Protein AF-A0A950WSW0-F1 (afdb_monomer_lite)

Foldseek 3Di:
DPPDPQLPPPPPDPPAFEAEQEADAQVSLVVLLVVLQVVVVVLCFFFPNHGQAYEYEHNRLLNVLLQLQAQLFDQDPVQWDDDPFTWGFDNDRARSHVPDQLVVLLVVQVVLQADDDVSVVVLVVLAVLLVVVVVLLLLLVLLLPLLVLLLVLLVVQVCLAAPRLDQDDDDQPPVLVVVLVVLLVQLVVLLVVLVVDDDPDVVSSVVSNVSSVVSNVVSVVSCVSRPVLSVVLSVVVNVVSVVVVVPDDDDDDPDPCLVVLVVVLVVVVLLLVQLVVCVVDPDRPDDPDPSSVVSCVVLVVDDPVVSVVVNVVCCVVVVVVSSVSSSSSSSSVSSHQHCVPVVRVVVSCCVNVVSVVVSVVCVVPPDSCSSDCNVSVVVSSQQNRQWTWTATPVRDIHIGRRDLVDANAQLRSGDPGGHWYKHKDKDAAPDPPLDPPPPSIFIWIDTSAWTGGSSGDIDGSVVVLVVCVVPNSVRGPPD

Radius of gyration: 30.92 Å; chains: 1; bounding box: 69×78×86 Å

Structure (mmCIF, N/CA/C/O backbone):
data_AF-A0A950WSW0-F1
#
_entry.id   AF-A0A950WSW0-F1
#
loop_
_atom_site.group_PDB
_atom_site.id
_atom_site.type_symbol
_atom_site.label_atom_id
_atom_site.label_alt_id
_atom_site.label_comp_id
_atom_site.label_asym_id
_atom_site.label_entity_id
_atom_site.label_seq_id
_atom_site.pdbx_PDB_ins_code
_atom_site.Cartn_x
_atom_site.Cartn_y
_atom_site.Cartn_z
_atom_site.occupancy
_atom_site.B_iso_or_equiv
_atom_site.auth_seq_id
_atom_site.auth_comp_id
_atom_site.auth_asym_id
_atom_site.auth_atom_id
_atom_site.pdbx_PDB_model_num
ATOM 1 N N . MET A 1 1 ? -2.405 -38.811 -8.053 1.00 38.69 1 MET A N 1
ATOM 2 C CA . MET A 1 1 ? -2.852 -37.577 -7.381 1.00 38.69 1 MET A CA 1
ATOM 3 C C . MET A 1 1 ? -3.812 -37.997 -6.298 1.00 38.69 1 MET A C 1
ATOM 5 O O . MET A 1 1 ? -4.912 -38.434 -6.604 1.00 38.69 1 MET A O 1
ATOM 9 N N . GLU A 1 2 ? -3.336 -37.985 -5.062 1.00 27.48 2 GLU A N 1
ATOM 10 C CA . GLU A 1 2 ? -4.181 -38.150 -3.885 1.00 27.48 2 GLU A CA 1
ATOM 11 C C . GLU A 1 2 ? -5.188 -36.984 -3.873 1.00 27.48 2 GLU A C 1
ATOM 13 O O . GLU A 1 2 ? -4.782 -35.848 -4.146 1.00 27.48 2 GLU A O 1
ATOM 18 N N . PRO A 1 3 ? -6.495 -37.231 -3.691 1.00 34.53 3 PRO A N 1
ATOM 19 C CA . PRO A 1 3 ? -7.471 -36.154 -3.650 1.00 34.53 3 PRO A CA 1
ATOM 20 C C . PRO A 1 3 ? -7.098 -35.218 -2.503 1.00 34.53 3 PRO A C 1
ATOM 22 O O . PRO A 1 3 ? -6.917 -35.664 -1.372 1.00 34.53 3 PRO A O 1
ATOM 25 N N . ALA A 1 4 ? -6.947 -33.928 -2.813 1.00 35.09 4 ALA A N 1
ATOM 26 C CA . ALA A 1 4 ? -6.707 -32.897 -1.816 1.00 35.09 4 ALA A CA 1
ATOM 27 C C . ALA A 1 4 ? -7.727 -33.067 -0.685 1.00 35.09 4 ALA A C 1
ATOM 29 O O . ALA A 1 4 ? -8.935 -33.040 -0.939 1.00 35.09 4 ALA A O 1
ATOM 30 N N . ALA A 1 5 ? -7.229 -33.298 0.532 1.00 35.22 5 ALA A N 1
ATOM 31 C CA . ALA A 1 5 ? -8.050 -33.401 1.724 1.00 35.22 5 ALA A CA 1
ATOM 32 C C . ALA A 1 5 ? -9.027 -32.220 1.738 1.00 35.22 5 ALA A C 1
ATOM 34 O O . ALA A 1 5 ? -8.614 -31.061 1.638 1.00 35.22 5 ALA A O 1
ATOM 35 N N . GLN A 1 6 ? -10.326 -32.525 1.779 1.00 36.66 6 GLN A N 1
ATOM 36 C CA . GLN A 1 6 ? -11.345 -31.504 1.975 1.00 36.66 6 GLN A CA 1
ATOM 37 C C . GLN A 1 6 ? -10.957 -30.722 3.236 1.00 36.66 6 GLN A C 1
ATOM 39 O O . GLN A 1 6 ? -10.664 -31.363 4.251 1.00 36.66 6 GLN A O 1
ATOM 44 N N . PRO A 1 7 ? -10.906 -29.376 3.191 1.00 41.72 7 PRO A N 1
ATOM 45 C CA . PRO A 1 7 ? -10.632 -28.596 4.388 1.00 41.72 7 PRO A CA 1
ATOM 46 C C . PRO A 1 7 ? -11.658 -29.030 5.426 1.00 41.72 7 PRO A C 1
ATOM 48 O O . PRO A 1 7 ? -12.845 -29.085 5.098 1.00 41.72 7 PRO A O 1
ATOM 51 N N . HIS A 1 8 ? -11.184 -29.429 6.612 1.00 41.44 8 HIS A N 1
ATOM 52 C CA . HIS A 1 8 ? -12.010 -29.900 7.718 1.00 41.44 8 HIS A CA 1
ATOM 53 C C . HIS A 1 8 ? -13.302 -29.087 7.765 1.00 41.44 8 HIS A C 1
ATOM 55 O O . HIS A 1 8 ? -13.280 -27.904 8.105 1.00 41.44 8 HIS A O 1
ATOM 61 N N . ALA A 1 9 ? -14.414 -29.704 7.354 1.00 43.72 9 ALA A N 1
ATOM 62 C CA . ALA A 1 9 ? -15.724 -29.106 7.497 1.00 43.72 9 ALA A CA 1
ATOM 63 C C . ALA A 1 9 ? -15.909 -28.921 9.000 1.00 43.72 9 ALA A C 1
ATOM 65 O O . ALA A 1 9 ? -16.120 -29.899 9.717 1.00 43.72 9 ALA A O 1
ATOM 66 N N . ALA A 1 10 ? -15.705 -27.691 9.476 1.00 50.88 10 ALA A N 1
ATOM 67 C CA . ALA A 1 10 ? -15.914 -27.344 10.866 1.00 50.88 10 ALA A CA 1
ATOM 68 C C . ALA A 1 10 ? -17.312 -27.839 11.224 1.00 50.88 10 ALA A C 1
ATOM 70 O O . ALA A 1 10 ? -18.295 -27.459 10.583 1.00 50.88 10 ALA A O 1
ATOM 71 N N . THR A 1 11 ? -17.381 -28.768 12.170 1.00 48.38 11 THR A N 1
ATOM 72 C CA . THR A 1 11 ? -18.628 -29.362 12.624 1.00 48.38 11 THR A CA 1
ATOM 73 C C . THR A 1 11 ? -19.497 -28.213 13.120 1.00 48.38 11 THR A C 1
ATOM 75 O O . THR A 1 11 ? -19.218 -27.634 14.167 1.00 48.38 11 THR A O 1
ATOM 78 N N . MET A 1 12 ? -20.494 -27.814 12.327 1.00 52.44 12 MET A N 1
ATOM 79 C CA . MET A 1 12 ? -21.439 -26.765 12.698 1.00 52.44 12 MET A CA 1
ATOM 80 C C . MET A 1 12 ? -22.154 -27.239 13.956 1.00 52.44 12 MET A C 1
ATOM 82 O O . MET A 1 12 ? -22.988 -28.138 13.876 1.00 52.44 12 MET A O 1
ATOM 86 N N . VAL A 1 13 ? -21.797 -26.682 15.114 1.00 59.91 13 VAL A N 1
ATOM 87 C CA . VAL A 1 13 ? -22.494 -26.969 16.367 1.00 59.91 13 VAL A CA 1
ATOM 88 C C . VAL A 1 13 ? -23.865 -26.292 16.268 1.00 59.91 13 VAL A C 1
ATOM 90 O O . VAL A 1 13 ? -23.927 -25.056 16.202 1.00 59.91 13 VAL A O 1
ATOM 93 N N . PRO A 1 14 ? -24.969 -27.060 16.190 1.00 60.53 14 PRO A N 1
ATOM 94 C CA . PRO A 1 14 ? -26.303 -26.482 16.115 1.00 60.53 14 PRO A CA 1
ATOM 95 C C . PRO A 1 14 ? -26.568 -25.631 17.361 1.00 60.53 14 PRO A C 1
ATOM 97 O O . PRO A 1 14 ? -26.236 -26.045 18.468 1.00 60.53 14 PRO A O 1
ATOM 100 N N . GLY A 1 15 ? -27.168 -24.454 17.181 1.00 74.88 15 GLY A N 1
ATOM 101 C CA . GLY A 1 15 ? -27.481 -23.536 18.284 1.00 74.88 15 GLY A CA 1
ATOM 102 C C . GLY A 1 15 ? -26.447 -22.435 18.537 1.00 74.88 15 GLY A C 1
ATOM 103 O O . GLY A 1 15 ? -26.665 -21.617 19.425 1.00 74.88 15 GLY A O 1
ATOM 104 N N . THR A 1 16 ? -25.377 -22.362 17.740 1.00 87.00 16 THR A N 1
ATOM 105 C CA . THR A 1 16 ? -24.438 -21.231 17.786 1.00 87.00 16 THR A CA 1
ATOM 106 C C . THR A 1 16 ? -25.063 -19.947 17.229 1.00 87.00 16 THR A C 1
ATOM 108 O O . THR A 1 16 ? -25.726 -19.946 16.188 1.00 87.00 16 THR A O 1
ATOM 111 N N . THR A 1 17 ? -24.851 -18.833 17.925 1.00 92.25 17 THR A N 1
ATOM 112 C CA . THR A 1 17 ? -25.362 -17.501 17.592 1.00 92.25 17 THR A CA 1
ATOM 113 C C . THR A 1 17 ? -24.209 -16.577 17.213 1.00 92.25 17 THR A C 1
ATOM 115 O O . THR A 1 17 ? -23.239 -16.429 17.950 1.00 92.25 17 THR A O 1
ATOM 118 N N . GLY A 1 18 ? -24.322 -15.909 16.065 1.00 93.88 18 GLY A N 1
ATOM 119 C CA . GLY A 1 18 ? -23.332 -14.943 15.591 1.00 93.88 18 GLY A CA 1
ATOM 120 C C . GLY A 1 18 ? -23.934 -13.559 15.362 1.00 93.88 18 GLY A C 1
ATOM 121 O O . GLY A 1 18 ? -25.007 -13.429 14.772 1.00 93.88 18 GLY A O 1
ATOM 122 N N . ILE A 1 19 ? -23.221 -12.517 15.784 1.00 96.88 19 ILE A N 1
ATOM 123 C CA . ILE A 1 19 ? -23.510 -11.117 15.459 1.00 96.88 19 ILE A CA 1
ATOM 124 C C . ILE A 1 19 ? -22.539 -10.679 14.362 1.00 96.88 19 ILE A C 1
ATOM 126 O O . ILE A 1 19 ? -21.326 -10.745 14.541 1.00 96.88 19 ILE A O 1
ATOM 130 N N . CYS A 1 20 ? -23.061 -10.196 13.234 1.00 96.88 20 CYS A N 1
ATOM 131 C CA . CYS A 1 20 ? -22.248 -9.808 12.079 1.00 96.88 20 CYS A CA 1
ATOM 132 C C . CYS A 1 20 ? -22.326 -8.298 11.815 1.00 96.88 20 CYS A C 1
ATOM 134 O O . CYS A 1 20 ? -23.390 -7.770 11.489 1.00 96.88 20 CYS A O 1
ATOM 136 N N . LEU A 1 21 ? -21.190 -7.600 11.896 1.00 97.00 21 LEU A N 1
ATOM 137 C CA . LEU A 1 21 ? -21.060 -6.170 11.616 1.00 97.00 21 LEU A CA 1
ATOM 138 C C . LEU A 1 21 ? -20.374 -5.926 10.268 1.00 97.00 21 LEU A C 1
ATOM 140 O O . LEU A 1 21 ? -19.171 -6.135 10.091 1.00 97.00 21 LEU A O 1
ATOM 144 N N . SER A 1 22 ? -21.152 -5.428 9.308 1.00 95.31 22 SER A N 1
ATOM 145 C CA . SER A 1 22 ? -20.675 -5.100 7.964 1.00 95.31 22 SER A CA 1
ATOM 146 C C . SER A 1 22 ? -19.710 -3.907 7.932 1.00 95.31 22 SER A C 1
ATOM 148 O O . SER A 1 22 ? -19.719 -3.038 8.805 1.00 95.31 22 SER A O 1
ATOM 150 N N . GLY A 1 23 ? -18.942 -3.805 6.846 1.00 92.19 23 GLY A N 1
ATOM 151 C CA . GLY A 1 23 ? -18.052 -2.678 6.576 1.00 92.19 23 GLY A CA 1
ATOM 152 C C . GLY A 1 23 ? -18.784 -1.401 6.153 1.00 92.19 23 GLY A C 1
ATOM 153 O O . GLY A 1 23 ? -19.978 -1.396 5.870 1.00 92.19 23 GLY A O 1
ATOM 154 N N . GLY A 1 24 ? -18.046 -0.289 6.093 1.00 88.38 24 GLY A N 1
ATOM 155 C CA . GLY A 1 24 ? -18.605 1.026 5.731 1.00 88.38 24 GLY A CA 1
ATOM 156 C C . GLY A 1 24 ? -18.003 2.218 6.481 1.00 88.38 24 GLY A C 1
ATOM 157 O O . GLY A 1 24 ? -18.623 3.285 6.555 1.00 88.38 24 GLY A O 1
ATOM 158 N N . GLY A 1 25 ? -16.805 2.050 7.051 1.00 87.56 25 GLY A N 1
ATOM 159 C CA . GLY A 1 25 ? -16.117 3.072 7.841 1.00 87.56 25 GLY A CA 1
ATOM 160 C C . GLY A 1 25 ? -16.915 3.507 9.073 1.00 87.56 25 GLY A C 1
ATOM 161 O O . GLY A 1 25 ? -17.680 2.733 9.643 1.00 87.56 25 GLY A O 1
ATOM 162 N N . ILE A 1 26 ? -16.772 4.776 9.464 1.00 86.12 26 ILE A N 1
ATOM 163 C CA . ILE A 1 26 ? -17.374 5.300 10.704 1.00 86.12 26 ILE A CA 1
ATOM 164 C C . ILE A 1 26 ? -18.911 5.245 10.730 1.00 86.12 26 ILE A C 1
ATOM 166 O O . ILE A 1 26 ? -19.499 5.178 11.803 1.00 86.12 26 ILE A O 1
ATOM 170 N N . ARG A 1 27 ? -19.579 5.239 9.566 1.00 89.50 27 ARG A N 1
ATOM 171 C CA . ARG A 1 27 ? -21.046 5.103 9.511 1.00 89.50 27 ARG A CA 1
ATOM 172 C C . ARG A 1 27 ? -21.491 3.711 9.946 1.00 89.50 27 ARG A C 1
ATOM 174 O O . ARG A 1 27 ? -22.425 3.597 10.730 1.00 89.50 27 ARG A O 1
ATOM 181 N N . ALA A 1 28 ? -20.799 2.680 9.458 1.00 92.44 28 ALA A N 1
ATOM 182 C CA . ALA A 1 28 ? -21.048 1.307 9.877 1.00 92.44 28 ALA A CA 1
ATOM 183 C C . ALA A 1 28 ? -20.710 1.114 11.361 1.00 92.44 28 ALA A C 1
ATOM 185 O O . ALA A 1 28 ? -21.484 0.484 12.068 1.00 92.44 28 ALA A O 1
ATOM 186 N N . ALA A 1 29 ? -19.632 1.738 11.854 1.00 92.75 29 ALA A N 1
ATOM 187 C CA . ALA A 1 29 ? -19.297 1.729 13.279 1.00 92.75 29 ALA A CA 1
ATOM 188 C C . ALA A 1 29 ? -20.411 2.344 14.149 1.00 92.75 29 ALA A C 1
ATOM 190 O O . ALA A 1 29 ? -20.789 1.764 15.159 1.00 92.75 29 ALA A O 1
ATOM 191 N N . ALA A 1 30 ? -20.975 3.490 13.746 1.00 93.06 30 ALA A N 1
ATOM 192 C CA . ALA A 1 30 ? -22.053 4.152 14.485 1.00 93.06 30 ALA A CA 1
ATOM 193 C C . ALA A 1 30 ? -23.362 3.343 14.479 1.00 93.06 30 ALA A C 1
ATOM 195 O O . ALA A 1 30 ? -24.018 3.225 15.511 1.00 93.06 30 ALA A O 1
ATOM 196 N N . PHE A 1 31 ? -23.728 2.760 13.333 1.00 95.00 31 PHE A N 1
ATOM 197 C CA . PHE A 1 31 ? -24.879 1.859 13.246 1.00 95.00 31 PHE A CA 1
ATOM 198 C C . PHE A 1 31 ? -24.663 0.596 14.092 1.00 95.00 31 PHE A C 1
ATOM 200 O O . PHE A 1 31 ? -25.536 0.210 14.865 1.00 95.00 31 PHE A O 1
ATOM 207 N N . GLY A 1 32 ? -23.473 -0.005 13.988 1.00 96.00 32 GLY A N 1
ATOM 208 C CA . GLY A 1 32 ? -23.065 -1.174 14.760 1.00 96.00 32 GLY A CA 1
ATOM 209 C C . GLY A 1 32 ? -23.093 -0.922 16.264 1.00 96.00 32 GLY A C 1
ATOM 210 O O . GLY A 1 32 ? -23.595 -1.765 16.990 1.00 96.00 32 GLY A O 1
ATOM 211 N N . LEU A 1 33 ? -22.658 0.255 16.729 1.00 96.00 33 LEU A N 1
ATOM 212 C CA . LEU A 1 33 ? -22.772 0.656 18.135 1.00 96.00 33 LEU A CA 1
ATOM 213 C C . LEU A 1 33 ? -24.228 0.627 18.617 1.00 96.00 33 LEU A C 1
ATOM 215 O O . LEU A 1 33 ? -24.524 -0.006 19.624 1.00 96.00 33 LEU A O 1
ATOM 219 N N . GLY A 1 34 ? -25.147 1.260 17.882 1.00 96.75 34 GLY A N 1
ATOM 220 C CA . GLY A 1 34 ? -26.564 1.268 18.258 1.00 96.75 34 GLY A CA 1
ATOM 221 C C . GLY A 1 34 ? -27.185 -0.133 18.276 1.00 96.75 34 GLY A C 1
ATOM 222 O O . GLY A 1 34 ? -27.977 -0.446 19.165 1.00 96.75 34 GLY A O 1
ATOM 223 N N . ALA A 1 35 ? -26.798 -0.990 17.326 1.00 96.88 35 ALA A N 1
ATOM 224 C CA . ALA A 1 35 ? -27.227 -2.386 17.287 1.00 96.88 35 ALA A CA 1
ATOM 225 C C . ALA A 1 35 ? -26.666 -3.193 18.469 1.00 96.88 35 ALA A C 1
ATOM 227 O O . ALA A 1 35 ? -27.423 -3.889 19.138 1.00 96.88 35 ALA A O 1
ATOM 228 N N . LEU A 1 36 ? -25.371 -3.058 18.770 1.00 97.00 36 LEU A N 1
ATOM 229 C CA . LEU A 1 36 ? -24.725 -3.711 19.911 1.00 97.00 36 LEU A CA 1
ATOM 230 C C . LEU A 1 36 ? -25.350 -3.270 21.238 1.00 97.00 36 LEU A C 1
ATOM 232 O O . LEU A 1 36 ? -25.641 -4.119 22.069 1.00 97.00 36 LEU A O 1
ATOM 236 N N . GLN A 1 37 ? -25.650 -1.981 21.413 1.00 96.69 37 GLN A N 1
ATOM 237 C CA . GLN A 1 37 ? -26.367 -1.485 22.593 1.00 96.69 37 GLN A CA 1
ATOM 238 C C . GLN A 1 37 ? -27.748 -2.143 22.737 1.00 96.69 37 GLN A C 1
ATOM 240 O O . GLN A 1 37 ? -28.110 -2.599 23.816 1.00 96.69 37 GLN A O 1
ATOM 245 N N . ALA A 1 38 ? -28.513 -2.253 21.646 1.00 96.50 38 ALA A N 1
ATOM 246 C CA . ALA A 1 38 ? -29.829 -2.896 21.666 1.00 96.50 38 ALA A CA 1
ATOM 247 C C . ALA A 1 38 ? -29.774 -4.420 21.892 1.00 96.50 38 ALA A C 1
ATOM 249 O O . ALA A 1 38 ? -30.735 -4.998 22.394 1.00 96.50 38 ALA A O 1
ATOM 250 N N . LEU A 1 39 ? -28.681 -5.078 21.502 1.00 96.00 39 LEU A N 1
ATOM 251 C CA . LEU A 1 39 ? -28.451 -6.502 21.759 1.00 96.00 39 LEU A CA 1
ATOM 252 C C . LEU A 1 39 ? -27.922 -6.743 23.179 1.00 96.00 39 LEU A C 1
ATOM 254 O O . LEU A 1 39 ? -28.276 -7.744 23.799 1.00 96.00 39 LEU A O 1
ATOM 258 N N . SER A 1 40 ? -27.136 -5.811 23.718 1.00 94.12 40 SER A N 1
ATOM 259 C CA . SER A 1 40 ? -26.624 -5.856 25.089 1.00 94.12 40 SER A CA 1
ATOM 260 C C . SER A 1 40 ? -27.759 -5.842 26.115 1.00 94.12 40 SER A C 1
ATOM 262 O O . SER A 1 40 ? -27.757 -6.651 27.036 1.00 94.12 40 SER A O 1
ATOM 264 N N . THR A 1 41 ? -28.818 -5.049 25.892 1.00 92.44 41 THR A N 1
ATOM 265 C CA . THR A 1 41 ? -30.016 -5.061 26.762 1.00 92.44 41 THR A CA 1
ATOM 266 C C . THR A 1 41 ? -30.771 -6.393 26.762 1.00 92.44 41 THR A C 1
ATOM 268 O O . THR A 1 41 ? -31.615 -6.619 27.626 1.00 92.44 41 THR A O 1
ATOM 271 N N . ARG A 1 42 ? -30.477 -7.285 25.808 1.00 93.06 42 ARG A N 1
ATOM 272 C CA . ARG A 1 42 ? -31.009 -8.653 25.736 1.00 93.06 42 ARG A CA 1
ATOM 273 C C . ARG A 1 42 ? -30.018 -9.708 26.240 1.00 93.06 42 ARG A C 1
ATOM 275 O O . ARG A 1 42 ? -30.288 -10.890 26.075 1.00 93.06 42 ARG A O 1
ATOM 282 N N . GLY A 1 43 ? -28.877 -9.298 26.797 1.00 92.00 43 GLY A N 1
ATOM 283 C CA . GLY A 1 43 ? -27.820 -10.198 27.268 1.00 92.00 43 GLY A CA 1
ATOM 284 C C . GLY A 1 43 ? -27.001 -10.858 26.156 1.00 92.00 43 GLY A C 1
ATOM 285 O O . GLY A 1 43 ? -26.231 -11.760 26.442 1.00 92.00 43 GLY A O 1
ATOM 286 N N . LEU A 1 44 ? -27.138 -10.423 24.894 1.00 94.25 44 LEU A N 1
ATOM 287 C CA . LEU A 1 44 ? -26.506 -11.085 23.740 1.00 94.25 44 LEU A CA 1
ATOM 288 C C . LEU A 1 44 ? -25.072 -10.613 23.452 1.00 94.25 44 LEU A C 1
ATOM 290 O O . LEU A 1 44 ? -24.406 -11.175 22.586 1.00 94.25 44 LEU A O 1
ATOM 294 N N . VAL A 1 45 ? -24.597 -9.566 24.130 1.00 94.56 45 VAL A N 1
ATOM 295 C CA . VAL A 1 45 ? -23.260 -8.980 23.901 1.00 94.56 45 VAL A CA 1
ATOM 296 C C . VAL A 1 45 ? -22.352 -9.126 25.119 1.00 94.56 45 VAL A C 1
ATOM 298 O O . VAL A 1 45 ? -21.144 -9.255 24.950 1.00 94.56 45 VAL A O 1
ATOM 301 N N . VAL A 1 46 ? -22.913 -9.104 26.329 1.00 92.50 46 VAL A N 1
ATOM 302 C CA . VAL A 1 46 ? -22.161 -9.229 27.581 1.00 92.50 46 VAL A CA 1
ATOM 303 C C . VAL A 1 46 ? -22.951 -10.086 28.568 1.00 92.50 46 VAL A C 1
ATOM 305 O O . VAL A 1 46 ? -24.163 -9.910 28.694 1.00 92.50 46 VAL A O 1
ATOM 308 N N . GLY A 1 47 ? -22.254 -10.971 29.281 1.00 89.00 47 GLY A N 1
ATOM 309 C CA . GLY A 1 47 ? -22.822 -11.877 30.288 1.00 89.00 47 GLY A CA 1
ATOM 310 C C . GLY A 1 47 ? -23.042 -13.297 29.766 1.00 89.00 47 GLY A C 1
ATOM 311 O O . GLY A 1 47 ? -22.802 -13.573 28.600 1.00 89.00 47 GLY A O 1
ATOM 312 N N . ASP A 1 48 ? -23.513 -14.204 30.621 1.00 88.06 48 ASP A N 1
ATOM 313 C CA . ASP A 1 48 ? -23.533 -15.656 30.348 1.00 88.06 48 ASP A CA 1
ATOM 314 C C . ASP A 1 48 ? -24.370 -16.077 29.122 1.00 88.06 48 ASP A C 1
ATOM 316 O O . ASP A 1 48 ? -24.178 -17.161 28.580 1.00 88.06 48 ASP A O 1
ATOM 320 N N . GLY A 1 49 ? -25.306 -15.228 28.686 1.00 89.19 49 GLY A N 1
ATOM 321 C CA . GLY A 1 49 ? -26.147 -15.441 27.502 1.00 89.19 49 GLY A CA 1
ATOM 322 C C . GLY A 1 49 ? -25.617 -14.797 26.218 1.00 89.19 49 GLY A C 1
ATOM 323 O O . GLY A 1 49 ? -26.386 -14.642 25.265 1.00 89.19 49 GLY A O 1
ATOM 324 N N . HIS A 1 50 ? -24.353 -14.359 26.196 1.00 93.94 50 HIS A N 1
ATOM 325 C CA . HIS A 1 50 ? -23.785 -13.681 25.037 1.00 93.94 50 HIS A CA 1
ATOM 326 C C . HIS A 1 50 ? -23.775 -14.586 23.794 1.00 93.94 50 HIS A C 1
ATOM 328 O O . HIS A 1 50 ? -23.685 -15.807 23.882 1.00 93.94 50 HIS A O 1
ATOM 334 N N . ALA A 1 51 ? -23.837 -13.982 22.607 1.00 95.19 51 ALA A N 1
ATOM 335 C CA . ALA A 1 51 ? -23.648 -14.705 21.353 1.00 95.19 51 ALA A CA 1
ATOM 336 C C . ALA A 1 51 ? -22.256 -15.359 21.303 1.00 95.19 51 ALA A C 1
ATOM 338 O O . ALA A 1 51 ? -21.310 -14.844 21.890 1.00 95.19 51 ALA A O 1
ATOM 339 N N . ASP A 1 52 ? -22.086 -16.449 20.564 1.00 94.19 52 ASP A N 1
ATOM 340 C CA . ASP A 1 52 ? -20.796 -17.139 20.469 1.00 94.19 52 ASP A CA 1
ATOM 341 C C . ASP A 1 52 ? -19.749 -16.304 19.722 1.00 94.19 52 ASP A C 1
ATOM 343 O O . ASP A 1 52 ? -18.584 -16.252 20.117 1.00 94.19 52 ASP A O 1
ATOM 347 N N . TYR A 1 53 ? -20.171 -15.605 18.662 1.00 95.50 53 TYR A N 1
ATOM 348 C CA . TYR A 1 53 ? -19.266 -14.888 17.763 1.00 95.50 53 TYR A CA 1
ATOM 349 C C . TYR A 1 53 ? -19.716 -13.457 17.468 1.00 95.50 53 TYR A C 1
ATOM 351 O O . TYR A 1 53 ? -20.894 -13.188 17.228 1.00 95.50 53 TYR A O 1
ATOM 359 N N . LEU A 1 54 ? -18.747 -12.545 17.392 1.00 96.75 54 LEU A N 1
ATOM 360 C CA . LEU A 1 54 ? -18.897 -11.196 16.851 1.00 96.75 54 LEU A CA 1
ATOM 361 C C . LEU A 1 54 ? -18.001 -11.058 15.617 1.00 96.75 54 LEU A C 1
ATOM 363 O O . LEU A 1 54 ? -16.823 -10.717 15.714 1.00 96.75 54 LEU A O 1
ATOM 367 N N . ALA A 1 55 ? -18.563 -11.327 14.441 1.00 96.25 55 ALA A N 1
ATOM 368 C CA . ALA A 1 55 ? -17.86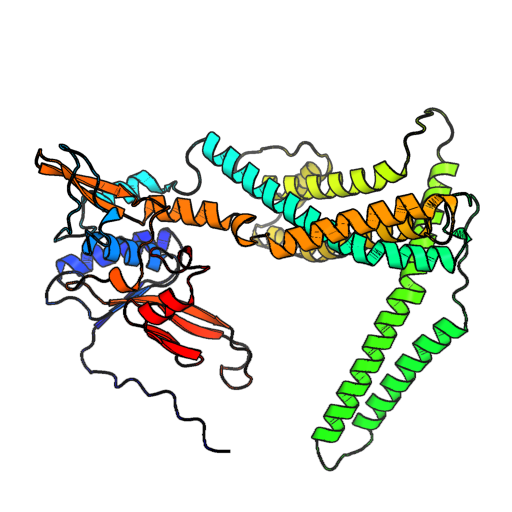4 -11.201 13.171 1.00 96.25 55 ALA A CA 1
ATOM 369 C C . ALA A 1 55 ? -17.940 -9.767 12.651 1.00 96.25 55 ALA A C 1
ATOM 371 O O . ALA A 1 55 ? -19.020 -9.187 12.548 1.00 96.25 55 ALA A O 1
ATOM 372 N N . ALA A 1 56 ? -16.804 -9.175 12.299 1.00 96.62 56 ALA A N 1
ATOM 373 C CA . ALA A 1 56 ? -16.750 -7.780 11.892 1.00 96.62 56 ALA A CA 1
ATOM 374 C C . ALA A 1 56 ? -15.734 -7.542 10.775 1.00 96.62 56 ALA A C 1
ATOM 376 O O . ALA A 1 56 ? -14.606 -8.031 10.829 1.00 96.62 56 ALA A O 1
ATOM 377 N N . VAL A 1 57 ? -16.109 -6.722 9.791 1.00 94.88 57 VAL A N 1
ATOM 378 C CA . VAL A 1 57 ? -15.233 -6.326 8.677 1.00 94.88 57 VAL A CA 1
ATOM 379 C C . VAL A 1 57 ? -15.089 -4.807 8.592 1.00 94.88 57 VAL A C 1
ATOM 381 O O . VAL A 1 57 ? -16.066 -4.059 8.697 1.00 94.88 57 VAL A O 1
ATOM 384 N N . SER A 1 58 ? -13.870 -4.330 8.322 1.00 90.69 58 SER A N 1
ATOM 385 C CA . SER A 1 58 ? -13.570 -2.916 8.057 1.00 90.69 58 SER A CA 1
ATOM 386 C C . SER A 1 58 ? -14.130 -1.987 9.155 1.00 90.69 58 SER A C 1
ATOM 388 O O . SER A 1 58 ? -13.761 -2.102 10.317 1.00 90.69 58 SER A O 1
ATOM 390 N N . GLY A 1 59 ? -15.035 -1.063 8.815 1.00 88.94 59 GLY A N 1
ATOM 391 C CA . GLY A 1 59 ? -15.644 -0.137 9.776 1.00 88.94 59 GLY A CA 1
ATOM 392 C C . GLY A 1 59 ? -16.409 -0.808 10.922 1.00 88.94 59 GLY A C 1
ATOM 393 O O . GLY A 1 59 ? -16.454 -0.242 12.011 1.00 88.94 59 GLY A O 1
ATOM 394 N N . GLY A 1 60 ? -16.972 -2.004 10.712 1.00 93.75 60 GLY A N 1
ATOM 395 C CA . GLY A 1 60 ? -17.593 -2.785 11.785 1.00 93.75 60 GLY A CA 1
ATOM 396 C C . GLY A 1 60 ? -16.569 -3.235 12.830 1.00 93.75 60 GLY A C 1
ATOM 397 O O . GLY A 1 60 ? -16.855 -3.220 14.026 1.00 93.75 60 GLY A O 1
ATOM 398 N N . SER A 1 61 ? -15.342 -3.541 12.396 1.00 93.44 61 SER A N 1
ATOM 399 C CA . SER A 1 61 ? -14.245 -3.972 13.271 1.00 93.44 61 SER A CA 1
ATOM 400 C C . SER A 1 61 ? -13.780 -2.859 14.211 1.00 93.44 61 SER A C 1
ATOM 402 O O . SER A 1 61 ? -13.255 -3.154 15.280 1.00 93.44 61 SER A O 1
ATOM 404 N N . TYR A 1 62 ? -14.019 -1.586 13.870 1.00 92.50 62 TYR A N 1
ATOM 405 C CA . TYR A 1 62 ? -13.673 -0.462 14.746 1.00 92.50 62 TYR A CA 1
ATOM 406 C C . TYR A 1 62 ? -14.459 -0.506 16.047 1.00 92.50 62 TYR A C 1
ATOM 408 O O . TYR A 1 62 ? -13.869 -0.376 17.114 1.00 92.50 62 TYR A O 1
ATOM 416 N N . ILE A 1 63 ? -15.780 -0.693 15.959 1.00 94.56 63 ILE A N 1
ATOM 417 C CA . ILE A 1 63 ? -16.619 -0.725 17.155 1.00 94.56 63 ILE A CA 1
ATOM 418 C C . ILE A 1 63 ? -16.569 -2.085 17.846 1.00 94.56 63 ILE A C 1
ATOM 420 O O . ILE A 1 63 ? -16.520 -2.124 19.070 1.00 94.56 63 ILE A O 1
ATOM 424 N N . ALA A 1 64 ? -16.497 -3.180 17.083 1.00 95.50 64 ALA A N 1
ATOM 425 C CA . ALA A 1 64 ? -16.342 -4.517 17.647 1.00 95.50 64 ALA A CA 1
ATOM 426 C C . ALA A 1 64 ? -15.045 -4.624 18.463 1.00 95.50 64 ALA A C 1
ATOM 428 O O . ALA A 1 64 ? -15.084 -4.955 19.641 1.00 95.50 64 ALA A O 1
ATOM 429 N N . GLY A 1 65 ? -13.910 -4.230 17.873 1.00 93.88 65 GLY A N 1
ATOM 430 C CA . GLY A 1 65 ? -12.618 -4.223 18.555 1.00 93.88 65 GLY A CA 1
ATOM 431 C C . GLY A 1 65 ? -12.577 -3.263 19.743 1.00 93.88 65 GLY A C 1
ATOM 432 O O . GLY A 1 65 ? -12.029 -3.610 20.784 1.00 93.88 65 GLY A O 1
ATOM 433 N N . ALA A 1 66 ? -13.187 -2.078 19.626 1.00 94.06 66 ALA A N 1
ATOM 434 C CA . ALA A 1 66 ? -13.296 -1.146 20.745 1.00 94.06 66 ALA A CA 1
ATOM 435 C C . ALA A 1 66 ? -14.077 -1.750 21.920 1.00 94.06 66 ALA A C 1
ATOM 437 O O . ALA A 1 66 ? -13.621 -1.659 23.060 1.00 94.06 66 ALA A O 1
ATOM 438 N N . LEU A 1 67 ? -15.221 -2.390 21.648 1.00 95.38 67 LEU A N 1
ATOM 439 C CA . LEU A 1 67 ? -16.028 -3.068 22.660 1.00 95.38 67 LEU A CA 1
ATOM 440 C C . LEU A 1 67 ? -15.229 -4.180 23.336 1.00 95.38 67 LEU A C 1
ATOM 442 O O . LEU A 1 67 ? -15.145 -4.185 24.559 1.00 95.38 67 LEU A O 1
ATOM 446 N N . THR A 1 68 ? -14.579 -5.048 22.559 1.00 94.56 68 THR A N 1
ATOM 447 C CA . THR A 1 68 ? -13.724 -6.133 23.065 1.00 94.56 68 THR A CA 1
ATOM 448 C C . THR A 1 68 ? -12.605 -5.598 23.967 1.00 94.56 68 THR A C 1
ATOM 450 O O . THR A 1 68 ? -12.415 -6.093 25.073 1.00 94.56 68 THR A O 1
ATOM 453 N N . LEU A 1 69 ? -11.905 -4.533 23.557 1.00 93.00 69 LEU A N 1
ATOM 454 C CA . LEU A 1 69 ? -10.814 -3.929 24.338 1.00 93.00 69 LEU A CA 1
ATOM 455 C C . LEU A 1 69 ? -11.277 -3.254 25.634 1.00 93.00 69 LEU A C 1
ATOM 457 O O . LEU A 1 69 ? -10.531 -3.231 26.617 1.00 93.00 69 LEU A O 1
ATOM 461 N N . VAL A 1 70 ? -12.466 -2.650 25.629 1.00 93.88 70 VAL A N 1
ATOM 462 C CA . VAL A 1 70 ? -13.048 -2.025 26.823 1.00 93.88 70 VAL A CA 1
ATOM 463 C C . VAL A 1 70 ? -13.550 -3.106 27.770 1.00 93.88 70 VAL A C 1
ATOM 465 O O . VAL A 1 70 ? -13.196 -3.069 28.943 1.00 93.88 70 VAL A O 1
ATOM 468 N N . ALA A 1 71 ? -14.289 -4.091 27.255 1.00 93.94 71 ALA A N 1
ATOM 469 C CA . ALA A 1 71 ? -14.785 -5.240 28.008 1.00 93.94 71 ALA A CA 1
ATOM 470 C C . ALA A 1 71 ? -13.649 -6.029 28.670 1.00 93.94 71 ALA A C 1
ATOM 472 O O . ALA A 1 71 ? -13.785 -6.468 29.808 1.00 93.94 71 ALA A O 1
ATOM 473 N N . LYS A 1 72 ? -12.496 -6.156 27.995 1.00 92.62 72 LYS A N 1
ATOM 474 C CA . LYS A 1 72 ? -11.327 -6.846 28.552 1.00 92.62 72 LYS A CA 1
ATOM 475 C C . LYS A 1 72 ? -10.744 -6.121 29.763 1.00 92.62 72 LYS A C 1
ATOM 477 O O . LYS A 1 72 ? -10.187 -6.764 30.647 1.00 92.62 72 LYS A O 1
ATOM 482 N N . GLY A 1 73 ? -10.843 -4.791 29.803 1.00 89.50 73 GLY A N 1
ATOM 483 C CA . GLY A 1 73 ? -10.176 -3.984 30.820 1.00 89.50 73 GLY A CA 1
ATOM 484 C C . GLY A 1 73 ? -8.648 -4.123 30.719 1.00 89.50 73 GLY A C 1
ATOM 485 O O . GLY A 1 73 ? -8.099 -3.885 29.644 1.00 89.50 73 GLY A O 1
ATOM 486 N N . PRO A 1 74 ? -7.920 -4.464 31.794 1.00 86.62 74 PRO A N 1
ATOM 487 C CA . PRO A 1 74 ? -6.463 -4.605 31.737 1.00 86.62 74 PRO A CA 1
ATOM 488 C C . PRO A 1 74 ? -5.998 -5.722 30.785 1.00 86.62 74 PRO A C 1
ATOM 490 O O . PRO A 1 74 ? -6.432 -6.864 30.909 1.00 86.62 74 PRO A O 1
ATOM 493 N N . ILE A 1 75 ? -5.080 -5.408 29.861 1.00 81.50 75 ILE A N 1
ATOM 494 C CA . ILE A 1 75 ? -4.542 -6.387 28.884 1.00 81.50 75 ILE A CA 1
ATOM 495 C C . ILE A 1 75 ? -3.095 -6.774 29.208 1.00 81.50 75 ILE A C 1
ATOM 497 O O . ILE A 1 75 ? -2.742 -7.949 29.207 1.00 81.50 75 ILE A O 1
ATOM 501 N N . THR A 1 76 ? -2.241 -5.790 29.490 1.00 72.88 76 THR A N 1
ATOM 502 C CA . THR A 1 76 ? -0.825 -5.996 29.829 1.00 72.88 76 THR A CA 1
ATOM 503 C C . THR A 1 76 ? -0.468 -5.229 31.102 1.00 72.88 76 THR A C 1
ATOM 505 O O . THR A 1 76 ? -1.133 -4.255 31.450 1.00 72.88 76 THR A O 1
ATOM 508 N N . GLN A 1 77 ? 0.598 -5.635 31.804 1.00 62.00 77 GLN A N 1
ATOM 509 C CA . GLN A 1 77 ? 1.078 -4.922 33.004 1.00 62.00 77 GLN A CA 1
ATOM 510 C C . GLN A 1 77 ? 1.472 -3.457 32.722 1.00 62.00 77 GLN A C 1
ATOM 512 O O . GLN A 1 77 ? 1.442 -2.621 33.617 1.00 62.00 77 GLN A O 1
ATOM 517 N N . ASP A 1 78 ? 1.774 -3.119 31.469 1.00 60.88 78 ASP A N 1
ATOM 518 C CA . ASP A 1 78 ? 2.098 -1.752 31.037 1.00 60.88 78 ASP A CA 1
ATOM 519 C C . ASP A 1 78 ? 0.864 -0.860 30.814 1.00 60.88 78 ASP A C 1
ATOM 521 O O . ASP A 1 78 ? 0.987 0.328 30.499 1.00 60.88 78 ASP A O 1
ATOM 525 N N . ASP A 1 79 ? -0.334 -1.429 30.919 1.00 62.28 79 ASP A N 1
ATOM 526 C CA . ASP A 1 79 ? -1.591 -0.714 30.746 1.00 62.28 79 ASP A CA 1
ATOM 527 C C . ASP A 1 79 ? -1.981 0.069 32.010 1.00 62.28 79 ASP A C 1
ATOM 529 O O . ASP A 1 79 ? -2.807 0.981 31.957 1.00 62.28 79 ASP A O 1
ATOM 533 N N . PHE A 1 80 ? -1.347 -0.216 33.147 1.00 65.81 80 PHE A N 1
ATOM 534 C CA . PHE A 1 80 ? -1.609 0.475 34.401 1.00 65.81 80 PHE A CA 1
ATOM 535 C C . PHE A 1 80 ? -0.890 1.832 34.441 1.00 65.81 80 PHE A C 1
ATOM 537 O O . PHE A 1 80 ? 0.335 1.894 34.303 1.00 65.81 80 PHE A O 1
ATOM 544 N N . PRO A 1 81 ? -1.615 2.948 34.636 1.00 67.62 81 PRO A N 1
ATOM 545 C CA . PRO A 1 81 ? -0.979 4.216 34.961 1.00 67.62 81 PRO A CA 1
ATOM 546 C C . PRO A 1 81 ? -0.162 4.056 36.254 1.00 67.62 81 PRO A C 1
ATOM 548 O O . PRO A 1 81 ? -0.616 3.426 37.206 1.00 67.62 81 PRO A O 1
ATOM 551 N N . THR A 1 82 ? 1.049 4.606 36.292 1.00 68.88 82 THR A N 1
ATOM 552 C CA . THR A 1 82 ? 1.949 4.499 37.447 1.00 68.88 82 THR A CA 1
ATOM 553 C C . THR A 1 82 ? 1.922 5.775 38.282 1.00 68.88 82 THR A C 1
ATOM 555 O O . THR A 1 82 ? 2.014 6.880 37.750 1.00 68.88 82 THR A O 1
ATOM 558 N N . GLY A 1 83 ? 1.811 5.631 39.604 1.00 74.81 83 GLY A N 1
ATOM 559 C CA . GLY A 1 83 ? 1.856 6.741 40.557 1.00 74.81 83 GLY A CA 1
ATOM 560 C C . GLY A 1 83 ? 0.900 6.551 41.738 1.00 74.81 83 GLY A C 1
ATOM 561 O O . GLY A 1 83 ? -0.036 5.760 41.644 1.00 74.81 83 GLY A O 1
ATOM 562 N N . PRO A 1 84 ? 1.107 7.277 42.851 1.00 68.88 84 PRO A N 1
ATOM 563 C CA . PRO A 1 84 ? 0.280 7.140 44.049 1.00 68.88 84 PRO A CA 1
ATOM 564 C C . PRO A 1 84 ? -1.192 7.493 43.800 1.00 68.88 84 PRO A C 1
ATOM 566 O O . PRO A 1 84 ? -2.050 6.892 44.436 1.00 68.88 84 PRO A O 1
ATOM 569 N N . ASP A 1 85 ? -1.492 8.393 42.855 1.00 78.56 85 ASP A N 1
ATOM 570 C CA . ASP A 1 85 ? -2.851 8.817 42.462 1.00 78.56 85 ASP A CA 1
ATOM 571 C C . ASP A 1 85 ? -3.266 8.330 41.066 1.00 78.56 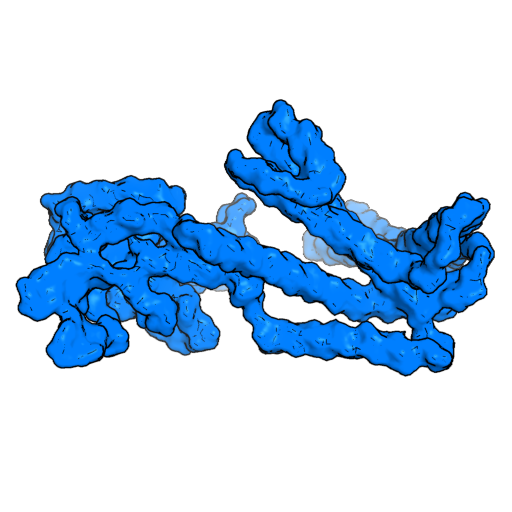85 ASP A C 1
ATOM 573 O O . ASP A 1 85 ? -4.170 8.882 40.435 1.00 78.56 85 ASP A O 1
ATOM 577 N N . ALA A 1 86 ? -2.595 7.293 40.564 1.00 81.62 86 ALA A N 1
ATOM 578 C CA . ALA A 1 86 ? -2.911 6.709 39.274 1.00 81.62 86 ALA A CA 1
ATOM 579 C C . ALA A 1 86 ? -4.344 6.136 39.251 1.00 81.62 86 ALA A C 1
ATOM 581 O O . ALA A 1 86 ? -4.720 5.379 40.150 1.00 81.62 86 ALA A O 1
ATOM 582 N N . PRO A 1 87 ? -5.152 6.460 38.229 1.00 84.19 87 PRO A N 1
ATOM 583 C CA . PRO A 1 87 ? -6.464 5.855 38.059 1.00 84.19 87 PRO A CA 1
ATOM 584 C C . PRO A 1 87 ? -6.327 4.374 37.683 1.00 84.19 87 PRO A C 1
ATOM 586 O O . PRO A 1 87 ? -5.396 3.981 36.979 1.00 84.19 87 PRO A O 1
ATOM 589 N N . GLN A 1 88 ? -7.276 3.556 38.126 1.00 86.88 88 GLN A N 1
ATOM 590 C CA . GLN A 1 88 ? -7.295 2.119 37.863 1.00 86.88 88 GLN A CA 1
ATOM 591 C C . GLN A 1 88 ? -7.971 1.824 36.525 1.00 86.88 88 GLN A C 1
ATOM 593 O O . GLN A 1 88 ? -9.020 2.391 36.225 1.00 86.88 88 GLN A O 1
ATOM 598 N N . VAL A 1 89 ? -7.388 0.924 35.730 1.00 86.81 89 VAL A N 1
ATOM 599 C CA . VAL A 1 89 ? -8.048 0.376 34.535 1.00 86.81 89 VAL A CA 1
ATOM 600 C C . VAL A 1 89 ? -9.096 -0.631 34.986 1.00 86.81 89 VAL A C 1
ATOM 602 O O . VAL A 1 89 ? -8.777 -1.547 35.741 1.00 86.81 89 VAL A O 1
ATOM 605 N N . VAL A 1 90 ? -10.333 -0.465 34.524 1.00 88.69 90 VAL A N 1
ATOM 606 C CA . VAL A 1 90 ? -11.467 -1.304 34.928 1.00 88.69 90 VAL A CA 1
ATOM 607 C C . VAL A 1 90 ? -12.045 -2.018 33.714 1.00 88.69 90 VAL A C 1
ATOM 609 O O . VAL A 1 90 ? -12.132 -1.428 32.638 1.00 88.69 90 VAL A O 1
ATOM 612 N N . ALA A 1 91 ? -12.456 -3.271 33.904 1.00 89.69 91 ALA A N 1
ATOM 613 C CA . ALA A 1 91 ? -13.343 -3.979 32.988 1.00 89.69 91 ALA A CA 1
ATOM 614 C C . ALA A 1 91 ? -14.791 -3.645 33.393 1.00 89.69 91 ALA A C 1
ATOM 616 O O . ALA A 1 91 ? -15.230 -4.087 34.459 1.00 89.69 91 ALA A O 1
ATOM 617 N N . PRO A 1 92 ? -15.512 -2.801 32.636 1.00 89.69 92 PRO A N 1
ATOM 618 C CA . PRO A 1 92 ? -16.875 -2.456 32.989 1.00 89.69 92 PRO A CA 1
ATOM 619 C C . PRO A 1 92 ? -17.830 -3.622 32.702 1.00 89.69 92 PRO A C 1
ATOM 621 O O . PRO A 1 92 ? -17.621 -4.347 31.727 1.00 89.69 92 PRO A O 1
ATOM 624 N N . PRO A 1 93 ? -18.903 -3.783 33.495 1.00 86.06 93 PRO A N 1
ATOM 625 C CA . PRO A 1 93 ? -19.949 -4.765 33.208 1.00 86.06 93 PRO A CA 1
ATOM 626 C C . PRO A 1 93 ? -20.758 -4.403 31.950 1.00 86.06 93 PRO A C 1
ATOM 628 O O . PRO A 1 93 ? -21.393 -5.265 31.354 1.00 86.06 93 PRO A O 1
ATOM 631 N N . ASP A 1 94 ? -20.724 -3.134 31.542 1.00 89.75 94 ASP A N 1
ATOM 632 C CA . ASP A 1 94 ? -21.538 -2.514 30.497 1.00 89.75 94 ASP A CA 1
ATOM 633 C C . ASP A 1 94 ? -20.676 -1.680 29.508 1.00 89.75 94 ASP A C 1
ATOM 635 O O . ASP A 1 94 ? -20.802 -0.453 29.390 1.00 89.75 94 ASP A O 1
ATOM 639 N N . PRO A 1 95 ? -19.733 -2.314 28.787 1.00 92.94 95 PRO A N 1
ATOM 640 C CA . PRO A 1 95 ? -18.911 -1.640 27.788 1.00 92.94 95 PRO A CA 1
ATOM 641 C C . PRO A 1 95 ? -19.786 -1.022 26.685 1.00 92.94 95 PRO A C 1
ATOM 643 O O . PRO A 1 95 ? -20.611 -1.704 26.081 1.00 92.94 95 PRO A O 1
ATOM 646 N N . PHE A 1 96 ? -19.558 0.261 26.376 1.00 94.56 96 PHE A N 1
ATOM 647 C CA . PHE A 1 96 ? -20.286 0.999 25.330 1.00 94.56 96 PHE A CA 1
ATOM 648 C C . PHE A 1 96 ? -21.813 1.101 25.518 1.00 94.56 96 PHE A C 1
ATOM 650 O O . PHE A 1 96 ? -22.528 1.353 24.542 1.00 94.56 96 PHE A O 1
ATOM 657 N N . ASP A 1 97 ? -22.330 0.959 26.741 1.00 94.31 97 ASP A N 1
ATOM 658 C CA . ASP A 1 97 ? -23.748 1.220 27.003 1.00 94.31 97 ASP A CA 1
ATOM 659 C C . ASP A 1 97 ? -24.122 2.704 26.802 1.00 94.31 97 ASP A C 1
ATOM 661 O O . ASP A 1 97 ? -23.267 3.583 26.639 1.00 94.31 97 ASP A O 1
ATOM 665 N N . ARG A 1 98 ? -25.422 2.998 26.758 1.00 93.38 98 ARG A N 1
ATOM 666 C CA . ARG A 1 98 ? -25.935 4.347 26.524 1.00 93.38 98 ARG A CA 1
ATOM 667 C C . ARG A 1 98 ? -25.499 5.308 27.626 1.00 93.38 98 ARG A C 1
ATOM 669 O O . ARG A 1 98 ? -25.839 5.140 28.790 1.00 93.38 98 ARG A O 1
ATOM 676 N N . GLY A 1 99 ? -24.803 6.370 27.235 1.00 92.19 99 GLY A N 1
ATOM 677 C CA . GLY A 1 99 ? -24.258 7.365 28.156 1.00 92.19 99 GLY A CA 1
ATOM 678 C C . GLY A 1 99 ? -22.953 6.940 28.829 1.00 92.19 99 GLY A C 1
ATOM 679 O O . GLY A 1 99 ? -22.458 7.682 29.679 1.00 92.19 99 GLY A O 1
ATOM 680 N N . SER A 1 100 ? -22.367 5.801 28.444 1.00 94.94 100 SER A N 1
ATOM 681 C CA . SER A 1 100 ? -21.083 5.372 28.990 1.00 94.94 100 SER A CA 1
ATOM 682 C C . SER A 1 100 ? -19.956 6.351 28.618 1.00 94.94 100 SER A C 1
ATOM 684 O O . SER A 1 100 ? -20.034 7.054 27.596 1.00 94.94 100 SER A O 1
ATOM 686 N N . PRO A 1 101 ? -18.856 6.386 29.395 1.00 95.31 101 PRO A N 1
ATOM 687 C CA . PRO A 1 101 ? -17.711 7.228 29.069 1.00 95.31 101 PRO A CA 1
ATOM 688 C C . PRO A 1 101 ? -17.133 6.968 27.670 1.00 95.31 101 PRO A C 1
ATOM 690 O O . PRO A 1 101 ? -16.648 7.893 27.017 1.00 95.31 101 PRO A O 1
ATOM 693 N N . GLU A 1 102 ? -17.193 5.727 27.185 1.00 94.81 102 GLU A N 1
ATOM 694 C CA . GLU A 1 102 ? -16.682 5.329 25.870 1.00 94.81 102 GLU A CA 1
ATOM 695 C C . GLU A 1 102 ? -17.590 5.797 24.735 1.00 94.81 102 GLU A C 1
ATOM 697 O O . GLU A 1 102 ? -17.085 6.276 23.715 1.00 94.81 102 GLU A O 1
ATOM 702 N N . GLU A 1 103 ? -18.917 5.728 24.909 1.00 95.12 103 GLU A N 1
ATOM 703 C CA . GLU A 1 103 ? -19.853 6.314 23.944 1.00 95.12 103 GLU A CA 1
ATOM 704 C C . GLU A 1 103 ? -19.601 7.823 23.837 1.00 95.12 103 GLU A C 1
ATOM 706 O O . GLU A 1 103 ? -19.419 8.357 22.736 1.00 95.12 103 GLU A O 1
ATOM 711 N N . ALA A 1 104 ? -19.530 8.509 24.982 1.00 94.06 104 ALA A N 1
ATOM 712 C CA . ALA A 1 104 ? -19.249 9.938 25.035 1.00 94.06 104 ALA A CA 1
ATOM 713 C C . ALA A 1 104 ? -17.908 10.270 24.360 1.00 94.06 104 ALA A C 1
ATOM 715 O O . ALA A 1 104 ? -17.827 11.225 23.583 1.00 94.06 104 ALA A O 1
ATOM 716 N N . TRP A 1 105 ? -16.869 9.459 24.583 1.00 93.62 105 TRP A N 1
ATOM 717 C CA . TRP A 1 105 ? -15.570 9.624 23.932 1.00 93.62 105 TRP A CA 1
ATOM 718 C C . TRP A 1 105 ? -15.679 9.562 22.411 1.00 93.62 105 TRP A C 1
ATOM 720 O O . TRP A 1 105 ? -15.255 10.504 21.737 1.00 93.62 105 TRP A O 1
ATOM 730 N N . VAL A 1 106 ? -16.256 8.492 21.857 1.00 90.69 106 VAL A N 1
ATOM 731 C CA . VAL A 1 106 ? -16.357 8.311 20.399 1.00 90.69 106 VAL A CA 1
ATOM 732 C C . VAL A 1 106 ? -17.186 9.431 19.772 1.00 90.69 106 VAL A C 1
ATOM 734 O O . VAL A 1 106 ? -16.785 9.987 18.747 1.00 90.69 106 VAL A O 1
ATOM 737 N N . ARG A 1 107 ? -18.293 9.833 20.411 1.00 89.62 107 ARG A N 1
ATOM 738 C CA . ARG A 1 107 ? -19.144 10.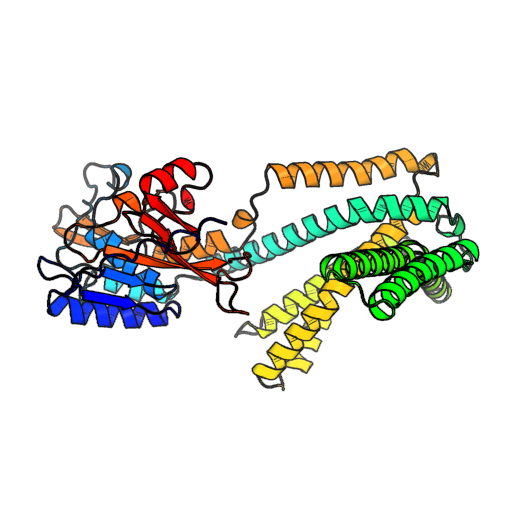948 19.957 1.00 89.62 107 ARG A CA 1
ATOM 739 C C . ARG A 1 107 ? -18.410 12.287 19.955 1.00 89.62 107 ARG A C 1
ATOM 741 O O . ARG A 1 107 ? -18.585 13.075 19.026 1.00 89.62 107 ARG A O 1
ATOM 748 N N . ASN A 1 108 ? -17.551 12.525 20.942 1.00 88.62 108 ASN A N 1
ATOM 749 C CA . ASN A 1 108 ? -16.761 13.753 21.040 1.00 88.62 108 ASN A CA 1
ATOM 750 C C . ASN A 1 108 ? -15.516 13.748 20.130 1.00 88.62 108 ASN A C 1
ATOM 752 O O . ASN A 1 108 ? -14.971 14.809 19.835 1.00 88.62 108 ASN A O 1
ATOM 756 N N . HIS A 1 109 ? -15.102 12.584 19.617 1.00 85.69 109 HIS A N 1
ATOM 757 C CA . HIS A 1 109 ? -13.914 12.415 18.768 1.00 85.69 109 HIS A CA 1
ATOM 758 C C . HIS A 1 109 ? -14.235 12.005 17.317 1.00 85.69 109 HIS A C 1
ATOM 760 O O . HIS A 1 109 ? -13.381 11.479 16.602 1.00 85.69 109 HIS A O 1
ATOM 766 N N . LEU A 1 110 ? -15.437 12.314 16.813 1.00 75.25 110 LEU A N 1
ATOM 767 C CA . LEU A 1 110 ? -15.862 11.982 15.439 1.00 75.25 110 LEU A CA 1
ATOM 768 C C . LEU A 1 110 ? -14.993 12.621 14.333 1.00 75.25 110 LEU A C 1
ATOM 770 O O . LEU A 1 110 ? -14.983 12.138 13.200 1.00 75.25 110 LEU A O 1
ATOM 774 N N . ARG A 1 111 ? -14.227 13.679 14.641 1.00 74.75 111 ARG A N 1
ATOM 775 C CA . ARG A 1 111 ? -13.249 14.309 13.728 1.00 74.75 111 ARG A CA 1
ATOM 776 C C . ARG A 1 111 ? -11.832 13.725 13.852 1.00 74.75 111 ARG A C 1
ATOM 778 O O . ARG A 1 111 ? -10.861 14.400 13.521 1.00 74.75 111 ARG A O 1
ATOM 785 N N . TYR A 1 112 ? -11.711 12.456 14.248 1.00 69.00 112 TYR A N 1
ATOM 786 C CA . TYR A 1 112 ? -10.443 11.763 14.521 1.00 69.00 112 TYR A CA 1
ATOM 787 C C . TYR A 1 112 ? -9.336 11.939 13.470 1.00 69.00 112 TYR A C 1
ATOM 789 O O . TYR A 1 112 ? -8.168 12.018 13.840 1.00 69.00 112 TYR A O 1
ATOM 797 N N . LEU A 1 113 ? -9.666 12.057 12.179 1.00 71.69 113 LEU A N 1
ATOM 798 C CA . LEU A 1 113 ? -8.668 12.191 11.110 1.00 71.69 113 LEU A CA 1
ATOM 799 C C . LEU A 1 113 ? -7.889 13.518 11.145 1.00 71.69 113 LEU A C 1
ATOM 801 O O . LEU A 1 113 ? -6.665 13.509 10.992 1.00 71.69 113 LEU A O 1
ATOM 805 N N . VAL A 1 114 ? -8.573 14.650 11.339 1.00 68.94 114 VAL A N 1
ATOM 806 C CA . VAL A 1 114 ? -7.976 15.996 11.300 1.00 68.94 114 VAL A CA 1
ATOM 807 C C . VAL A 1 114 ? -8.674 16.878 12.337 1.00 68.94 114 VAL A C 1
ATOM 809 O O . VAL A 1 114 ? -9.819 17.291 12.162 1.00 68.94 114 VAL A O 1
ATOM 812 N N . HIS A 1 115 ? -7.949 17.198 13.407 1.00 68.25 115 HIS A N 1
ATOM 813 C CA . HIS A 1 115 ? -8.370 18.104 14.471 1.00 68.25 115 HIS A CA 1
ATOM 814 C C . HIS A 1 115 ? -7.535 19.390 14.440 1.00 68.25 115 HIS A C 1
ATOM 816 O O . HIS A 1 115 ? -6.376 19.413 14.860 1.00 68.25 115 HIS A O 1
ATOM 822 N N . GLY A 1 116 ? -8.118 20.468 13.919 1.00 70.31 116 GLY A N 1
ATOM 823 C CA . GLY A 1 116 ? -7.483 21.786 13.890 1.00 70.31 116 GLY A CA 1
ATOM 824 C C . GLY A 1 116 ? -6.336 21.935 12.873 1.00 70.31 116 GLY A C 1
ATOM 825 O O . GLY A 1 116 ? -5.886 20.956 12.265 1.00 70.31 116 GLY A O 1
ATOM 826 N N . PRO A 1 117 ? -5.850 23.173 12.677 1.00 71.19 117 PRO A N 1
ATOM 827 C CA . PRO A 1 117 ? -4.935 23.533 11.591 1.00 71.19 117 PRO A CA 1
ATOM 828 C C . PRO A 1 117 ? -3.567 22.846 11.692 1.00 71.19 117 PRO A C 1
ATOM 830 O O . PRO A 1 117 ? -3.035 22.398 10.680 1.00 71.19 117 PRO A O 1
ATOM 833 N N . ALA A 1 118 ? -3.028 22.665 12.902 1.00 75.06 118 ALA A N 1
ATOM 834 C CA . ALA A 1 118 ? -1.746 21.984 13.098 1.00 75.06 118 ALA A CA 1
ATOM 835 C C . ALA A 1 118 ? -1.790 20.514 12.640 1.00 75.06 118 ALA A C 1
ATOM 837 O O . ALA A 1 118 ? -0.863 20.020 11.994 1.00 75.06 118 ALA A O 1
ATOM 838 N N . SER A 1 119 ? -2.896 19.811 12.914 1.00 71.25 119 SER A N 1
ATOM 839 C CA . SER A 1 119 ? -3.057 18.429 12.455 1.00 71.25 119 SER A CA 1
ATOM 840 C C . SER A 1 119 ? -3.192 18.345 10.933 1.00 71.25 119 SER A C 1
ATOM 842 O O . SER A 1 119 ? -2.605 17.449 10.327 1.00 71.25 119 SER A O 1
ATOM 844 N N . LEU A 1 120 ? -3.883 19.307 10.313 1.00 74.25 120 LEU A N 1
ATOM 845 C CA . LEU A 1 120 ? -4.009 19.404 8.863 1.00 74.25 120 LEU A CA 1
ATOM 846 C C . LEU A 1 120 ? -2.641 19.633 8.216 1.00 74.25 120 LEU A C 1
ATOM 848 O O . LEU A 1 120 ? -2.289 18.922 7.280 1.00 74.25 120 LEU A O 1
ATOM 852 N N . MET A 1 121 ? -1.837 20.552 8.757 1.00 74.50 121 MET A N 1
ATOM 853 C CA . MET A 1 121 ? -0.475 20.795 8.276 1.00 74.50 121 MET A CA 1
ATOM 854 C C . MET A 1 121 ? 0.397 19.544 8.383 1.00 74.50 121 MET A C 1
ATOM 856 O O . MET A 1 121 ? 1.109 19.219 7.439 1.00 74.50 121 MET A O 1
ATOM 860 N N . SER A 1 122 ? 0.305 18.793 9.485 1.00 76.19 122 SER A N 1
ATOM 861 C CA . SER A 1 122 ? 1.049 17.535 9.622 1.00 76.19 122 SER A CA 1
ATOM 862 C C . SER A 1 122 ? 0.589 16.453 8.637 1.00 76.19 122 SER A C 1
ATOM 864 O O . SER A 1 122 ? 1.417 15.711 8.114 1.00 76.19 122 SER A O 1
ATOM 866 N N . ALA A 1 123 ? -0.712 16.384 8.340 1.00 76.06 123 ALA A N 1
ATOM 867 C CA . ALA A 1 123 ? -1.269 15.457 7.360 1.00 76.06 123 ALA A CA 1
ATOM 868 C C . ALA A 1 123 ? -0.804 15.797 5.939 1.00 76.06 123 ALA A C 1
ATOM 870 O O . ALA A 1 123 ? -0.327 14.925 5.214 1.00 76.06 123 ALA A O 1
ATOM 871 N N . VAL A 1 124 ? -0.878 17.078 5.571 1.00 76.75 124 VAL A N 1
ATOM 872 C CA . VAL A 1 124 ? -0.394 17.592 4.284 1.00 76.75 124 VAL A CA 1
ATOM 873 C C . VAL A 1 124 ? 1.116 17.397 4.165 1.00 76.75 124 VAL A C 1
ATOM 875 O O . VAL A 1 124 ? 1.580 16.898 3.147 1.00 76.75 124 VAL A O 1
ATOM 878 N N . GLY A 1 125 ? 1.881 17.708 5.213 1.00 79.25 125 GLY A N 1
ATOM 879 C CA . GLY A 1 125 ? 3.328 17.506 5.244 1.00 79.25 125 GLY A CA 1
ATOM 880 C C . GLY A 1 125 ? 3.721 16.041 5.052 1.00 79.25 125 GLY A C 1
ATOM 881 O O . GLY A 1 125 ? 4.620 15.752 4.270 1.00 79.25 125 GLY A O 1
ATOM 882 N N . ARG A 1 126 ? 3.009 15.100 5.689 1.00 81.81 126 ARG A N 1
ATOM 883 C CA . ARG A 1 126 ? 3.223 13.656 5.488 1.00 81.81 126 ARG A CA 1
ATOM 884 C C . ARG A 1 126 ? 2.848 13.195 4.085 1.00 81.81 126 ARG A C 1
ATOM 886 O O . ARG A 1 126 ? 3.589 12.415 3.501 1.00 81.81 126 ARG A O 1
ATOM 893 N N . LEU A 1 127 ? 1.736 13.684 3.536 1.00 78.62 127 LEU A N 1
ATOM 894 C CA . LEU A 1 127 ? 1.337 13.380 2.161 1.00 78.62 127 LEU A CA 1
ATOM 895 C C . LEU A 1 127 ? 2.392 13.871 1.161 1.00 78.62 127 LEU A C 1
ATOM 897 O O . LEU A 1 127 ? 2.840 13.100 0.317 1.00 78.62 127 LEU A O 1
ATOM 901 N N . LEU A 1 128 ? 2.809 15.135 1.273 1.00 77.38 128 LEU A N 1
ATOM 902 C CA . LEU A 1 128 ? 3.835 15.721 0.413 1.00 77.38 128 LEU A CA 1
ATOM 903 C C . LEU A 1 128 ? 5.176 15.006 0.587 1.00 77.38 128 LEU A C 1
ATOM 905 O O . LEU A 1 128 ? 5.808 14.674 -0.408 1.00 77.38 128 LEU A O 1
ATOM 909 N N . GLY A 1 129 ? 5.574 14.704 1.824 1.00 82.75 129 GLY A N 1
ATOM 910 C CA . GLY A 1 129 ? 6.773 13.922 2.119 1.00 82.75 129 GLY A CA 1
ATOM 911 C C . GLY A 1 129 ? 6.742 12.539 1.467 1.00 82.75 129 GLY A C 1
ATOM 912 O O . GLY A 1 129 ? 7.700 12.166 0.799 1.00 82.75 129 GLY A O 1
ATOM 913 N N . GLY A 1 130 ? 5.626 11.812 1.574 1.00 82.44 130 GLY A N 1
ATOM 914 C CA . GLY A 1 130 ? 5.453 10.510 0.926 1.00 82.44 130 GLY A CA 1
ATOM 915 C C . GLY A 1 130 ? 5.506 10.592 -0.601 1.00 82.44 130 GLY A C 1
ATOM 916 O O . GLY A 1 130 ? 6.166 9.778 -1.242 1.00 82.44 130 GLY A O 1
ATOM 917 N N . ILE A 1 131 ? 4.880 11.612 -1.203 1.00 79.56 131 ILE A N 1
ATOM 918 C CA . ILE A 1 131 ? 4.981 11.872 -2.649 1.00 79.56 131 ILE A CA 1
ATOM 919 C C . ILE A 1 131 ? 6.436 12.144 -3.044 1.00 79.56 131 ILE A C 1
ATOM 921 O O . ILE A 1 131 ? 6.919 11.557 -4.008 1.00 79.56 131 ILE A O 1
ATOM 925 N N . LEU A 1 132 ? 7.146 12.998 -2.304 1.00 81.12 132 LEU A N 1
ATOM 926 C CA . LEU A 1 132 ? 8.541 13.338 -2.584 1.00 81.12 132 LEU A CA 1
ATOM 927 C C . LEU A 1 132 ? 9.462 12.121 -2.469 1.00 81.12 132 LEU A C 1
ATOM 929 O O . LEU A 1 132 ? 10.296 11.923 -3.346 1.00 81.12 132 LEU A O 1
ATOM 933 N N . ILE A 1 133 ? 9.288 11.287 -1.441 1.00 85.56 133 ILE A N 1
ATOM 934 C CA . ILE A 1 133 ? 10.067 10.053 -1.264 1.00 85.56 133 ILE A CA 1
ATOM 935 C C . ILE A 1 133 ? 9.786 9.071 -2.404 1.00 85.56 133 ILE A C 1
ATOM 937 O O . ILE A 1 133 ? 10.725 8.531 -2.981 1.00 85.56 133 ILE A O 1
ATOM 941 N N . ASN A 1 134 ? 8.524 8.879 -2.793 1.00 84.19 134 ASN A N 1
ATOM 942 C CA . ASN A 1 134 ? 8.185 8.004 -3.916 1.00 84.19 134 ASN A CA 1
ATOM 943 C C . ASN A 1 134 ? 8.760 8.523 -5.238 1.00 84.19 134 ASN A C 1
ATOM 945 O O . ASN A 1 134 ? 9.356 7.758 -5.991 1.00 84.19 134 ASN A O 1
ATOM 949 N N . LEU A 1 135 ? 8.638 9.826 -5.512 1.00 82.88 135 LEU A N 1
ATOM 950 C CA . LEU A 1 135 ? 9.247 10.446 -6.690 1.00 82.88 135 LEU A CA 1
ATOM 951 C C . LEU A 1 135 ? 10.771 10.321 -6.669 1.00 82.88 135 LEU A C 1
ATOM 953 O O . LEU A 1 135 ? 11.362 10.083 -7.721 1.00 82.88 135 LEU A O 1
ATOM 957 N N . LEU A 1 136 ? 11.404 10.445 -5.499 1.00 85.25 136 LEU A N 1
ATOM 958 C CA . LEU A 1 136 ? 12.835 10.225 -5.326 1.00 85.25 136 LEU A CA 1
ATOM 959 C C . LEU A 1 136 ? 13.201 8.779 -5.671 1.00 85.25 136 LEU A C 1
ATOM 961 O O . LEU A 1 136 ? 14.037 8.582 -6.542 1.00 85.25 136 LEU A O 1
ATOM 965 N N . VAL A 1 137 ? 12.551 7.783 -5.066 1.00 88.69 137 VAL A N 1
ATOM 966 C CA . VAL A 1 137 ? 12.817 6.353 -5.315 1.00 88.69 137 VAL A CA 1
ATOM 967 C C . VAL A 1 137 ? 12.646 6.016 -6.795 1.00 88.69 137 VAL A C 1
ATOM 969 O O . VAL A 1 137 ? 13.547 5.444 -7.403 1.00 88.69 137 VAL A O 1
ATOM 972 N N . ILE A 1 138 ? 11.533 6.436 -7.402 1.00 86.75 138 ILE A N 1
ATOM 973 C CA . ILE A 1 138 ? 11.274 6.253 -8.836 1.00 86.75 138 ILE A CA 1
ATOM 974 C C . ILE A 1 138 ? 12.384 6.907 -9.666 1.00 86.75 138 ILE A C 1
ATOM 976 O O . ILE A 1 138 ? 12.915 6.291 -10.588 1.00 86.75 138 ILE A O 1
ATOM 980 N N . SER A 1 139 ? 12.768 8.140 -9.330 1.00 83.94 139 SER A N 1
ATOM 981 C CA . SER A 1 139 ? 13.826 8.857 -10.044 1.00 83.94 139 SER A CA 1
ATOM 982 C C . SER A 1 139 ? 15.184 8.174 -9.896 1.00 83.94 139 SER A C 1
ATOM 984 O O . SER A 1 139 ? 15.929 8.129 -10.872 1.00 83.94 139 SER A O 1
ATOM 986 N N . LEU A 1 140 ? 15.514 7.633 -8.718 1.00 90.38 140 LEU A N 1
ATOM 987 C CA . LEU A 1 140 ? 16.748 6.882 -8.479 1.00 90.38 140 LEU A CA 1
ATOM 988 C C . LEU A 1 140 ? 16.776 5.623 -9.348 1.00 90.38 140 LEU A C 1
ATOM 990 O O . LEU A 1 140 ? 17.716 5.458 -10.118 1.00 90.38 140 LEU A O 1
ATOM 994 N N . VAL A 1 141 ? 15.715 4.810 -9.317 1.00 93.12 141 VAL A N 1
ATOM 995 C CA . VAL A 1 141 ? 15.590 3.595 -10.142 1.00 93.12 141 VAL A CA 1
ATOM 996 C C . VAL A 1 141 ? 15.727 3.924 -11.627 1.00 93.12 141 VAL A C 1
ATOM 998 O O . VAL A 1 141 ? 16.531 3.306 -12.328 1.00 93.12 141 VAL A O 1
ATOM 1001 N N . ILE A 1 142 ? 14.993 4.935 -12.108 1.00 90.25 142 ILE A N 1
ATOM 1002 C CA . ILE A 1 142 ? 15.082 5.361 -13.506 1.00 90.25 142 ILE A CA 1
ATOM 1003 C C . ILE A 1 142 ? 16.505 5.810 -13.832 1.00 90.25 142 ILE A C 1
ATOM 1005 O O . ILE A 1 142 ? 17.040 5.361 -14.834 1.00 90.25 142 ILE A O 1
ATOM 1009 N N . ASN A 1 143 ? 17.152 6.642 -13.011 1.00 87.88 143 ASN A N 1
ATOM 1010 C CA . ASN A 1 143 ? 18.514 7.112 -13.293 1.00 87.88 143 ASN A CA 1
ATOM 1011 C C . ASN A 1 143 ? 19.548 5.980 -13.275 1.00 87.88 143 ASN A C 1
ATOM 1013 O O . ASN A 1 143 ? 20.469 5.995 -14.093 1.00 87.88 143 ASN A O 1
ATOM 1017 N N . THR A 1 144 ? 19.395 4.992 -12.393 1.00 91.94 144 THR A N 1
ATOM 1018 C CA . THR A 1 144 ? 20.279 3.825 -12.328 1.00 91.94 144 THR A CA 1
ATOM 1019 C C . THR A 1 144 ? 20.239 3.015 -13.624 1.00 91.94 144 THR A C 1
ATOM 1021 O O . THR A 1 144 ? 21.283 2.532 -14.054 1.00 91.94 144 THR A O 1
ATOM 1024 N N . VAL A 1 145 ? 19.081 2.914 -14.286 1.00 92.25 145 VAL A N 1
ATOM 1025 C CA . VAL A 1 145 ? 18.922 2.166 -15.549 1.00 92.25 145 VAL A CA 1
ATOM 1026 C C . VAL A 1 145 ? 19.156 3.045 -16.784 1.00 92.25 145 VAL A C 1
ATOM 1028 O O . VAL A 1 145 ? 19.881 2.672 -17.707 1.00 92.25 145 VAL A O 1
ATOM 1031 N N . ALA A 1 146 ? 18.561 4.234 -16.810 1.00 91.50 146 ALA A N 1
ATOM 1032 C CA . ALA A 1 146 ? 18.533 5.123 -17.963 1.00 91.50 146 ALA A CA 1
ATOM 1033 C C . ALA A 1 146 ? 19.903 5.736 -18.278 1.00 91.50 146 ALA A C 1
ATOM 1035 O O . ALA A 1 146 ? 20.205 5.921 -19.458 1.00 91.50 146 ALA A O 1
ATOM 1036 N N . ARG A 1 147 ? 20.743 6.029 -17.270 1.00 91.38 147 ARG A N 1
ATOM 1037 C CA . ARG A 1 147 ? 22.074 6.627 -17.490 1.00 91.38 147 ARG A CA 1
ATOM 1038 C C . ARG A 1 147 ? 23.055 5.669 -18.173 1.00 91.38 147 ARG A C 1
ATOM 1040 O O . ARG A 1 147 ? 23.615 6.091 -19.182 1.00 91.38 147 ARG A O 1
ATOM 1047 N N . PRO A 1 148 ? 23.238 4.405 -17.733 1.00 93.69 148 PRO A N 1
ATOM 1048 C CA . PRO A 1 148 ? 24.068 3.445 -18.463 1.00 93.69 148 PRO A CA 1
ATOM 1049 C C . PRO A 1 148 ? 23.582 3.185 -19.888 1.00 93.69 148 PRO A C 1
ATOM 1051 O O . PRO A 1 148 ? 24.394 3.131 -20.811 1.00 93.69 148 PRO A O 1
ATOM 1054 N N . LEU A 1 149 ? 22.261 3.101 -20.091 1.00 91.62 149 LEU A N 1
ATOM 1055 C CA . LEU A 1 149 ? 21.679 3.028 -21.435 1.00 91.62 149 LEU A CA 1
ATOM 1056 C C . LEU A 1 149 ? 22.023 4.278 -22.256 1.00 91.62 149 LEU A C 1
ATOM 1058 O O . LEU A 1 149 ? 22.452 4.172 -23.401 1.00 91.62 149 LEU A O 1
ATOM 1062 N N . GLY A 1 150 ? 21.926 5.461 -21.651 1.00 90.12 150 GLY A N 1
ATOM 1063 C CA . GLY A 1 150 ? 22.398 6.714 -22.230 1.00 90.12 150 GLY A CA 1
ATOM 1064 C C . GLY A 1 150 ? 23.871 6.654 -22.632 1.00 90.12 150 GLY A C 1
ATOM 1065 O O . GLY A 1 150 ? 24.205 6.974 -23.768 1.00 90.12 150 GLY A O 1
ATOM 1066 N N . TRP A 1 151 ? 24.759 6.189 -21.749 1.00 92.38 151 TRP A N 1
ATOM 1067 C CA . TRP A 1 151 ? 26.186 6.043 -22.046 1.00 92.38 151 TRP A CA 1
ATOM 1068 C C . TRP A 1 151 ? 26.436 5.128 -23.243 1.00 92.38 151 TRP A C 1
ATOM 1070 O O . TRP A 1 151 ? 27.282 5.464 -24.077 1.00 92.38 151 TRP A O 1
ATOM 1080 N N . LEU A 1 152 ? 25.686 4.024 -23.350 1.00 90.50 152 LEU A N 1
ATOM 1081 C CA . LEU A 1 152 ? 25.712 3.116 -24.495 1.00 90.50 152 LEU A CA 1
ATOM 1082 C C . LEU A 1 152 ? 25.292 3.842 -25.779 1.00 90.50 152 LEU A C 1
ATOM 1084 O O . LEU A 1 152 ? 26.001 3.755 -26.782 1.00 90.50 152 LEU A O 1
ATOM 1088 N N . TYR A 1 153 ? 24.205 4.619 -25.749 1.00 88.56 153 TYR A N 1
ATOM 1089 C CA . TYR A 1 153 ? 23.780 5.413 -26.905 1.00 88.56 153 TYR A CA 1
ATOM 1090 C C . TYR A 1 153 ? 24.798 6.493 -27.275 1.00 88.56 153 TYR A C 1
ATOM 1092 O O . TYR A 1 153 ? 25.097 6.649 -28.451 1.00 88.56 153 TYR A O 1
ATOM 1100 N N . GLY A 1 154 ? 25.397 7.196 -26.310 1.00 85.25 154 GLY A N 1
ATOM 1101 C CA . GLY A 1 154 ? 26.468 8.166 -26.568 1.00 85.25 154 GLY A CA 1
ATOM 1102 C C . GLY A 1 154 ? 27.755 7.509 -27.082 1.00 85.25 154 GLY A C 1
ATOM 1103 O O . GLY A 1 154 ? 28.524 8.114 -27.836 1.00 85.25 154 GLY A O 1
ATOM 1104 N N . TRP A 1 155 ? 28.011 6.252 -26.713 1.00 86.38 155 TRP A N 1
ATOM 1105 C CA . TRP A 1 155 ? 29.107 5.463 -27.268 1.00 86.38 155 TRP A CA 1
ATOM 1106 C C . TRP A 1 155 ? 28.847 5.101 -28.737 1.00 86.38 155 TRP A C 1
ATOM 1108 O O . TRP A 1 155 ? 29.717 5.362 -29.571 1.00 86.38 155 TRP A O 1
ATOM 1118 N N . GLN A 1 156 ? 27.652 4.591 -29.056 1.00 85.12 156 GLN A N 1
ATOM 1119 C CA . GLN A 1 156 ? 27.253 4.185 -30.412 1.00 85.12 156 GLN A CA 1
ATOM 1120 C C . GLN A 1 156 ? 27.032 5.377 -31.358 1.00 85.12 156 GLN A C 1
ATOM 1122 O O . GLN A 1 156 ? 27.473 5.349 -32.506 1.00 85.12 156 GLN A O 1
ATOM 1127 N N . ILE A 1 157 ? 26.371 6.430 -30.877 1.00 84.69 157 ILE A N 1
ATOM 1128 C CA . ILE A 1 157 ? 25.958 7.616 -31.633 1.00 84.69 157 ILE A CA 1
ATOM 1129 C C . ILE A 1 157 ? 26.719 8.816 -31.067 1.00 84.69 157 ILE A C 1
ATOM 1131 O O . ILE A 1 157 ? 26.259 9.524 -30.169 1.00 84.69 157 ILE A O 1
ATOM 1135 N N . LYS A 1 158 ? 27.922 9.054 -31.599 1.00 84.44 158 LYS A N 1
ATOM 1136 C CA . LYS A 1 158 ? 28.812 10.128 -31.122 1.00 84.44 158 LYS A CA 1
ATOM 1137 C C . LYS A 1 158 ? 28.158 11.511 -31.199 1.00 84.44 158 LYS A C 1
ATOM 1139 O O . LYS A 1 158 ? 28.462 12.359 -30.369 1.00 84.44 158 LYS A O 1
ATOM 1144 N N . GLN A 1 159 ? 27.229 11.713 -32.133 1.00 82.75 159 GLN A N 1
ATOM 1145 C CA . GLN A 1 159 ? 26.498 12.966 -32.324 1.00 82.75 159 GLN A CA 1
ATOM 1146 C C . GLN A 1 159 ? 25.566 13.327 -31.153 1.00 82.75 159 GLN A C 1
ATOM 1148 O O . GLN A 1 159 ? 25.181 14.486 -31.027 1.00 82.75 159 GLN A O 1
ATOM 1153 N N . LEU A 1 160 ? 25.208 12.371 -30.284 1.00 81.19 160 LEU A N 1
ATOM 1154 C CA . LEU A 1 160 ? 24.411 12.647 -29.081 1.00 81.19 160 LEU A CA 1
ATOM 1155 C C . LEU A 1 160 ? 25.239 13.276 -27.947 1.00 81.19 160 LEU A C 1
ATOM 1157 O O . LEU A 1 160 ? 24.661 13.819 -27.005 1.00 81.19 160 LEU A O 1
ATOM 1161 N N . ARG A 1 161 ? 26.577 13.241 -28.034 1.00 84.81 161 ARG A N 1
ATOM 1162 C CA . ARG A 1 161 ? 27.482 13.778 -27.005 1.00 84.81 161 ARG A CA 1
ATOM 1163 C C . ARG A 1 161 ? 27.366 15.303 -26.883 1.00 84.81 161 ARG A C 1
ATOM 1165 O O . ARG A 1 161 ? 26.966 16.008 -27.818 1.00 84.81 161 ARG A O 1
ATOM 1172 N N . SER A 1 162 ? 27.716 15.846 -25.720 1.00 76.69 162 SER A N 1
ATOM 1173 C CA . SER A 1 162 ? 27.877 17.294 -25.552 1.00 76.69 162 SER A CA 1
ATOM 1174 C C . SER A 1 162 ? 29.004 17.809 -26.465 1.00 76.69 162 SER A C 1
ATOM 1176 O O . SER A 1 162 ? 30.030 17.152 -26.625 1.00 76.69 162 SER A O 1
ATOM 1178 N N . GLY A 1 163 ? 28.779 18.946 -27.138 1.00 68.75 163 GLY A N 1
ATOM 1179 C CA . GLY A 1 163 ? 29.732 19.550 -28.089 1.00 68.75 163 GLY A CA 1
ATOM 1180 C C . GLY A 1 163 ? 29.356 19.454 -29.575 1.00 68.75 163 GLY A C 1
ATOM 1181 O O . GLY A 1 163 ? 29.933 20.172 -30.384 1.00 68.75 163 GLY A O 1
ATOM 1182 N N . TYR A 1 164 ? 28.363 18.636 -29.944 1.00 68.25 164 TYR A N 1
ATOM 1183 C CA . TYR A 1 164 ? 27.807 18.618 -31.304 1.00 68.25 164 TYR A CA 1
ATOM 1184 C C . TYR A 1 164 ? 26.581 19.539 -31.413 1.00 68.25 164 TYR A C 1
ATOM 1186 O O . TYR A 1 164 ? 25.605 19.362 -30.673 1.00 68.25 164 TYR A O 1
ATOM 1194 N N . SER A 1 165 ? 26.639 20.495 -32.348 1.00 60.75 165 SER A N 1
ATOM 1195 C CA . SER A 1 165 ? 25.648 21.578 -32.525 1.00 60.75 165 SER A CA 1
ATOM 1196 C C . SER A 1 165 ? 24.819 21.474 -33.812 1.00 60.75 165 SER A C 1
ATOM 1198 O O . SER A 1 165 ? 24.008 22.352 -34.090 1.00 60.75 165 SER A O 1
ATOM 1200 N N . HIS A 1 166 ? 25.026 20.432 -34.618 1.00 66.12 166 HIS A N 1
ATOM 1201 C CA . HIS A 1 166 ? 24.338 20.248 -35.898 1.00 66.12 166 HIS A CA 1
ATOM 1202 C C . HIS A 1 166 ? 23.147 19.294 -35.768 1.00 66.12 166 HIS A C 1
ATOM 1204 O O . HIS A 1 166 ? 23.119 18.458 -34.862 1.00 66.12 166 HIS A O 1
ATOM 1210 N N . HIS A 1 167 ? 22.184 19.404 -36.691 1.00 65.88 167 HIS A N 1
ATOM 1211 C CA . HIS A 1 167 ? 21.078 18.452 -36.798 1.00 65.88 167 HIS A CA 1
ATOM 1212 C C . HIS A 1 167 ? 21.609 17.024 -36.892 1.00 65.88 167 HIS A C 1
ATOM 1214 O O . HIS A 1 167 ? 22.474 16.712 -37.712 1.00 65.88 167 HIS A O 1
ATOM 1220 N N . VAL A 1 168 ? 21.087 16.160 -36.027 1.00 68.75 168 VAL A N 1
ATOM 1221 C CA . VAL A 1 168 ? 21.497 14.764 -35.959 1.00 68.75 168 VAL A CA 1
ATOM 1222 C C . VAL A 1 168 ? 20.478 13.929 -36.716 1.00 68.75 168 VAL A C 1
ATOM 1224 O O . VAL A 1 168 ? 19.287 13.960 -36.407 1.00 68.75 168 VAL A O 1
ATOM 1227 N N . HIS A 1 169 ? 20.953 13.151 -37.682 1.00 66.88 169 HIS A N 1
ATOM 1228 C CA . HIS A 1 169 ? 20.183 12.078 -38.295 1.00 66.88 169 HIS A CA 1
ATOM 1229 C C . HIS A 1 169 ? 20.746 10.751 -37.799 1.00 66.88 169 HIS A C 1
ATOM 1231 O O . HIS A 1 169 ? 21.923 10.454 -38.000 1.00 66.88 169 HIS A O 1
ATOM 1237 N N . VAL A 1 170 ? 19.913 9.950 -37.137 1.00 66.94 170 VAL A N 1
ATOM 1238 C CA . VAL A 1 170 ? 20.260 8.557 -36.852 1.00 66.94 170 VAL A CA 1
ATOM 1239 C C . VAL A 1 170 ? 19.800 7.716 -38.025 1.00 66.94 170 VAL A C 1
ATOM 1241 O O . VAL A 1 170 ? 18.606 7.587 -38.282 1.00 66.94 170 VAL A O 1
ATOM 1244 N N . GLN A 1 171 ? 20.761 7.130 -38.733 1.00 65.75 171 GLN A N 1
ATOM 1245 C CA . GLN A 1 171 ? 20.478 5.995 -39.596 1.00 65.75 171 GLN A CA 1
ATOM 1246 C C . GLN A 1 171 ? 20.342 4.764 -38.706 1.00 65.75 171 GLN A C 1
ATOM 1248 O O . GLN A 1 171 ? 21.326 4.267 -38.153 1.00 65.75 171 GLN A O 1
ATOM 1253 N N . VAL A 1 172 ? 19.110 4.279 -38.553 1.00 67.12 172 VAL A N 1
ATOM 1254 C CA . VAL A 1 172 ? 18.870 2.952 -37.983 1.00 67.12 172 VAL A CA 1
ATOM 1255 C C . VAL A 1 172 ? 19.579 1.957 -38.896 1.00 67.12 172 VAL A C 1
ATOM 1257 O O . VAL A 1 172 ? 19.279 1.882 -40.088 1.00 67.12 172 VAL A O 1
ATOM 1260 N N . ARG A 1 173 ? 20.568 1.231 -38.364 1.00 74.00 173 ARG A N 1
ATOM 1261 C CA . ARG A 1 173 ? 21.312 0.242 -39.153 1.00 74.00 173 ARG A CA 1
ATOM 1262 C C . ARG A 1 173 ? 20.326 -0.784 -39.710 1.00 74.00 173 ARG A C 1
ATOM 1264 O O . ARG A 1 173 ? 19.534 -1.344 -38.952 1.00 74.00 173 ARG A O 1
ATOM 1271 N N . SER A 1 174 ? 20.414 -1.072 -41.008 1.00 71.69 174 SER A N 1
ATOM 1272 C CA . SER A 1 174 ? 19.577 -2.080 -41.678 1.00 71.69 174 SER A CA 1
ATOM 1273 C C . SER A 1 174 ? 19.643 -3.443 -40.982 1.00 71.69 174 SER A C 1
ATOM 1275 O O . SER A 1 174 ? 18.632 -4.124 -40.872 1.00 71.69 174 SER A O 1
ATOM 1277 N N . LEU A 1 175 ? 20.803 -3.789 -40.415 1.00 74.88 175 LEU A N 1
ATOM 1278 C CA . LEU A 1 175 ? 21.006 -4.991 -39.600 1.00 74.88 175 LEU A CA 1
ATOM 1279 C C . LEU A 1 175 ? 20.164 -5.013 -38.315 1.00 74.88 175 LEU A C 1
ATOM 1281 O O . LEU A 1 175 ? 19.657 -6.063 -37.941 1.00 74.88 175 LEU A O 1
ATOM 1285 N N . THR A 1 176 ? 19.986 -3.876 -37.640 1.00 79.69 176 THR A N 1
ATOM 1286 C CA . THR A 1 176 ? 19.187 -3.789 -36.407 1.00 79.69 176 THR A CA 1
ATOM 1287 C C . THR A 1 176 ? 17.705 -3.959 -36.710 1.00 79.69 176 THR A C 1
ATOM 1289 O O . THR A 1 176 ? 17.020 -4.718 -36.029 1.00 79.69 176 THR A O 1
ATOM 1292 N N . LEU A 1 177 ? 17.219 -3.303 -37.768 1.00 81.44 177 LEU A N 1
ATOM 1293 C CA . LEU A 1 177 ? 15.845 -3.483 -38.232 1.00 81.44 177 LEU A CA 1
ATOM 1294 C C . LEU A 1 177 ? 15.620 -4.920 -38.726 1.00 81.44 177 LEU A C 1
ATOM 1296 O O . LEU A 1 177 ? 14.616 -5.534 -38.379 1.00 81.44 177 LEU A O 1
ATOM 1300 N N . GLY A 1 178 ? 16.588 -5.480 -39.458 1.00 83.25 178 GLY A N 1
ATOM 1301 C CA . GLY A 1 178 ? 16.576 -6.871 -39.904 1.00 83.25 178 GLY A CA 1
ATOM 1302 C C . GLY A 1 178 ? 16.521 -7.865 -38.744 1.00 83.25 178 GLY A C 1
ATOM 1303 O O . GLY A 1 178 ? 15.759 -8.820 -38.810 1.00 83.25 178 GLY A O 1
ATOM 1304 N N . PHE A 1 179 ? 17.249 -7.617 -37.653 1.00 86.69 179 PHE A N 1
ATOM 1305 C CA . PHE A 1 179 ? 17.213 -8.459 -36.454 1.00 86.69 179 PHE A CA 1
ATOM 1306 C C . PHE A 1 179 ? 15.862 -8.393 -35.723 1.00 86.69 179 PHE A C 1
ATOM 1308 O O . PHE A 1 179 ? 15.331 -9.429 -35.330 1.00 86.69 179 PHE A O 1
ATOM 1315 N N . VAL A 1 180 ? 15.263 -7.203 -35.595 1.00 88.12 180 VAL A N 1
ATOM 1316 C CA . VAL A 1 180 ? 13.904 -7.039 -35.039 1.00 88.12 180 VAL A CA 1
ATOM 1317 C C . VAL A 1 180 ? 12.883 -7.806 -35.882 1.00 88.12 180 VAL A C 1
ATOM 1319 O O . VAL A 1 180 ? 12.100 -8.592 -35.351 1.00 88.12 180 VAL A O 1
ATOM 1322 N N . VAL A 1 181 ? 12.923 -7.630 -37.205 1.00 90.00 181 VAL A N 1
ATOM 1323 C CA . VAL A 1 181 ? 12.030 -8.338 -38.132 1.00 90.00 181 VAL A CA 1
ATOM 1324 C C . VAL A 1 181 ? 12.271 -9.848 -38.084 1.00 90.00 181 VAL A C 1
ATOM 1326 O O . VAL A 1 181 ? 11.308 -10.606 -38.107 1.00 90.00 181 VAL A O 1
ATOM 1329 N N . ALA A 1 182 ? 13.521 -10.300 -37.956 1.00 90.25 182 ALA A N 1
ATOM 1330 C CA . ALA A 1 182 ? 13.850 -11.717 -37.832 1.00 90.25 182 ALA A CA 1
ATOM 1331 C C . ALA A 1 182 ? 13.284 -12.331 -36.544 1.00 90.25 182 ALA A C 1
ATOM 1333 O O . ALA A 1 182 ? 12.675 -13.394 -36.612 1.00 90.25 182 ALA A O 1
ATOM 1334 N N . LEU A 1 183 ? 13.407 -11.663 -35.390 1.00 91.00 183 LEU A N 1
ATOM 1335 C CA . LEU A 1 183 ? 12.812 -12.132 -34.130 1.00 91.00 183 LEU A CA 1
ATOM 1336 C C . LEU A 1 183 ? 11.285 -12.226 -34.224 1.00 91.00 183 LEU A C 1
ATOM 1338 O O . LEU A 1 183 ? 10.709 -13.248 -33.850 1.00 91.00 183 LEU A O 1
ATOM 1342 N N . ALA A 1 184 ? 10.631 -11.196 -34.769 1.00 90.38 184 ALA A N 1
ATOM 1343 C CA . ALA A 1 184 ? 9.192 -11.226 -35.019 1.00 90.38 184 ALA A CA 1
ATOM 1344 C C . ALA A 1 184 ? 8.806 -12.338 -36.008 1.00 90.38 184 ALA A C 1
ATOM 1346 O O . ALA A 1 184 ? 7.794 -13.007 -35.816 1.00 90.38 184 ALA A O 1
ATOM 1347 N N . GLY A 1 185 ? 9.625 -12.564 -37.038 1.00 91.88 185 GLY A N 1
ATOM 1348 C CA . GLY A 1 185 ? 9.447 -13.621 -38.029 1.00 91.88 185 GLY A CA 1
ATOM 1349 C C . GLY A 1 185 ? 9.553 -15.017 -37.422 1.00 91.88 185 GLY A C 1
ATOM 1350 O O . GLY A 1 185 ? 8.700 -15.854 -37.692 1.00 91.88 185 GLY A O 1
ATOM 1351 N N . VAL A 1 186 ? 10.532 -15.266 -36.547 1.00 91.19 186 VAL A N 1
ATOM 1352 C CA . VAL A 1 186 ? 10.651 -16.537 -35.812 1.00 91.19 186 VAL A CA 1
ATOM 1353 C C . VAL A 1 186 ? 9.448 -16.739 -34.891 1.00 91.19 186 VAL A C 1
ATOM 1355 O O . VAL A 1 186 ? 8.856 -17.814 -34.905 1.00 91.19 186 VAL A O 1
ATOM 1358 N N . GLY A 1 187 ? 9.021 -15.702 -34.162 1.00 90.12 187 GLY A N 1
ATOM 1359 C CA . GLY A 1 187 ? 7.804 -15.759 -33.346 1.00 90.12 187 GLY A CA 1
ATOM 1360 C C . GLY A 1 187 ? 6.558 -16.085 -34.172 1.00 90.12 187 GLY A C 1
ATOM 1361 O O . GLY A 1 187 ? 5.775 -16.958 -33.797 1.00 90.12 187 GLY A O 1
ATOM 1362 N N . LEU A 1 188 ? 6.415 -15.456 -35.342 1.00 91.38 188 LEU A N 1
ATOM 1363 C CA . LEU A 1 188 ? 5.337 -15.733 -36.288 1.00 91.38 188 LEU A CA 1
ATOM 1364 C C . LEU A 1 188 ? 5.398 -17.171 -36.811 1.00 91.38 188 LEU A C 1
ATOM 1366 O O . LEU A 1 188 ? 4.369 -17.834 -36.847 1.00 91.38 188 LEU A O 1
ATOM 1370 N N . LEU A 1 189 ? 6.579 -17.673 -37.178 1.00 91.06 189 LEU A N 1
ATOM 1371 C CA . LEU A 1 189 ? 6.761 -19.048 -37.649 1.00 91.06 189 LEU A CA 1
ATOM 1372 C C . LEU A 1 189 ? 6.431 -20.068 -36.553 1.00 91.06 189 LEU A C 1
ATOM 1374 O O . LEU A 1 189 ? 5.717 -21.026 -36.831 1.00 91.06 189 LEU A O 1
ATOM 1378 N N . CYS A 1 190 ? 6.873 -19.850 -35.312 1.00 87.12 190 CYS A N 1
ATOM 1379 C CA . CYS A 1 190 ? 6.519 -20.697 -34.169 1.00 87.12 190 CYS A CA 1
ATOM 1380 C C . CYS A 1 190 ? 5.011 -20.665 -33.877 1.00 87.12 190 CYS A C 1
ATOM 1382 O O . CYS A 1 190 ? 4.410 -21.712 -33.643 1.00 87.12 190 CYS A O 1
ATOM 1384 N N . GLY A 1 191 ? 4.383 -19.487 -33.941 1.00 86.88 191 GLY A N 1
ATOM 1385 C CA . GLY A 1 191 ? 2.939 -19.332 -33.748 1.00 86.88 191 GLY A CA 1
ATOM 1386 C C . GLY A 1 191 ? 2.123 -19.991 -34.862 1.00 86.88 191 GLY A C 1
ATOM 1387 O O . GLY A 1 191 ? 1.176 -20.724 -34.589 1.00 86.88 191 GLY A O 1
ATOM 1388 N N . LEU A 1 192 ? 2.525 -19.802 -36.121 1.00 87.19 192 LEU A N 1
ATOM 1389 C CA . LEU A 1 192 ? 1.925 -20.476 -37.273 1.00 87.19 192 LEU A CA 1
ATOM 1390 C C . LEU A 1 192 ? 2.111 -21.990 -37.181 1.00 87.19 192 LEU A C 1
ATOM 1392 O O . LEU A 1 192 ? 1.167 -22.726 -37.441 1.00 87.19 192 LEU A O 1
ATOM 1396 N N . TRP A 1 193 ? 3.281 -22.468 -36.756 1.00 86.12 193 TRP A N 1
ATOM 1397 C CA . TRP A 1 193 ? 3.534 -23.890 -36.526 1.00 86.12 193 TRP A CA 1
ATOM 1398 C C . TRP A 1 193 ? 2.619 -24.469 -35.438 1.00 86.12 193 TRP A C 1
ATOM 1400 O O . TRP A 1 193 ? 2.067 -25.552 -35.625 1.00 86.12 193 TRP A O 1
ATOM 1410 N N . ALA A 1 194 ? 2.377 -23.722 -34.354 1.00 83.69 194 ALA A N 1
ATOM 1411 C CA . ALA A 1 194 ? 1.439 -24.090 -33.289 1.00 83.69 194 ALA A CA 1
ATOM 1412 C C . ALA A 1 194 ? -0.033 -24.148 -33.750 1.00 83.69 194 ALA A C 1
ATOM 1414 O O . ALA A 1 194 ? -0.840 -24.855 -33.147 1.00 83.69 194 ALA A O 1
ATOM 1415 N N . ILE A 1 195 ? -0.400 -23.392 -34.792 1.00 83.19 195 ILE A N 1
ATOM 1416 C CA . ILE A 1 195 ? -1.766 -23.346 -35.344 1.00 83.19 195 ILE A CA 1
ATOM 1417 C C . ILE A 1 195 ? -1.960 -24.389 -36.451 1.00 83.19 195 ILE A C 1
ATOM 1419 O O . ILE A 1 195 ? -2.991 -25.057 -36.494 1.00 83.19 195 ILE A O 1
ATOM 1423 N N . LEU A 1 196 ? -0.989 -24.519 -37.357 1.00 83.25 196 LEU A N 1
ATOM 1424 C CA . LEU A 1 196 ? -1.096 -25.342 -38.564 1.00 83.25 196 LEU A CA 1
ATOM 1425 C C . LEU A 1 196 ? -0.882 -26.832 -38.288 1.00 83.25 196 LEU A C 1
ATOM 1427 O O . LEU A 1 196 ? -1.424 -27.665 -39.015 1.00 83.25 196 LEU A O 1
ATOM 1431 N N . ARG A 1 197 ? -0.110 -27.198 -37.255 1.00 79.94 197 ARG A N 1
ATOM 1432 C CA . ARG A 1 197 ? 0.023 -28.599 -36.846 1.00 79.94 197 ARG A CA 1
ATOM 1433 C C . ARG A 1 197 ? -1.002 -28.967 -35.787 1.00 79.94 197 ARG A C 1
ATOM 1435 O O . ARG A 1 197 ? -1.056 -28.390 -34.705 1.00 79.94 197 ARG A O 1
ATOM 1442 N N . ARG A 1 198 ? -1.747 -30.033 -36.071 1.00 69.06 198 ARG A N 1
ATOM 1443 C CA . ARG A 1 198 ? -2.539 -30.743 -35.072 1.00 69.06 198 ARG A CA 1
ATOM 1444 C C . ARG A 1 198 ? -1.598 -31.632 -34.260 1.00 69.06 198 ARG A C 1
ATOM 1446 O O . ARG A 1 198 ? -1.245 -32.725 -34.694 1.00 69.06 198 ARG A O 1
ATOM 1453 N N . PHE A 1 199 ? -1.128 -31.125 -33.126 1.00 73.25 199 PHE A N 1
ATOM 1454 C CA . PHE A 1 199 ? -0.342 -31.918 -32.184 1.00 73.25 199 PHE A CA 1
ATOM 1455 C C . PHE A 1 199 ? -1.246 -32.939 -31.485 1.00 73.25 199 PHE A C 1
ATOM 1457 O O . PHE A 1 199 ? -2.402 -32.648 -31.192 1.00 73.25 199 PHE A O 1
ATOM 1464 N N . GLY A 1 200 ? -0.725 -34.146 -31.252 1.00 63.50 200 GLY A N 1
ATOM 1465 C CA . GLY A 1 200 ? -1.446 -35.192 -30.518 1.00 63.50 200 GLY A CA 1
ATOM 1466 C C . GLY A 1 200 ? -1.559 -34.913 -29.014 1.00 63.50 200 GLY A C 1
ATOM 1467 O O . GLY A 1 200 ? -2.450 -35.454 -28.370 1.00 63.50 200 GLY A O 1
ATOM 1468 N N . ALA A 1 201 ? -0.690 -34.052 -28.476 1.00 68.38 201 ALA A N 1
ATOM 1469 C CA . ALA A 1 201 ? -0.709 -33.577 -27.097 1.00 68.38 201 ALA A CA 1
ATOM 1470 C C . ALA A 1 201 ? -0.844 -32.045 -27.078 1.00 68.38 201 ALA A C 1
ATOM 1472 O O . ALA A 1 201 ? -0.098 -31.350 -27.773 1.00 68.38 201 ALA A O 1
ATOM 1473 N N . ASP A 1 202 ? -1.783 -31.525 -26.284 1.00 72.31 202 ASP A N 1
ATOM 1474 C CA . ASP A 1 202 ? -2.041 -30.080 -26.165 1.00 72.31 202 ASP A CA 1
ATOM 1475 C C . ASP A 1 202 ? -0.867 -29.318 -25.515 1.00 72.31 202 ASP A C 1
ATOM 1477 O O . ASP A 1 202 ? -0.653 -28.144 -25.821 1.00 72.31 202 ASP A O 1
ATOM 1481 N N . GLU A 1 203 ? -0.051 -29.990 -24.692 1.00 73.88 203 GLU A N 1
ATOM 1482 C CA . GLU A 1 203 ? 1.131 -29.395 -24.043 1.00 73.88 203 GLU A CA 1
ATOM 1483 C C . GLU A 1 203 ? 2.137 -28.847 -25.064 1.00 73.88 203 GLU A C 1
ATOM 1485 O O . GLU A 1 203 ? 2.565 -27.700 -24.964 1.00 73.88 203 GLU A O 1
ATOM 1490 N N . SER A 1 204 ? 2.424 -29.594 -26.136 1.00 78.25 204 SER A N 1
ATOM 1491 C CA . SER A 1 204 ? 3.374 -29.141 -27.161 1.00 78.25 204 SER A CA 1
ATOM 1492 C C . SER A 1 204 ? 2.890 -27.885 -27.889 1.00 78.25 204 SER A C 1
ATOM 1494 O O . SER A 1 204 ? 3.689 -27.022 -28.249 1.00 78.25 204 SER A O 1
ATOM 1496 N N . ARG A 1 205 ? 1.576 -27.748 -28.101 1.00 80.00 205 ARG A N 1
ATOM 1497 C CA . ARG A 1 205 ? 0.988 -26.548 -28.709 1.00 80.00 205 ARG A CA 1
ATOM 1498 C C . ARG A 1 205 ? 1.129 -25.336 -27.787 1.00 80.00 205 ARG A C 1
ATOM 1500 O O . ARG A 1 205 ? 1.436 -24.246 -28.273 1.00 80.00 205 ARG A O 1
ATOM 1507 N N . HIS A 1 206 ? 0.912 -25.528 -26.486 1.00 82.94 206 HIS A N 1
ATOM 1508 C CA . HIS A 1 206 ? 1.102 -24.489 -25.477 1.00 82.94 206 HIS A CA 1
ATOM 1509 C C . HIS A 1 206 ? 2.560 -24.018 -25.427 1.00 82.94 206 HIS A C 1
ATOM 1511 O O . HIS A 1 206 ? 2.808 -22.814 -25.490 1.00 82.94 206 HIS A O 1
ATOM 1517 N N . ASP A 1 207 ? 3.519 -24.944 -25.440 1.00 84.69 207 ASP A N 1
ATOM 1518 C CA . ASP A 1 207 ? 4.949 -24.626 -25.434 1.00 84.69 207 ASP A CA 1
ATOM 1519 C C . ASP A 1 207 ? 5.359 -23.791 -26.653 1.00 84.69 207 ASP A C 1
ATOM 1521 O O . ASP A 1 207 ? 6.019 -22.760 -26.513 1.00 84.69 207 ASP A O 1
ATOM 1525 N N . PHE A 1 208 ? 4.916 -24.162 -27.862 1.00 84.38 208 PHE A N 1
ATOM 1526 C CA . PHE A 1 208 ? 5.197 -23.363 -29.061 1.00 84.38 208 PHE A CA 1
ATOM 1527 C C . PHE A 1 208 ? 4.551 -21.971 -29.007 1.00 84.38 208 PHE A C 1
ATOM 1529 O O . PHE A 1 208 ? 5.155 -21.005 -29.479 1.00 84.38 208 PHE A O 1
ATOM 1536 N N . ALA A 1 209 ? 3.359 -21.837 -28.418 1.00 84.75 209 ALA A N 1
ATOM 1537 C CA . ALA A 1 209 ? 2.708 -20.543 -28.227 1.00 84.75 209 ALA A CA 1
ATOM 1538 C C . ALA A 1 209 ? 3.446 -19.667 -27.197 1.00 84.75 209 ALA A C 1
ATOM 1540 O O . ALA A 1 209 ? 3.605 -18.462 -27.418 1.00 84.75 209 ALA A O 1
ATOM 1541 N N . LEU A 1 210 ? 3.951 -20.259 -26.110 1.00 87.38 210 LEU A N 1
ATOM 1542 C CA . LEU A 1 210 ? 4.802 -19.576 -25.133 1.00 87.38 210 LEU A CA 1
ATOM 1543 C C . LEU A 1 210 ? 6.108 -19.101 -25.773 1.00 87.38 210 LEU A C 1
ATOM 1545 O O . LEU A 1 210 ? 6.473 -17.934 -25.626 1.00 87.38 210 LEU A O 1
ATOM 1549 N N . VAL A 1 211 ? 6.775 -19.962 -26.546 1.00 89.56 211 VAL A N 1
ATOM 1550 C CA . VAL A 1 211 ? 8.003 -19.619 -27.280 1.00 89.56 211 VAL A CA 1
ATOM 1551 C C . VAL A 1 211 ? 7.743 -18.495 -28.286 1.00 89.56 211 VAL A C 1
ATOM 1553 O O . VAL A 1 211 ? 8.488 -17.514 -28.316 1.00 89.56 211 VAL A O 1
ATOM 1556 N N . ALA A 1 212 ? 6.660 -18.580 -29.066 1.00 90.12 212 ALA A N 1
ATOM 1557 C CA . ALA A 1 212 ? 6.258 -17.532 -30.003 1.00 90.12 212 ALA A CA 1
ATOM 1558 C C . ALA A 1 212 ? 6.022 -16.191 -29.293 1.00 90.12 212 ALA A C 1
ATOM 1560 O O . ALA A 1 212 ? 6.545 -15.158 -29.716 1.00 90.12 212 ALA A O 1
ATOM 1561 N N . THR A 1 213 ? 5.290 -16.213 -28.176 1.00 89.31 213 THR A N 1
ATOM 1562 C CA . THR A 1 213 ? 5.049 -15.032 -27.334 1.00 89.31 213 THR A CA 1
ATOM 1563 C C . THR A 1 213 ? 6.365 -14.449 -26.822 1.00 89.31 213 THR A C 1
ATOM 1565 O O . THR A 1 213 ? 6.575 -13.239 -26.908 1.00 89.31 213 THR A O 1
ATOM 1568 N N . GLY A 1 214 ? 7.292 -15.299 -26.371 1.00 89.44 214 GLY A N 1
ATOM 1569 C CA . GLY A 1 214 ? 8.637 -14.900 -25.959 1.00 89.44 214 GLY A CA 1
ATOM 1570 C C . GLY A 1 214 ? 9.401 -14.162 -27.062 1.00 89.44 214 GLY A C 1
ATOM 1571 O O . GLY A 1 214 ? 9.952 -13.089 -26.810 1.00 89.44 214 GLY A O 1
ATOM 1572 N N . PHE A 1 215 ? 9.375 -14.666 -28.300 1.00 92.38 215 PHE A N 1
ATOM 1573 C CA . PHE A 1 215 ? 10.002 -14.002 -29.449 1.00 92.38 215 PHE A CA 1
ATOM 1574 C C . PHE A 1 215 ? 9.350 -12.659 -29.799 1.00 92.38 215 PHE A C 1
ATOM 1576 O O . PHE A 1 215 ? 10.064 -11.699 -30.098 1.00 92.38 215 PHE A O 1
ATOM 1583 N N . PHE A 1 216 ? 8.020 -12.541 -29.717 1.00 90.31 216 PHE A N 1
ATOM 1584 C CA . PHE A 1 216 ? 7.337 -11.261 -29.930 1.00 90.31 216 PHE A CA 1
ATOM 1585 C C . PHE A 1 216 ? 7.695 -10.229 -28.861 1.00 90.31 216 PHE A C 1
ATOM 1587 O O . PHE A 1 216 ? 7.994 -9.081 -29.197 1.00 90.31 216 PHE A O 1
ATOM 1594 N N . VAL A 1 217 ? 7.727 -10.633 -27.588 1.00 90.31 217 VAL A N 1
ATOM 1595 C CA . VAL A 1 217 ? 8.157 -9.764 -26.485 1.00 90.31 217 VAL A CA 1
ATOM 1596 C C . VAL A 1 217 ? 9.614 -9.341 -26.680 1.00 90.31 217 VAL A C 1
ATOM 1598 O O . VAL A 1 217 ? 9.916 -8.151 -26.605 1.00 90.31 217 VAL A O 1
ATOM 1601 N N . ALA A 1 218 ? 10.510 -10.272 -27.015 1.00 89.44 218 ALA A N 1
ATOM 1602 C CA . ALA A 1 218 ? 11.915 -9.972 -27.291 1.00 89.44 218 ALA A CA 1
ATOM 1603 C C . ALA A 1 218 ? 12.081 -9.003 -28.474 1.00 89.44 218 ALA A C 1
ATOM 1605 O O . ALA A 1 218 ? 12.856 -8.048 -28.387 1.00 89.44 218 ALA A O 1
ATOM 1606 N N . SER A 1 219 ? 11.320 -9.195 -29.555 1.00 91.00 219 SER A N 1
ATOM 1607 C CA . SER A 1 219 ? 11.283 -8.280 -30.698 1.00 91.00 219 SER A CA 1
ATOM 1608 C C . SER A 1 219 ? 10.811 -6.883 -30.287 1.00 91.00 219 SER A C 1
ATOM 1610 O O . SER A 1 219 ? 11.466 -5.894 -30.615 1.00 91.00 219 SER A O 1
ATOM 1612 N N . ALA A 1 220 ? 9.717 -6.783 -29.527 1.00 88.75 220 ALA A N 1
ATOM 1613 C CA . ALA A 1 220 ? 9.175 -5.507 -29.063 1.00 88.75 220 ALA A CA 1
ATOM 1614 C C . ALA A 1 220 ? 10.158 -4.758 -28.150 1.00 88.75 220 ALA A C 1
ATOM 1616 O O . ALA A 1 220 ? 10.385 -3.563 -28.340 1.00 88.75 220 ALA A O 1
ATOM 1617 N N . VAL A 1 221 ? 10.800 -5.457 -27.208 1.00 88.25 221 VAL A N 1
ATOM 1618 C CA . VAL A 1 221 ? 11.833 -4.886 -26.327 1.00 88.25 221 VAL A CA 1
ATOM 1619 C C . VAL A 1 221 ? 13.047 -4.428 -27.138 1.00 88.25 221 VAL A C 1
ATOM 1621 O O . VAL A 1 221 ? 13.558 -3.330 -26.918 1.00 88.25 221 VAL A O 1
ATOM 1624 N N . THR A 1 222 ? 13.479 -5.219 -28.122 1.00 87.62 222 THR A N 1
ATOM 1625 C CA . THR A 1 222 ? 14.606 -4.869 -29.000 1.00 87.62 222 THR A CA 1
ATOM 1626 C C . THR A 1 222 ? 14.280 -3.644 -29.858 1.00 87.62 222 THR A C 1
ATOM 1628 O O . THR A 1 222 ? 15.091 -2.723 -29.947 1.00 87.62 222 THR A O 1
ATOM 1631 N N . ALA A 1 223 ? 13.081 -3.575 -30.441 1.00 87.56 223 ALA A N 1
ATOM 1632 C CA . ALA A 1 223 ? 12.616 -2.413 -31.195 1.00 87.56 223 ALA A CA 1
ATOM 1633 C C . ALA A 1 223 ? 12.534 -1.163 -30.308 1.00 87.56 223 ALA A C 1
ATOM 1635 O O . ALA A 1 223 ? 12.972 -0.083 -30.705 1.00 87.56 223 ALA A O 1
ATOM 1636 N N . LEU A 1 224 ? 12.026 -1.306 -29.082 1.00 88.38 224 LEU A N 1
ATOM 1637 C CA . LEU A 1 224 ? 11.952 -0.212 -28.122 1.00 88.38 224 LEU A CA 1
ATOM 1638 C C . LEU A 1 224 ? 13.347 0.341 -27.802 1.00 88.38 224 LEU A C 1
ATOM 1640 O O . LEU A 1 224 ? 13.572 1.541 -27.945 1.00 88.38 224 LEU A O 1
ATOM 1644 N N . LEU A 1 225 ? 14.288 -0.523 -27.416 1.00 87.19 225 LEU A N 1
ATOM 1645 C CA . LEU A 1 225 ? 15.624 -0.116 -26.976 1.00 87.19 225 LEU A CA 1
ATOM 1646 C C . LEU A 1 225 ? 16.517 0.365 -28.124 1.00 87.19 225 LEU A C 1
ATOM 1648 O O . LEU A 1 225 ? 17.214 1.360 -27.976 1.00 87.19 225 LEU A O 1
ATOM 1652 N N . PHE A 1 226 ? 16.511 -0.301 -29.277 1.00 85.75 226 PHE A N 1
ATOM 1653 C CA . PHE A 1 226 ? 17.476 -0.011 -30.346 1.00 85.75 226 PHE A CA 1
ATOM 1654 C C . PHE A 1 226 ? 16.921 0.840 -31.489 1.00 85.75 226 PHE A C 1
ATOM 1656 O O . PHE A 1 226 ? 17.699 1.313 -32.317 1.00 85.75 226 PHE A O 1
ATOM 1663 N N . VAL A 1 227 ? 15.604 1.060 -31.544 1.00 85.06 227 VAL A N 1
ATOM 1664 C CA . VAL A 1 227 ? 14.969 1.884 -32.583 1.00 85.06 227 VAL A CA 1
ATOM 1665 C C . VAL A 1 227 ? 14.231 3.062 -31.956 1.00 85.06 227 VAL A C 1
ATOM 1667 O O . VAL A 1 227 ? 14.624 4.208 -32.171 1.00 85.06 227 VAL A O 1
ATOM 1670 N N . LEU A 1 228 ? 13.201 2.811 -31.143 1.00 86.75 228 LEU A N 1
ATOM 1671 C CA . LEU A 1 228 ? 12.318 3.872 -30.644 1.00 86.75 228 LEU A CA 1
ATOM 1672 C C . LEU A 1 228 ? 13.029 4.839 -29.691 1.00 86.75 228 LEU A C 1
ATOM 1674 O O . LEU A 1 228 ? 12.907 6.051 -29.859 1.00 86.75 228 LEU A O 1
ATOM 1678 N N . VAL A 1 229 ? 13.791 4.332 -28.717 1.00 87.19 229 VAL A N 1
ATOM 1679 C CA . VAL A 1 229 ? 14.511 5.180 -27.755 1.00 87.19 229 VAL A CA 1
ATOM 1680 C C . VAL A 1 229 ? 15.560 6.059 -28.458 1.00 87.19 229 VAL A C 1
ATOM 1682 O O . VAL A 1 229 ? 15.490 7.274 -28.282 1.00 87.19 229 VAL A O 1
ATOM 1685 N N . PRO A 1 230 ? 16.472 5.539 -29.306 1.00 85.50 230 PRO A N 1
ATOM 1686 C CA . PRO A 1 230 ? 17.411 6.375 -30.057 1.00 85.50 230 PRO A CA 1
ATOM 1687 C C . PRO A 1 230 ? 16.732 7.436 -30.928 1.00 85.50 230 PRO A C 1
ATOM 1689 O O . PRO A 1 230 ? 17.170 8.586 -30.933 1.00 85.50 230 PRO A O 1
ATOM 1692 N N . LEU A 1 231 ? 15.643 7.085 -31.625 1.00 85.69 231 LEU A N 1
ATOM 1693 C CA . LEU A 1 231 ? 14.869 8.044 -32.420 1.00 85.69 231 LEU A CA 1
ATOM 1694 C C . LEU A 1 231 ? 14.275 9.153 -31.544 1.00 85.69 231 LEU A C 1
ATOM 1696 O O . LEU A 1 231 ? 14.369 10.329 -31.897 1.00 85.69 231 LEU A O 1
ATOM 1700 N N . ALA A 1 232 ? 13.723 8.801 -30.381 1.00 85.19 232 ALA A N 1
ATOM 1701 C CA . ALA A 1 232 ? 13.195 9.769 -29.428 1.00 85.19 232 ALA A CA 1
ATOM 1702 C C . ALA A 1 232 ? 14.293 10.696 -28.876 1.00 85.19 232 ALA A C 1
ATOM 1704 O O . ALA A 1 232 ? 14.090 11.906 -28.806 1.00 85.19 232 ALA A O 1
ATOM 1705 N N . LEU A 1 233 ? 15.476 10.165 -28.547 1.00 83.81 233 LEU A N 1
ATOM 1706 C CA . LEU A 1 233 ? 16.616 10.964 -28.077 1.00 83.81 233 LEU A CA 1
ATOM 1707 C C . LEU A 1 233 ? 17.078 11.981 -29.130 1.00 83.81 233 LEU A C 1
ATOM 1709 O O . LEU A 1 233 ? 17.316 13.146 -28.812 1.00 83.81 233 LEU A O 1
ATOM 1713 N N . VAL A 1 234 ? 17.147 11.569 -30.396 1.00 81.94 234 VAL A N 1
ATOM 1714 C CA . VAL A 1 234 ? 17.478 12.463 -31.517 1.00 81.94 234 VAL A CA 1
ATOM 1715 C C . VAL A 1 234 ? 16.409 13.526 -31.715 1.00 81.94 234 VAL A C 1
ATOM 1717 O O . VAL A 1 234 ? 16.747 14.693 -31.900 1.00 81.94 234 VAL A O 1
ATOM 1720 N N . ALA A 1 235 ? 15.130 13.151 -31.653 1.00 80.19 235 ALA A N 1
ATOM 1721 C CA . ALA A 1 235 ? 14.026 14.097 -31.762 1.00 80.19 235 ALA A CA 1
ATOM 1722 C C . ALA A 1 235 ? 14.099 15.162 -30.656 1.00 80.19 235 ALA A C 1
ATOM 1724 O O . ALA A 1 235 ? 14.006 16.352 -30.952 1.00 80.19 235 ALA A O 1
ATOM 1725 N N . ILE A 1 236 ? 14.367 14.752 -29.410 1.00 78.38 236 ILE A N 1
ATOM 1726 C CA . ILE A 1 236 ? 14.572 15.659 -28.271 1.00 78.38 236 ILE A CA 1
ATOM 1727 C C . ILE A 1 236 ? 15.770 16.587 -28.522 1.00 78.38 236 ILE A C 1
ATOM 1729 O O . ILE A 1 236 ? 15.669 17.799 -28.316 1.00 78.38 236 ILE A O 1
ATOM 1733 N N . ARG A 1 237 ? 16.900 16.052 -29.001 1.00 75.38 237 ARG A N 1
ATOM 1734 C CA . ARG A 1 237 ? 18.102 16.849 -29.290 1.00 75.38 237 ARG A CA 1
ATOM 1735 C C . ARG A 1 237 ? 17.858 17.866 -30.404 1.00 75.38 237 ARG A C 1
ATOM 1737 O O . ARG A 1 237 ? 18.207 19.032 -30.243 1.00 75.38 237 ARG A O 1
ATOM 1744 N N . ASN A 1 238 ? 17.237 17.445 -31.503 1.00 77.56 238 ASN A N 1
ATOM 1745 C CA . ASN A 1 238 ? 16.925 18.310 -32.638 1.00 77.56 238 ASN A CA 1
ATOM 1746 C C . ASN A 1 238 ? 15.917 19.396 -32.245 1.00 77.56 238 ASN A C 1
ATOM 1748 O O . ASN A 1 238 ? 16.126 20.556 -32.590 1.00 77.56 238 ASN A O 1
ATOM 1752 N N . TRP A 1 239 ? 14.891 19.058 -31.459 1.00 75.25 239 TRP A N 1
ATOM 1753 C CA . TRP A 1 239 ? 13.949 20.033 -30.904 1.00 75.25 239 TRP A CA 1
ATOM 1754 C C . TRP A 1 239 ? 14.663 21.131 -30.106 1.00 75.25 239 TRP A C 1
ATOM 1756 O O . TRP A 1 239 ? 14.392 22.317 -30.287 1.00 75.25 239 TRP A O 1
ATOM 1766 N N . HIS A 1 240 ? 15.626 20.750 -29.264 1.00 68.69 240 HIS A N 1
ATOM 1767 C CA . HIS A 1 240 ? 16.403 21.700 -28.470 1.00 68.69 240 HIS A CA 1
ATOM 1768 C C . HIS A 1 240 ? 17.305 22.603 -29.334 1.00 68.69 240 HIS A C 1
ATOM 1770 O O . HIS A 1 240 ? 17.455 23.789 -29.045 1.00 68.69 240 HIS A O 1
ATOM 1776 N N . ILE A 1 241 ? 17.884 22.068 -30.416 1.00 67.69 241 ILE A N 1
ATOM 1777 C CA . ILE A 1 241 ? 18.687 22.847 -31.374 1.00 67.69 241 ILE A CA 1
ATOM 1778 C C . ILE A 1 241 ? 17.811 23.874 -32.110 1.00 67.69 241 ILE A C 1
ATOM 1780 O O . ILE A 1 241 ? 18.192 25.042 -32.181 1.00 67.69 241 ILE A O 1
ATOM 1784 N N . LEU A 1 242 ? 16.626 23.474 -32.594 1.00 63.31 242 LEU A N 1
ATOM 1785 C CA . LEU A 1 242 ? 15.674 24.388 -33.240 1.00 63.31 242 LEU A CA 1
ATOM 1786 C C . LEU A 1 242 ? 15.214 25.503 -32.288 1.00 63.31 242 LEU A C 1
ATOM 1788 O O . LEU A 1 242 ? 15.232 26.671 -32.671 1.00 63.31 242 LEU A O 1
ATOM 1792 N N . GLY A 1 243 ? 14.858 25.161 -31.045 1.00 62.88 243 GLY A N 1
ATOM 1793 C CA . GLY A 1 243 ? 14.424 26.142 -30.045 1.00 62.88 243 GLY A CA 1
ATOM 1794 C C . GLY A 1 243 ? 15.496 27.191 -29.731 1.00 62.88 243 GLY A C 1
ATOM 1795 O O . GLY A 1 243 ? 15.200 28.387 -29.670 1.00 62.88 243 GLY A O 1
ATOM 1796 N N . ASN A 1 244 ? 16.759 26.768 -29.620 1.00 61.47 244 ASN A N 1
ATOM 1797 C CA . ASN A 1 244 ? 17.885 27.679 -29.407 1.00 61.47 244 ASN A CA 1
ATOM 1798 C C . ASN A 1 244 ? 18.182 28.553 -30.636 1.00 61.47 244 ASN A C 1
ATOM 1800 O O . ASN A 1 244 ? 18.516 29.723 -30.470 1.00 61.47 244 ASN A O 1
ATOM 1804 N N . ALA A 1 245 ? 18.028 28.027 -31.856 1.00 56.84 245 ALA A N 1
ATOM 1805 C CA . ALA A 1 245 ? 18.226 28.788 -33.092 1.00 56.84 245 ALA A CA 1
ATOM 1806 C C . ALA A 1 245 ? 17.173 29.897 -33.282 1.00 56.84 245 ALA A C 1
ATOM 1808 O O . ALA A 1 245 ? 17.484 30.962 -33.808 1.00 56.84 245 ALA A O 1
ATOM 1809 N N . THR A 1 246 ? 15.942 29.682 -32.807 1.00 56.62 246 THR A N 1
ATOM 1810 C CA . THR A 1 246 ? 14.873 30.698 -32.828 1.00 56.62 246 THR A CA 1
ATOM 1811 C C . THR A 1 246 ? 14.977 31.735 -31.706 1.00 56.62 246 THR A C 1
ATOM 1813 O O . THR A 1 246 ? 14.382 32.807 -31.797 1.00 56.62 246 THR A O 1
ATOM 1816 N N . SER A 1 247 ? 15.744 31.450 -30.650 1.00 47.88 247 SER A N 1
ATOM 1817 C CA . SER A 1 247 ? 15.869 32.301 -29.464 1.00 47.88 247 SER A CA 1
ATOM 1818 C C . SER A 1 247 ? 17.104 33.207 -29.535 1.00 47.88 247 SER A C 1
ATOM 1820 O O . SER A 1 247 ? 17.988 33.138 -28.682 1.00 47.88 247 SER A O 1
ATOM 1822 N N . VAL A 1 248 ? 17.167 34.099 -30.528 1.00 40.50 248 VAL A N 1
ATOM 1823 C CA . VAL A 1 248 ? 18.127 35.218 -30.529 1.00 40.50 248 VAL A CA 1
ATOM 1824 C C . VAL A 1 248 ? 17.412 36.538 -30.817 1.00 40.50 248 VAL A C 1
ATOM 1826 O O . VAL A 1 248 ? 17.295 36.967 -31.960 1.00 40.50 248 VAL A O 1
ATOM 1829 N N . LYS A 1 249 ? 16.971 37.200 -29.738 1.00 39.03 249 LYS A N 1
ATOM 1830 C CA . LYS A 1 249 ? 17.216 38.628 -29.451 1.00 39.03 249 LYS A CA 1
ATOM 1831 C C . LYS A 1 249 ? 16.790 38.936 -28.008 1.00 39.03 249 LYS A C 1
ATOM 1833 O O . LYS A 1 249 ? 15.621 39.159 -27.729 1.00 39.03 249 LYS A O 1
ATOM 1838 N N . GLY A 1 250 ? 17.777 38.962 -27.110 1.00 34.59 250 GLY A N 1
ATOM 1839 C CA . GLY A 1 250 ? 17.673 39.634 -25.811 1.00 34.59 250 GLY A CA 1
ATOM 1840 C C . GLY A 1 250 ? 17.254 38.764 -24.626 1.00 34.59 250 GLY A C 1
ATOM 1841 O O . GLY A 1 250 ? 16.139 38.897 -24.151 1.00 34.59 250 GLY A O 1
ATOM 1842 N N . LEU A 1 251 ? 18.162 37.921 -24.125 1.00 36.00 251 LEU A N 1
ATOM 1843 C CA . LEU A 1 251 ? 18.419 37.700 -22.689 1.00 36.00 251 LEU A CA 1
ATOM 1844 C C . LEU A 1 251 ? 19.477 36.601 -22.555 1.00 36.00 251 LEU A C 1
ATOM 1846 O O . LEU A 1 251 ? 19.194 35.405 -22.541 1.00 36.00 251 LEU A O 1
ATOM 1850 N N . SER A 1 252 ? 20.731 37.036 -22.474 1.00 38.50 252 SER A N 1
ATOM 1851 C CA . SER A 1 252 ? 21.860 36.216 -22.061 1.00 38.50 252 SER A CA 1
ATOM 1852 C C . SER A 1 252 ? 21.670 35.780 -20.607 1.00 38.50 252 SER A C 1
ATOM 1854 O O . SER A 1 252 ? 22.064 36.479 -19.675 1.00 38.50 252 SER A O 1
ATOM 1856 N N . ALA A 1 253 ? 21.081 34.607 -20.407 1.00 35.19 253 ALA A N 1
ATOM 1857 C CA . ALA A 1 253 ? 21.258 33.836 -19.190 1.00 35.19 253 ALA A CA 1
ATOM 1858 C C . ALA A 1 253 ? 21.835 32.480 -19.586 1.00 35.19 253 ALA A C 1
ATOM 1860 O O . ALA A 1 253 ? 21.120 31.538 -19.913 1.00 35.19 253 ALA A O 1
ATOM 1861 N N . GLN A 1 254 ? 23.161 32.399 -19.521 1.00 37.28 254 GLN A N 1
ATOM 1862 C CA . GLN A 1 254 ? 23.959 31.177 -19.516 1.00 37.28 254 GLN A CA 1
ATOM 1863 C C . GLN A 1 254 ? 23.675 30.381 -18.223 1.00 37.28 254 GLN A C 1
ATOM 1865 O O . GLN A 1 254 ? 24.555 30.118 -17.412 1.00 37.28 254 GLN A O 1
ATOM 1870 N N . ARG A 1 255 ? 22.406 30.047 -17.969 1.00 36.06 255 ARG A N 1
ATOM 1871 C CA . ARG A 1 255 ? 21.991 29.027 -17.008 1.00 36.06 255 ARG A CA 1
ATOM 1872 C C . ARG A 1 255 ? 21.746 27.778 -17.827 1.00 36.06 255 ARG A C 1
ATOM 1874 O O . ARG A 1 255 ? 20.879 27.788 -18.690 1.00 36.06 255 ARG A O 1
ATOM 1881 N N . SER A 1 256 ? 22.529 26.738 -17.558 1.00 41.22 256 SER A N 1
ATOM 1882 C CA . SER A 1 256 ? 22.403 25.413 -18.161 1.00 41.22 256 SER A CA 1
ATOM 1883 C C . SER A 1 256 ? 20.932 25.013 -18.328 1.00 41.22 256 SER A C 1
ATOM 1885 O O . SER A 1 256 ? 20.237 24.694 -17.362 1.00 41.22 256 SER A O 1
ATOM 1887 N N . THR A 1 257 ? 20.461 25.063 -19.574 1.00 44.62 257 THR A N 1
ATOM 1888 C CA . THR A 1 257 ? 19.099 24.745 -20.045 1.00 44.62 257 THR A CA 1
ATOM 1889 C C . THR A 1 257 ? 18.659 23.336 -19.626 1.00 44.62 257 THR A C 1
ATOM 1891 O O . THR A 1 257 ? 17.487 23.052 -19.408 1.00 44.62 257 THR A O 1
ATOM 1894 N N . ASP A 1 258 ? 19.639 22.492 -19.350 1.00 45.66 258 ASP A N 1
ATOM 1895 C CA . ASP A 1 258 ? 19.556 21.166 -18.757 1.00 45.66 258 ASP A CA 1
ATOM 1896 C C . ASP A 1 258 ? 18.911 21.118 -17.352 1.00 45.66 258 ASP A C 1
ATOM 1898 O O . ASP A 1 258 ? 18.164 20.189 -17.035 1.00 45.66 258 ASP A O 1
ATOM 1902 N N . ARG A 1 259 ? 19.113 22.142 -16.505 1.00 43.03 259 ARG A N 1
ATOM 1903 C CA . ARG A 1 259 ? 18.413 22.268 -15.207 1.00 43.03 259 ARG A CA 1
ATOM 1904 C C . ARG A 1 259 ? 16.945 22.670 -15.376 1.00 43.03 259 ARG A C 1
ATOM 1906 O O . ARG A 1 259 ? 16.131 22.377 -14.501 1.00 43.03 259 ARG A O 1
ATOM 1913 N N . VAL A 1 260 ? 16.601 23.306 -16.498 1.00 45.91 260 VAL A N 1
ATOM 1914 C CA . VAL A 1 260 ? 15.239 23.767 -16.807 1.00 45.91 260 VAL A CA 1
ATOM 1915 C C . VAL A 1 260 ? 14.338 22.584 -17.164 1.00 45.91 260 VAL A C 1
ATOM 1917 O O . VAL A 1 260 ? 13.192 22.565 -16.730 1.00 45.91 260 VAL A O 1
ATOM 1920 N N . GLY A 1 261 ? 14.843 21.553 -17.851 1.00 53.06 261 GLY A N 1
ATOM 1921 C CA . GLY A 1 261 ? 14.064 20.353 -18.199 1.00 53.06 261 GLY A CA 1
ATOM 1922 C C . GLY A 1 261 ? 13.522 19.600 -16.976 1.00 53.06 261 GLY A C 1
ATOM 1923 O O . GLY A 1 261 ? 12.314 19.392 -16.855 1.00 53.06 261 GLY A O 1
ATOM 1924 N N . TYR A 1 262 ? 14.396 19.273 -16.017 1.00 50.69 262 TYR A N 1
ATOM 1925 C CA . TYR A 1 262 ? 13.985 18.624 -14.767 1.00 50.69 262 TYR A CA 1
ATOM 1926 C C . TYR A 1 262 ? 13.106 19.543 -13.909 1.00 50.69 262 TYR A C 1
ATOM 1928 O O . TYR A 1 262 ? 12.069 19.105 -13.413 1.00 50.69 262 TYR A O 1
ATOM 1936 N N . ALA A 1 263 ? 13.456 20.828 -13.784 1.00 49.38 263 ALA A N 1
ATOM 1937 C CA . ALA A 1 263 ? 12.660 21.789 -13.019 1.00 49.38 263 ALA A CA 1
ATOM 1938 C C . ALA A 1 263 ? 11.244 21.975 -13.593 1.00 49.38 263 ALA A C 1
ATOM 1940 O O . ALA A 1 263 ? 10.285 22.065 -12.831 1.00 49.38 263 ALA A O 1
ATOM 1941 N N . THR A 1 264 ? 11.092 21.969 -14.920 1.00 55.53 264 THR A N 1
ATOM 1942 C CA . THR A 1 264 ? 9.791 22.095 -15.602 1.00 55.53 264 THR A CA 1
ATOM 1943 C C . THR A 1 264 ? 8.946 20.839 -15.414 1.00 55.53 264 THR A C 1
ATOM 1945 O O . THR A 1 264 ? 7.741 20.932 -15.176 1.00 55.53 264 THR A O 1
ATOM 1948 N N . LEU A 1 265 ? 9.570 19.659 -15.441 1.00 53.25 265 LEU A N 1
ATOM 1949 C CA . LEU A 1 265 ? 8.892 18.393 -15.184 1.00 53.25 265 LEU A CA 1
ATOM 1950 C C . LEU A 1 265 ? 8.375 18.317 -13.736 1.00 53.25 265 LEU A C 1
ATOM 1952 O O . LEU A 1 265 ? 7.189 18.074 -13.520 1.00 53.25 265 LEU A O 1
ATOM 1956 N N . PHE A 1 266 ? 9.224 18.617 -12.747 1.00 52.50 266 PHE A N 1
ATOM 1957 C CA . PHE A 1 266 ? 8.824 18.662 -11.335 1.00 52.50 266 PHE A CA 1
ATOM 1958 C C . PHE A 1 266 ? 7.782 19.754 -11.054 1.00 52.50 266 PHE A C 1
ATOM 1960 O O . PHE A 1 266 ? 6.831 19.511 -10.308 1.00 52.50 266 PHE A O 1
ATOM 1967 N N . ALA A 1 267 ? 7.889 20.920 -11.699 1.00 56.22 267 ALA A N 1
ATOM 1968 C CA . ALA A 1 267 ? 6.876 21.972 -11.619 1.00 56.22 267 ALA A CA 1
ATOM 1969 C C . ALA A 1 267 ? 5.530 21.526 -12.216 1.00 56.22 267 ALA A C 1
ATOM 1971 O O . ALA A 1 267 ? 4.474 21.827 -11.656 1.00 56.22 267 ALA A O 1
ATOM 1972 N N . THR A 1 268 ? 5.550 20.755 -13.307 1.00 56.69 268 THR A N 1
ATOM 1973 C CA . THR A 1 268 ? 4.341 20.210 -13.941 1.00 56.69 268 THR A CA 1
ATOM 1974 C C . THR A 1 268 ? 3.675 19.165 -13.045 1.00 56.69 268 THR A C 1
ATOM 1976 O O . THR A 1 268 ? 2.475 19.268 -12.790 1.00 56.69 268 THR A O 1
ATOM 1979 N N . ILE A 1 269 ? 4.438 18.231 -12.466 1.00 55.66 269 ILE A N 1
ATOM 1980 C CA . ILE A 1 269 ? 3.924 17.254 -11.488 1.00 55.66 269 ILE A CA 1
ATOM 1981 C C . ILE A 1 269 ? 3.311 17.977 -10.282 1.00 55.66 269 ILE A C 1
ATOM 1983 O O . ILE A 1 269 ? 2.168 17.704 -9.912 1.00 55.66 269 ILE A O 1
ATOM 1987 N N . GLY A 1 270 ? 4.033 18.945 -9.708 1.00 56.31 270 GLY A N 1
ATOM 1988 C CA . GLY A 1 270 ? 3.542 19.755 -8.593 1.00 56.31 270 GLY A CA 1
ATOM 1989 C C . GLY A 1 270 ? 2.246 20.490 -8.939 1.00 56.31 270 GLY A C 1
ATOM 1990 O O . GLY A 1 270 ? 1.322 20.537 -8.126 1.00 56.31 270 GLY A O 1
ATOM 1991 N N . SER A 1 271 ? 2.123 20.998 -10.169 1.00 58.22 271 SER A N 1
ATOM 1992 C CA . SER A 1 271 ? 0.915 21.679 -10.647 1.00 58.22 271 SER A CA 1
ATOM 1993 C C . SER A 1 271 ? -0.298 20.750 -10.779 1.00 58.22 271 SER A C 1
ATOM 1995 O O . SER A 1 271 ? -1.406 21.147 -10.410 1.00 58.22 271 SER A O 1
ATOM 1997 N N . ILE A 1 272 ? -0.093 19.505 -11.225 1.00 56.59 272 ILE A N 1
ATOM 1998 C CA . ILE A 1 272 ? -1.153 18.498 -11.374 1.00 56.59 272 ILE A CA 1
ATOM 1999 C C . ILE A 1 272 ? -1.617 18.017 -10.000 1.00 56.59 272 ILE A C 1
ATOM 2001 O O . ILE A 1 272 ? -2.814 18.035 -9.725 1.00 56.59 272 ILE A O 1
ATOM 2005 N N . VAL A 1 273 ? -0.687 17.665 -9.106 1.00 54.62 273 VAL A N 1
ATOM 2006 C CA . VAL A 1 273 ? -1.006 17.241 -7.731 1.00 54.62 273 VAL A CA 1
ATOM 2007 C C . VAL A 1 273 ? -1.787 18.333 -7.001 1.00 54.62 273 VAL A C 1
ATOM 2009 O O . VAL A 1 273 ? -2.827 18.060 -6.404 1.00 54.62 273 VAL A O 1
ATOM 2012 N N . THR A 1 274 ? -1.352 19.590 -7.117 1.00 55.94 274 THR A N 1
ATOM 2013 C CA . THR A 1 274 ? -2.053 20.725 -6.499 1.00 55.94 274 THR A CA 1
ATOM 2014 C C . THR A 1 274 ? -3.442 20.940 -7.113 1.00 55.94 274 THR A C 1
ATOM 2016 O O . THR A 1 274 ? -4.398 21.211 -6.389 1.00 55.94 274 THR A O 1
ATOM 2019 N N . GLY A 1 275 ? -3.589 20.775 -8.432 1.00 56.47 275 GLY A N 1
ATOM 2020 C CA . GLY A 1 275 ? -4.885 20.849 -9.116 1.00 56.47 275 GLY A CA 1
ATOM 2021 C C . GLY A 1 275 ? -5.862 19.748 -8.686 1.00 56.47 275 GLY A C 1
ATOM 2022 O O . GLY A 1 275 ? -7.040 20.023 -8.467 1.00 56.47 275 GLY A O 1
ATOM 2023 N N . VAL A 1 276 ? -5.377 18.517 -8.500 1.00 55.56 276 VAL A N 1
ATOM 2024 C CA . VAL A 1 276 ? -6.181 17.383 -8.011 1.00 55.56 276 VAL A CA 1
ATOM 2025 C C . VAL A 1 276 ? -6.615 17.603 -6.561 1.00 55.56 276 VAL A C 1
ATOM 2027 O O . VAL A 1 276 ? -7.789 17.422 -6.242 1.00 55.56 276 VAL A O 1
ATOM 2030 N N . LEU A 1 277 ? -5.714 18.070 -5.691 1.00 53.72 277 LEU A N 1
ATOM 2031 C CA . LEU A 1 277 ? -6.046 18.402 -4.300 1.00 53.72 277 LEU A CA 1
ATOM 2032 C C . LEU A 1 277 ? -7.086 19.533 -4.211 1.00 53.72 277 LEU A C 1
ATOM 2034 O O . LEU A 1 277 ? -8.022 19.439 -3.417 1.00 53.72 277 LEU A O 1
ATOM 2038 N N . ALA A 1 278 ? -6.991 20.547 -5.078 1.00 58.28 278 ALA A N 1
ATOM 2039 C CA . ALA A 1 278 ? -7.967 21.637 -5.161 1.00 58.28 278 ALA A CA 1
ATOM 2040 C C . ALA A 1 278 ? -9.361 21.181 -5.642 1.00 58.28 278 ALA A C 1
ATOM 2042 O O . ALA A 1 278 ? -10.361 21.801 -5.294 1.00 58.28 278 ALA A O 1
ATOM 2043 N N . LEU A 1 279 ? -9.457 20.090 -6.414 1.00 56.06 279 LEU A N 1
ATOM 2044 C CA . LEU A 1 279 ? -10.733 19.497 -6.851 1.00 56.06 279 LEU A CA 1
ATOM 2045 C C . LEU A 1 279 ? -11.405 18.618 -5.779 1.00 56.06 279 LEU A C 1
ATOM 2047 O O . LEU A 1 279 ? -12.609 18.342 -5.882 1.00 56.06 279 LEU A O 1
ATOM 2051 N N . ILE A 1 280 ? -10.628 18.158 -4.793 1.00 52.53 280 ILE A N 1
ATOM 2052 C CA . ILE A 1 280 ? -11.067 17.302 -3.679 1.00 52.53 280 ILE A CA 1
ATOM 2053 C C . ILE A 1 280 ? -11.418 18.144 -2.437 1.00 52.53 280 ILE A C 1
ATOM 2055 O O . ILE A 1 280 ? -12.336 17.783 -1.699 1.00 52.53 280 ILE A O 1
ATOM 2059 N N . GLY A 1 281 ? -10.735 19.272 -2.214 1.00 52.09 281 GLY A N 1
ATOM 2060 C CA . GLY A 1 281 ? -11.023 20.214 -1.127 1.00 52.09 281 GLY A CA 1
ATOM 2061 C C . GLY A 1 281 ? -12.369 20.934 -1.283 1.00 52.09 281 GLY A C 1
ATOM 2062 O O . GLY A 1 281 ? -12.801 21.240 -2.393 1.00 52.09 281 GLY A O 1
ATOM 2063 N N . ARG A 1 282 ? -13.049 21.200 -0.158 1.00 44.84 282 ARG A N 1
ATOM 2064 C CA . ARG A 1 282 ? -14.328 21.936 -0.126 1.00 44.84 282 ARG A CA 1
ATOM 2065 C C . ARG A 1 282 ? -14.156 23.458 -0.098 1.00 44.84 282 ARG A C 1
ATOM 2067 O O . ARG A 1 282 ? -15.074 24.149 -0.517 1.00 44.84 282 ARG A O 1
ATOM 2074 N N . ASP A 1 283 ? -12.972 23.939 0.277 1.00 42.47 283 ASP A N 1
ATOM 2075 C CA . ASP A 1 283 ? -12.629 25.359 0.297 1.00 42.47 283 ASP A CA 1
ATOM 2076 C C . ASP A 1 283 ? -11.431 25.621 -0.613 1.00 42.47 283 ASP A C 1
ATOM 2078 O O . ASP A 1 283 ? -10.438 24.889 -0.591 1.00 42.47 283 ASP A O 1
ATOM 2082 N N . GLY A 1 284 ? -11.572 26.644 -1.456 1.00 46.16 284 GLY A N 1
ATOM 2083 C CA . GLY A 1 284 ? -10.666 27.003 -2.541 1.00 46.16 284 GLY A CA 1
ATOM 2084 C C . GLY A 1 284 ? -9.269 27.420 -2.089 1.00 46.16 284 GLY A C 1
ATOM 2085 O O . GLY A 1 284 ? -8.894 28.581 -2.226 1.00 46.16 284 GLY A O 1
ATOM 2086 N N . ALA A 1 285 ? -8.456 26.460 -1.653 1.00 42.72 285 ALA A N 1
ATOM 2087 C CA . ALA A 1 285 ? -7.009 26.593 -1.661 1.00 42.72 285 ALA A CA 1
ATOM 2088 C C . ALA A 1 285 ? -6.550 26.564 -3.126 1.00 42.72 285 ALA A C 1
ATOM 2090 O O . ALA A 1 285 ? -6.253 25.518 -3.706 1.00 42.72 285 ALA A O 1
ATOM 2091 N N . ALA A 1 286 ? -6.590 27.737 -3.754 1.00 41.59 286 ALA A N 1
ATOM 2092 C CA . ALA A 1 286 ? -6.095 27.966 -5.094 1.00 41.59 286 ALA A CA 1
ATOM 2093 C C . ALA A 1 286 ? -4.629 27.526 -5.178 1.00 41.59 286 ALA A C 1
ATOM 2095 O O . ALA A 1 286 ? -3.736 28.157 -4.616 1.00 41.59 286 ALA A O 1
ATOM 2096 N N . GLY A 1 287 ? -4.377 26.445 -5.914 1.00 41.97 287 GLY A N 1
ATOM 2097 C CA . GLY A 1 287 ? -3.032 26.107 -6.348 1.00 41.97 287 GLY A CA 1
ATOM 2098 C C . GLY A 1 287 ? -2.423 27.264 -7.138 1.00 41.97 287 GLY A C 1
ATOM 2099 O O . GLY A 1 287 ? -3.019 27.770 -8.094 1.00 41.97 287 GLY A O 1
ATOM 2100 N N . SER A 1 288 ? -1.222 27.683 -6.745 1.00 49.84 288 SER A N 1
ATOM 2101 C CA . SER A 1 288 ? -0.493 28.832 -7.295 1.00 49.84 288 SER A CA 1
ATOM 2102 C C . SER A 1 288 ? -0.057 28.673 -8.761 1.00 49.84 288 SER A C 1
ATOM 2104 O O . SER A 1 288 ? 0.358 29.651 -9.381 1.00 49.84 288 SER A O 1
ATOM 2106 N N . SER A 1 289 ? -0.244 27.512 -9.394 1.00 55.91 289 SER A N 1
ATOM 2107 C CA . SER A 1 289 ? 0.152 27.262 -10.789 1.00 55.91 289 SER A CA 1
ATOM 2108 C C . SER A 1 289 ? -0.988 27.460 -11.803 1.00 55.91 289 SER A C 1
ATOM 2110 O O . SER A 1 289 ? -2.149 27.125 -11.557 1.00 55.91 289 SER A O 1
ATOM 2112 N N . ALA A 1 290 ? -0.656 28.007 -12.980 1.00 59.12 290 ALA A N 1
ATOM 2113 C CA . ALA A 1 290 ? -1.607 28.263 -14.069 1.00 59.12 290 ALA A CA 1
ATOM 2114 C C . ALA A 1 290 ? -2.329 26.984 -14.543 1.00 59.12 290 ALA A C 1
ATOM 2116 O O . ALA A 1 290 ? -3.538 27.005 -14.780 1.00 59.12 290 ALA A O 1
ATOM 2117 N N . THR A 1 291 ? -1.609 25.861 -14.583 1.00 55.66 291 THR A N 1
ATOM 2118 C CA . THR A 1 291 ? -2.115 24.540 -14.982 1.00 55.66 291 THR A CA 1
ATOM 2119 C C . THR A 1 291 ? -3.184 24.007 -14.026 1.00 55.66 291 THR A C 1
ATOM 2121 O O . THR A 1 291 ? -4.220 23.518 -14.473 1.00 55.66 291 THR A O 1
ATOM 2124 N N . GLY A 1 292 ? -2.993 24.163 -12.708 1.00 57.88 292 GLY A N 1
ATOM 2125 C CA . GLY A 1 292 ? -3.976 23.732 -11.708 1.00 57.88 292 GLY A CA 1
ATOM 2126 C C . GLY A 1 292 ? -5.293 24.510 -11.808 1.00 57.88 292 GLY A C 1
ATOM 2127 O O . GLY A 1 292 ? -6.372 23.923 -11.739 1.00 57.88 292 GLY A O 1
ATOM 2128 N N . ARG A 1 293 ? -5.222 25.825 -12.063 1.00 64.75 293 ARG A N 1
ATOM 2129 C CA . ARG A 1 293 ? -6.410 26.674 -12.273 1.00 64.75 293 ARG A CA 1
ATOM 2130 C C . ARG A 1 293 ? -7.166 26.320 -13.554 1.00 64.75 293 ARG A C 1
ATOM 2132 O O . ARG A 1 293 ? -8.397 26.330 -13.553 1.00 64.75 293 ARG A O 1
ATOM 2139 N N . TRP A 1 294 ? -6.449 25.992 -14.629 1.00 67.00 294 TRP A N 1
ATOM 2140 C CA . TRP A 1 294 ? -7.050 25.535 -15.883 1.00 67.00 294 TRP A CA 1
ATOM 2141 C C . TRP A 1 294 ? -7.795 24.205 -15.703 1.00 67.00 294 TRP A C 1
ATOM 2143 O O . TRP A 1 294 ? -8.969 24.121 -16.055 1.00 67.00 294 TRP A O 1
ATOM 2153 N N . LEU A 1 295 ? -7.167 23.217 -15.054 1.00 62.56 295 LEU A N 1
ATOM 2154 C CA . LEU A 1 295 ? -7.777 21.915 -14.745 1.00 62.56 295 LEU A CA 1
ATOM 2155 C C . LEU A 1 295 ? -9.084 22.063 -13.959 1.00 62.56 295 LEU A C 1
ATOM 2157 O O . LEU A 1 295 ? -10.095 21.460 -14.317 1.00 62.56 295 LEU A O 1
ATOM 2161 N N . VAL A 1 296 ? -9.091 22.910 -12.924 1.00 66.56 296 VAL A N 1
ATOM 2162 C CA . VAL A 1 296 ? -10.302 23.194 -12.141 1.00 66.56 296 VAL A CA 1
ATOM 2163 C C . VAL A 1 296 ? -11.383 2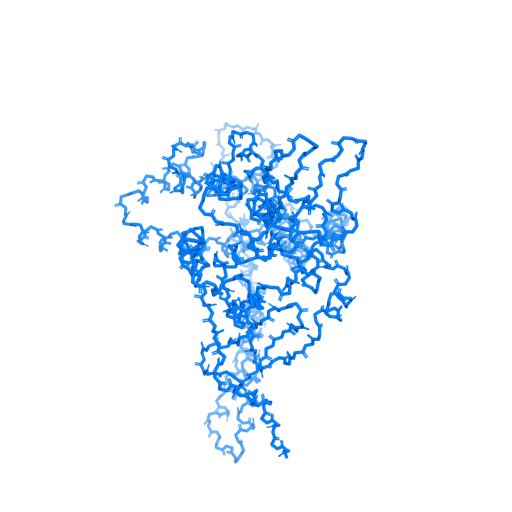3.826 -13.015 1.00 66.56 296 VAL A C 1
ATOM 2165 O O . VAL A 1 296 ? -12.526 23.381 -12.974 1.00 66.56 296 VAL A O 1
ATOM 2168 N N . ARG A 1 297 ? -11.044 24.832 -13.830 1.00 75.12 297 ARG A N 1
ATOM 2169 C CA . ARG A 1 297 ? -12.010 25.509 -14.711 1.00 75.12 297 ARG A CA 1
ATOM 2170 C C . ARG A 1 297 ? -12.643 24.546 -15.721 1.00 75.12 297 ARG A C 1
ATOM 2172 O O . ARG A 1 297 ? -13.849 24.616 -15.928 1.00 75.12 297 ARG A O 1
ATOM 2179 N N . VAL A 1 298 ? -11.852 23.648 -16.305 1.00 74.06 298 VAL A N 1
ATOM 2180 C CA . VAL A 1 298 ? -12.311 22.687 -17.321 1.00 74.06 298 VAL A CA 1
ATOM 2181 C C . VAL A 1 298 ? -13.127 21.549 -16.712 1.00 74.06 298 VAL A C 1
ATOM 2183 O O . VAL A 1 298 ? -14.115 21.135 -17.305 1.00 74.06 298 VAL A O 1
ATOM 2186 N N . LEU A 1 299 ? -12.749 21.041 -15.533 1.00 69.25 299 LEU A N 1
ATOM 2187 C CA . LEU A 1 299 ? -13.374 19.848 -14.948 1.00 69.25 299 LEU A CA 1
ATOM 2188 C C . LEU A 1 299 ? -14.561 20.136 -14.015 1.00 69.25 299 LEU A C 1
ATOM 2190 O O . LEU A 1 299 ? -15.365 19.240 -13.755 1.00 69.25 299 LEU A O 1
ATOM 2194 N N . ARG A 1 300 ? -14.694 21.367 -13.504 1.00 72.88 300 ARG A N 1
ATOM 2195 C CA . ARG A 1 300 ? -15.796 21.791 -12.621 1.00 72.88 300 ARG A CA 1
ATOM 2196 C C . ARG A 1 300 ? -17.218 21.661 -13.207 1.00 72.88 300 ARG A C 1
ATOM 2198 O O . ARG A 1 300 ? -18.094 21.342 -12.406 1.00 72.88 300 ARG A O 1
ATOM 2205 N N . PRO A 1 301 ? -17.489 21.882 -14.511 1.00 78.88 301 PRO A N 1
ATOM 2206 C CA . PRO A 1 301 ? -18.848 21.769 -15.054 1.00 78.88 301 PRO A CA 1
ATOM 2207 C C . PRO A 1 301 ? -19.350 20.322 -15.220 1.00 78.88 301 PRO A C 1
ATOM 2209 O O . PRO A 1 301 ? -20.539 20.119 -15.446 1.00 78.88 301 PRO A O 1
ATOM 2212 N N . TYR A 1 302 ? -18.488 19.308 -15.098 1.00 78.88 302 TYR A N 1
ATOM 2213 C CA . TYR A 1 302 ? -18.878 17.912 -15.311 1.00 78.88 302 TYR A CA 1
ATOM 2214 C C . TYR A 1 302 ? -19.424 17.231 -14.048 1.00 78.88 302 TYR A C 1
ATOM 2216 O O . TYR A 1 302 ? -19.069 17.567 -12.915 1.00 78.88 302 TYR A O 1
ATOM 2224 N N . SER A 1 303 ? -20.264 16.207 -14.246 1.00 81.56 303 SER A N 1
ATOM 2225 C CA . SER A 1 303 ? -20.794 15.385 -13.153 1.00 81.56 303 SER A CA 1
ATOM 2226 C C . SER A 1 303 ? -19.667 14.711 -12.359 1.00 81.56 303 SER A C 1
ATOM 2228 O O . SER A 1 303 ? -18.600 14.411 -12.899 1.00 81.56 303 SER A O 1
ATOM 2230 N N . ARG A 1 304 ? -19.897 14.415 -11.069 1.00 74.12 304 ARG A N 1
ATOM 2231 C CA . ARG A 1 304 ? -18.879 13.769 -10.212 1.00 74.12 304 ARG A CA 1
ATOM 2232 C C . ARG A 1 304 ? -18.333 12.475 -10.824 1.00 74.12 304 ARG A C 1
ATOM 2234 O O . ARG A 1 304 ? -17.132 12.253 -10.747 1.00 74.12 304 ARG A O 1
ATOM 2241 N N . ARG A 1 305 ? -19.193 11.664 -11.455 1.00 73.25 305 ARG A N 1
ATOM 2242 C CA . ARG A 1 305 ? -18.799 10.407 -12.115 1.00 73.25 305 ARG A CA 1
ATOM 2243 C C . ARG A 1 305 ? -17.881 10.657 -13.313 1.00 73.25 305 ARG A C 1
ATOM 2245 O O . ARG A 1 305 ? -16.819 10.049 -13.390 1.00 73.25 305 ARG A O 1
ATOM 2252 N N . LEU A 1 306 ? -18.249 11.587 -14.197 1.00 77.50 306 LEU A N 1
ATOM 2253 C CA . LEU A 1 306 ? -17.447 11.924 -15.375 1.00 77.50 306 LEU A CA 1
ATOM 2254 C C . LEU A 1 306 ? -16.119 12.588 -14.989 1.00 77.50 306 LEU A C 1
ATOM 2256 O O . LEU A 1 306 ? -15.082 12.278 -15.563 1.00 77.50 306 LEU A O 1
ATOM 2260 N N . ARG A 1 307 ? -16.119 13.436 -13.957 1.00 75.31 307 ARG A N 1
ATOM 2261 C CA . ARG A 1 307 ? -14.899 14.037 -13.411 1.00 75.31 307 ARG A CA 1
ATOM 2262 C C . ARG A 1 307 ? -13.932 12.980 -12.878 1.00 75.31 307 ARG A C 1
ATOM 2264 O O . ARG A 1 307 ? -12.748 13.050 -13.179 1.00 75.31 307 ARG A O 1
ATOM 2271 N N . THR A 1 308 ? -14.420 12.004 -12.112 1.00 73.75 308 THR A N 1
ATOM 2272 C CA . THR A 1 308 ? -13.584 10.896 -11.621 1.00 73.75 308 THR A CA 1
ATOM 2273 C C . THR A 1 308 ? -13.062 10.038 -12.772 1.00 73.75 308 THR A C 1
ATOM 2275 O O . THR A 1 308 ? -11.886 9.694 -12.772 1.00 73.75 308 THR A O 1
ATOM 2278 N N . PHE A 1 309 ? -13.889 9.753 -13.782 1.00 77.06 309 PHE A N 1
ATOM 2279 C CA . PHE A 1 309 ? -13.454 9.036 -14.982 1.00 77.06 309 PHE A CA 1
ATOM 2280 C C . PHE A 1 309 ? -12.337 9.778 -15.731 1.00 77.06 309 PHE A C 1
ATOM 2282 O O . PHE A 1 309 ? -11.295 9.191 -16.003 1.00 77.06 309 PHE A O 1
ATOM 2289 N N . LEU A 1 310 ? -12.513 11.076 -16.001 1.00 73.56 310 LEU A N 1
ATOM 2290 C CA . LEU A 1 310 ? -11.508 11.898 -16.681 1.00 73.56 310 LEU A CA 1
ATOM 2291 C C . LEU A 1 310 ? -10.212 12.002 -15.874 1.00 73.56 310 LEU A C 1
ATOM 2293 O O . LEU A 1 310 ? -9.134 11.911 -16.446 1.00 73.56 310 LEU A O 1
ATOM 2297 N N . LEU A 1 311 ? -10.299 12.157 -14.551 1.00 73.38 311 LEU A N 1
ATOM 2298 C CA . LEU A 1 311 ? -9.119 12.172 -13.685 1.00 73.38 311 LEU A CA 1
ATOM 2299 C C . LEU A 1 311 ? -8.375 10.835 -13.704 1.00 73.38 311 LEU A C 1
ATOM 2301 O O . LEU A 1 311 ? -7.149 10.836 -13.772 1.00 73.38 311 LEU A O 1
ATOM 2305 N N . ASN A 1 312 ? -9.096 9.713 -13.691 1.00 73.81 312 ASN A N 1
ATOM 2306 C CA . ASN A 1 312 ? -8.487 8.390 -13.799 1.00 73.81 312 ASN A CA 1
ATOM 2307 C C . ASN A 1 312 ? -7.832 8.196 -15.170 1.00 73.81 312 ASN A C 1
ATOM 2309 O O . ASN A 1 312 ? -6.684 7.780 -15.224 1.00 73.81 312 ASN A O 1
ATOM 2313 N N . LEU A 1 313 ? -8.506 8.577 -16.260 1.00 76.94 313 LEU A N 1
ATOM 2314 C CA . LEU A 1 313 ? -7.949 8.521 -17.614 1.00 76.94 313 LEU A CA 1
ATOM 2315 C C . LEU A 1 313 ? -6.678 9.372 -17.738 1.00 76.94 313 LEU A C 1
ATOM 2317 O O . LEU A 1 313 ? -5.666 8.910 -18.264 1.00 76.94 313 LEU A O 1
ATOM 2321 N N . LEU A 1 314 ? -6.709 10.599 -17.208 1.00 72.44 314 LEU A N 1
ATOM 2322 C CA . LEU A 1 314 ? -5.536 11.464 -17.139 1.00 72.44 314 LEU A CA 1
ATOM 2323 C C . LEU A 1 314 ? -4.421 10.788 -16.337 1.00 72.44 314 LEU A C 1
ATOM 2325 O O . LEU A 1 314 ? -3.300 10.725 -16.820 1.00 72.44 314 LEU A O 1
ATOM 2329 N N . ALA A 1 315 ? -4.700 10.227 -15.161 1.00 70.19 315 ALA A N 1
ATOM 2330 C CA . ALA A 1 315 ? -3.689 9.531 -14.367 1.00 70.19 315 ALA A CA 1
ATOM 2331 C C . ALA A 1 315 ? -3.081 8.323 -15.111 1.00 70.19 315 ALA A C 1
ATOM 2333 O O . ALA A 1 315 ? -1.861 8.154 -15.096 1.00 70.19 315 ALA A O 1
ATOM 2334 N N . THR A 1 316 ? -3.903 7.534 -15.812 1.00 71.81 316 THR A N 1
ATOM 2335 C CA . THR A 1 316 ? -3.475 6.361 -16.592 1.00 71.81 316 THR A CA 1
ATOM 2336 C C . THR A 1 316 ? -2.582 6.727 -17.775 1.00 71.81 316 THR A C 1
ATOM 2338 O O . THR A 1 316 ? -1.699 5.950 -18.117 1.00 71.81 316 THR A O 1
ATOM 2341 N N . VAL A 1 317 ? -2.768 7.896 -18.393 1.00 74.81 317 VAL A N 1
ATOM 2342 C CA . VAL A 1 317 ? -1.931 8.346 -19.519 1.00 74.81 317 VAL A CA 1
ATOM 2343 C C . VAL A 1 317 ? -0.713 9.133 -19.030 1.00 74.81 317 VAL A C 1
ATOM 2345 O O . VAL A 1 317 ? 0.417 8.855 -19.432 1.00 74.81 317 VAL A O 1
ATOM 2348 N N . PHE A 1 318 ? -0.919 10.103 -18.137 1.00 73.06 318 PHE A N 1
ATOM 2349 C CA . PHE A 1 318 ? 0.139 10.996 -17.666 1.00 73.06 318 PHE A CA 1
ATOM 2350 C C . PHE A 1 318 ? 1.159 10.286 -16.780 1.00 73.06 318 PHE A C 1
ATOM 2352 O O . PHE A 1 318 ? 2.333 10.632 -16.855 1.00 73.06 318 PHE A O 1
ATOM 2359 N N . GLY A 1 319 ? 0.754 9.305 -15.966 1.00 72.56 319 GLY A N 1
ATOM 2360 C CA . GLY A 1 319 ? 1.680 8.544 -15.123 1.00 72.56 319 GLY A CA 1
ATOM 2361 C C . GLY A 1 319 ? 2.771 7.848 -15.949 1.00 72.56 319 GLY A C 1
ATOM 2362 O O . GLY A 1 319 ? 3.947 8.178 -15.791 1.00 72.56 319 GLY A O 1
ATOM 2363 N N . PRO A 1 320 ? 2.414 6.949 -16.884 1.00 80.62 320 PRO A N 1
ATOM 2364 C CA . PRO A 1 320 ? 3.374 6.313 -17.783 1.00 80.62 320 PRO A CA 1
ATOM 2365 C C . PRO A 1 320 ? 4.137 7.309 -18.662 1.00 80.62 320 PRO A C 1
ATOM 2367 O O . PRO A 1 320 ? 5.355 7.191 -18.788 1.00 80.62 320 PRO A O 1
ATOM 2370 N N . ALA A 1 321 ? 3.464 8.320 -19.226 1.00 76.44 321 ALA A N 1
ATOM 2371 C CA . ALA A 1 321 ? 4.123 9.335 -20.052 1.00 76.44 321 ALA A CA 1
ATOM 2372 C C . ALA A 1 321 ? 5.190 10.117 -19.270 1.00 76.44 321 ALA A C 1
ATOM 2374 O O . ALA A 1 321 ? 6.258 10.411 -19.804 1.00 76.44 321 ALA A O 1
ATOM 2375 N N . LEU A 1 322 ? 4.935 10.409 -17.993 1.00 77.19 322 LEU A N 1
ATOM 2376 C CA . LEU A 1 322 ? 5.895 11.046 -17.103 1.00 77.19 322 LEU A CA 1
ATOM 2377 C C . LEU A 1 322 ? 7.115 10.153 -16.874 1.00 77.19 322 LEU A C 1
ATOM 2379 O O . LEU A 1 322 ? 8.239 10.628 -17.005 1.00 77.19 322 LEU A O 1
ATOM 2383 N N . LEU A 1 323 ? 6.907 8.870 -16.565 1.00 82.69 323 LEU A N 1
ATOM 2384 C CA . LEU A 1 323 ? 7.999 7.914 -16.359 1.00 82.69 323 LEU A CA 1
ATOM 2385 C C . LEU A 1 323 ? 8.857 7.771 -17.622 1.00 82.69 323 LEU A C 1
ATOM 2387 O O . LEU A 1 323 ? 10.083 7.833 -17.536 1.00 82.69 323 LEU A O 1
ATOM 2391 N N . ILE A 1 324 ? 8.221 7.666 -18.794 1.00 84.12 324 ILE A N 1
ATOM 2392 C CA . ILE A 1 324 ? 8.900 7.645 -20.097 1.00 84.12 324 ILE A CA 1
ATOM 2393 C C . ILE A 1 324 ? 9.668 8.952 -20.323 1.00 84.12 324 ILE A C 1
ATOM 2395 O O . ILE A 1 324 ? 10.824 8.918 -20.733 1.00 84.12 324 ILE A O 1
ATOM 2399 N N . GLY A 1 325 ? 9.073 10.106 -20.015 1.00 80.88 325 GLY A N 1
ATOM 2400 C CA . GLY A 1 325 ? 9.724 11.410 -20.132 1.00 80.88 325 GLY A CA 1
ATOM 2401 C C . GLY A 1 325 ? 10.970 11.532 -19.251 1.00 80.88 325 GLY A C 1
ATOM 2402 O O . GLY A 1 325 ? 12.029 11.917 -19.744 1.00 80.88 325 GLY A O 1
ATOM 2403 N N . VAL A 1 326 ? 10.883 11.151 -17.969 1.00 83.00 326 VAL A N 1
ATOM 2404 C CA . VAL A 1 326 ? 12.037 11.115 -17.046 1.00 83.00 326 VAL A CA 1
ATOM 2405 C C . VAL A 1 326 ? 13.113 10.171 -17.573 1.00 83.00 326 VAL A C 1
ATOM 2407 O O . VAL A 1 326 ? 14.292 10.526 -17.568 1.00 83.00 326 VAL A O 1
ATOM 2410 N N . PHE A 1 327 ? 12.715 8.989 -18.045 1.00 89.44 327 PHE A N 1
ATOM 2411 C CA . PHE A 1 327 ? 13.627 8.003 -18.612 1.00 89.44 327 PHE A CA 1
ATOM 2412 C C . PHE A 1 327 ? 14.374 8.567 -19.823 1.00 89.44 327 PHE A C 1
ATOM 2414 O O . PHE A 1 327 ? 15.601 8.546 -19.843 1.00 89.44 327 PHE A O 1
ATOM 2421 N N . LEU A 1 328 ? 13.663 9.150 -20.792 1.00 86.62 328 LEU A N 1
ATOM 2422 C CA . LEU A 1 328 ? 14.267 9.735 -21.989 1.00 86.62 328 LEU A CA 1
ATOM 2423 C C . LEU A 1 328 ? 15.181 10.918 -21.657 1.00 86.62 328 LEU A C 1
ATOM 2425 O O . LEU A 1 328 ? 16.262 11.017 -22.228 1.00 86.62 328 LEU A O 1
ATOM 2429 N N . LEU A 1 329 ? 14.804 11.786 -20.714 1.00 84.50 329 LEU A N 1
ATOM 2430 C CA . LEU A 1 329 ? 15.657 12.893 -20.264 1.00 84.50 329 LEU A CA 1
ATOM 2431 C C . LEU A 1 329 ? 16.934 12.390 -19.578 1.00 84.50 329 LEU A C 1
ATOM 2433 O O . LEU A 1 329 ? 18.021 12.908 -19.842 1.00 84.50 329 LEU A O 1
ATOM 2437 N N . SER A 1 330 ? 16.822 11.364 -18.733 1.00 87.69 330 SER A N 1
ATOM 2438 C CA . SER A 1 330 ? 17.965 10.753 -18.045 1.00 87.69 330 SER A CA 1
ATOM 2439 C C . SER A 1 330 ? 18.885 10.009 -19.020 1.00 87.69 330 SER A C 1
ATOM 2441 O O . SER A 1 330 ? 20.105 10.178 -18.975 1.00 87.69 330 SER A O 1
ATOM 2443 N N . SER A 1 331 ? 18.324 9.272 -19.982 1.00 90.00 331 SER A N 1
ATOM 2444 C CA . SER A 1 331 ? 19.089 8.645 -21.063 1.00 90.00 331 SER A CA 1
ATOM 2445 C C . SER A 1 331 ? 19.731 9.666 -21.997 1.00 90.00 331 SER A C 1
ATOM 2447 O O . SER A 1 331 ? 20.879 9.475 -22.389 1.00 90.00 331 SER A O 1
ATOM 2449 N N . ASN A 1 332 ? 19.055 10.773 -22.314 1.00 86.19 332 ASN A N 1
ATOM 2450 C CA . ASN A 1 332 ? 19.636 11.864 -23.097 1.00 86.19 332 ASN A CA 1
ATOM 2451 C C . ASN A 1 332 ? 20.822 12.498 -22.363 1.00 86.19 332 ASN A C 1
ATOM 2453 O O . ASN A 1 332 ? 21.855 12.764 -22.974 1.00 86.19 332 ASN A O 1
ATOM 2457 N N . TRP A 1 333 ? 20.705 12.680 -21.043 1.00 86.75 333 TRP A N 1
ATOM 2458 C CA . TRP A 1 333 ? 21.813 13.154 -20.218 1.00 86.75 333 TRP A CA 1
ATOM 2459 C C . TRP A 1 333 ? 23.009 12.208 -20.276 1.00 86.75 333 TRP A C 1
ATOM 2461 O O . TRP A 1 333 ? 24.128 12.658 -20.515 1.00 86.75 333 TRP A O 1
ATOM 2471 N N . GLY A 1 334 ? 22.777 10.905 -20.086 1.00 88.44 334 GLY A N 1
ATOM 2472 C CA . GLY A 1 334 ? 23.831 9.896 -20.191 1.00 88.44 334 GLY A CA 1
ATOM 2473 C C . GLY A 1 334 ? 24.459 9.864 -21.589 1.00 88.44 334 GLY A C 1
ATOM 2474 O O . GLY A 1 334 ? 25.674 9.766 -21.724 1.00 88.44 334 GLY A O 1
ATOM 2475 N N . ALA A 1 335 ? 23.667 10.017 -22.649 1.00 88.75 335 ALA A N 1
ATOM 2476 C CA . ALA A 1 335 ? 24.194 10.064 -24.012 1.00 88.75 335 ALA A CA 1
ATOM 2477 C C . ALA A 1 335 ? 25.063 11.306 -24.259 1.00 88.75 335 ALA A C 1
ATOM 2479 O O . ALA A 1 335 ? 26.125 11.199 -24.880 1.00 88.75 335 ALA A O 1
ATOM 2480 N N . ALA A 1 336 ? 24.654 12.458 -23.720 1.00 86.25 336 ALA A N 1
ATOM 2481 C CA . ALA A 1 336 ? 25.419 13.698 -23.773 1.00 86.25 336 ALA A CA 1
ATOM 2482 C C . ALA A 1 336 ? 26.730 13.611 -22.974 1.00 86.25 336 ALA A C 1
ATOM 2484 O O . ALA A 1 336 ? 27.765 14.069 -23.461 1.00 86.25 336 ALA A O 1
ATOM 2485 N N . HIS A 1 337 ? 26.691 12.992 -21.792 1.00 88.06 337 HIS A N 1
ATOM 2486 C CA . HIS A 1 337 ? 27.809 12.865 -20.856 1.00 88.06 337 HIS A CA 1
ATOM 2487 C C . HIS A 1 337 ? 28.218 11.396 -20.685 1.00 88.06 337 HIS A C 1
ATOM 2489 O O . HIS A 1 337 ? 28.043 10.782 -19.634 1.00 88.06 337 HIS A O 1
ATOM 2495 N N . THR A 1 338 ? 28.710 10.784 -21.760 1.00 87.62 338 THR A N 1
ATOM 2496 C CA . THR A 1 338 ? 29.076 9.361 -21.748 1.00 87.62 338 THR A CA 1
ATOM 2497 C C . THR A 1 338 ? 30.425 9.111 -21.070 1.00 87.62 338 THR A C 1
ATOM 2499 O O . THR A 1 338 ? 31.402 9.821 -21.311 1.00 87.62 338 THR A O 1
ATOM 2502 N N . ILE A 1 339 ? 30.529 8.015 -20.308 1.00 89.75 339 ILE A N 1
ATOM 2503 C CA . ILE A 1 339 ? 31.790 7.532 -19.706 1.00 89.75 339 ILE A CA 1
ATOM 2504 C C . ILE A 1 339 ? 32.872 7.169 -20.741 1.00 89.75 339 ILE A C 1
ATOM 2506 O O . ILE A 1 339 ? 34.049 7.000 -20.396 1.00 89.75 339 ILE A O 1
ATOM 2510 N N . ALA A 1 340 ? 32.485 7.062 -22.019 1.00 86.81 340 ALA A N 1
ATOM 2511 C CA . ALA A 1 340 ? 33.404 6.886 -23.136 1.00 86.81 340 ALA A CA 1
ATOM 2512 C C . ALA A 1 340 ? 34.296 8.121 -23.374 1.00 86.81 340 ALA A C 1
ATOM 2514 O O . ALA A 1 340 ? 35.327 7.994 -24.030 1.00 86.81 340 ALA A O 1
ATOM 2515 N N . VAL A 1 341 ? 33.933 9.298 -22.847 1.00 85.62 341 VAL A N 1
ATOM 2516 C CA . VAL A 1 341 ? 34.770 10.507 -22.863 1.00 85.62 341 VAL A CA 1
ATOM 2517 C C . VAL A 1 341 ? 35.602 10.553 -21.570 1.00 85.62 341 VAL A C 1
ATOM 2519 O O . VAL A 1 341 ? 35.028 10.736 -20.494 1.00 85.62 341 VAL A O 1
ATOM 2522 N N . PRO A 1 342 ? 36.946 10.412 -21.626 1.00 86.75 342 PRO A N 1
ATOM 2523 C CA . PRO A 1 342 ? 37.783 10.305 -20.425 1.00 86.75 342 PRO A CA 1
ATOM 2524 C C . PRO A 1 342 ? 37.625 11.472 -19.443 1.00 86.75 342 PRO A C 1
ATOM 2526 O O . PRO A 1 342 ? 37.572 11.245 -18.239 1.00 86.75 342 PRO A O 1
ATOM 2529 N N . ALA A 1 343 ? 37.466 12.697 -19.956 1.00 85.38 343 ALA A N 1
ATOM 2530 C CA . ALA A 1 343 ? 37.313 13.905 -19.144 1.00 85.38 343 ALA A CA 1
ATOM 2531 C C . ALA A 1 343 ? 36.047 13.914 -18.261 1.00 85.38 343 ALA A C 1
ATOM 2533 O O . ALA A 1 343 ? 36.026 14.580 -17.233 1.00 85.38 343 ALA A O 1
ATOM 2534 N N . GLN A 1 344 ? 34.995 13.181 -18.643 1.00 81.81 344 GLN A N 1
ATOM 2535 C CA . GLN A 1 344 ? 33.705 13.163 -17.935 1.00 81.81 344 GLN A CA 1
ATOM 2536 C C . GLN A 1 344 ? 33.513 11.903 -17.079 1.00 81.81 344 GLN A C 1
ATOM 2538 O O . GLN A 1 344 ? 32.646 11.868 -16.208 1.00 81.81 344 GLN A O 1
ATOM 2543 N N . ARG A 1 345 ? 34.341 10.870 -17.288 1.00 88.44 345 ARG A N 1
ATOM 2544 C CA . ARG A 1 345 ? 34.164 9.532 -16.708 1.00 88.44 345 ARG A CA 1
ATOM 2545 C C . ARG A 1 345 ? 34.042 9.538 -15.184 1.00 88.44 345 ARG A C 1
ATOM 2547 O O . ARG A 1 345 ? 33.119 8.928 -14.659 1.00 88.44 345 ARG A O 1
ATOM 2554 N N . GLY A 1 346 ? 34.953 10.214 -14.482 1.00 88.25 346 GLY A N 1
ATOM 2555 C CA . GLY A 1 346 ? 34.951 10.237 -13.014 1.00 88.25 346 GLY A CA 1
ATOM 2556 C C . GLY A 1 346 ? 33.696 10.895 -12.436 1.00 88.25 346 GLY A C 1
ATOM 2557 O O . GLY A 1 346 ? 33.050 10.336 -11.553 1.00 88.25 346 GLY A O 1
ATOM 2558 N N . HIS A 1 347 ? 33.310 12.046 -12.993 1.00 88.19 347 HIS A N 1
ATOM 2559 C CA . HIS A 1 347 ? 32.111 12.779 -12.587 1.00 88.19 347 HIS A CA 1
ATOM 2560 C C . HIS A 1 347 ? 30.833 11.962 -12.826 1.00 88.19 347 HIS A C 1
ATOM 2562 O O . HIS A 1 347 ? 29.992 11.847 -11.938 1.00 88.19 347 HIS A O 1
ATOM 2568 N N . GLU A 1 348 ? 30.695 11.349 -14.002 1.00 89.19 348 GLU A N 1
ATOM 2569 C CA . GLU A 1 348 ? 29.488 10.598 -14.361 1.00 89.19 348 GLU A CA 1
ATOM 2570 C C . GLU A 1 348 ? 29.347 9.286 -13.590 1.00 89.19 348 GLU A C 1
ATOM 2572 O O . GLU A 1 348 ? 28.239 8.942 -13.175 1.00 89.19 348 GLU A O 1
ATOM 2577 N N . LEU A 1 349 ? 30.456 8.586 -13.327 1.00 92.19 349 LEU A N 1
ATOM 2578 C CA . LEU A 1 349 ? 30.443 7.406 -12.462 1.00 92.19 349 LEU A CA 1
ATOM 2579 C C . LEU A 1 349 ? 30.031 7.766 -11.035 1.00 92.19 349 LEU A C 1
ATOM 2581 O O . LEU A 1 349 ? 29.215 7.054 -10.458 1.00 92.19 349 LEU A O 1
ATOM 2585 N N . TRP A 1 350 ? 30.514 8.884 -10.485 1.00 90.62 350 TRP A N 1
ATOM 2586 C CA . TRP A 1 350 ? 30.095 9.354 -9.162 1.00 90.62 350 TRP A CA 1
ATOM 2587 C C . TRP A 1 350 ? 28.590 9.648 -9.105 1.00 90.62 350 TRP A C 1
ATOM 2589 O O . TRP A 1 350 ? 27.888 9.139 -8.231 1.00 90.62 350 TRP A O 1
ATOM 2599 N N . TRP A 1 351 ? 28.067 10.406 -10.074 1.00 86.81 351 TRP A N 1
ATOM 2600 C CA . TRP A 1 351 ? 26.642 10.752 -10.142 1.00 86.81 351 TRP A CA 1
ATOM 2601 C C . TRP A 1 351 ? 25.718 9.588 -10.493 1.00 86.81 351 TRP A C 1
ATOM 2603 O O . TRP A 1 351 ? 24.503 9.739 -10.392 1.00 86.81 351 TRP A O 1
ATOM 2613 N N . TRP A 1 352 ? 26.255 8.443 -10.900 1.00 92.69 352 TRP A N 1
ATOM 2614 C CA . TRP A 1 352 ? 25.493 7.207 -11.049 1.00 92.69 352 TRP A CA 1
ATOM 2615 C C . TRP A 1 352 ? 25.614 6.305 -9.814 1.00 92.69 352 TRP A C 1
ATOM 2617 O O . TRP A 1 352 ? 24.608 5.790 -9.323 1.00 92.69 352 TRP A O 1
ATOM 2627 N N . PHE A 1 353 ? 26.824 6.167 -9.270 1.00 94.00 353 PHE A N 1
ATOM 2628 C CA . PHE A 1 353 ? 27.101 5.319 -8.116 1.00 94.00 353 PHE A CA 1
ATOM 2629 C C . PHE A 1 353 ? 26.457 5.855 -6.834 1.00 94.00 353 PHE A C 1
ATOM 2631 O O . PHE A 1 353 ? 25.872 5.079 -6.086 1.00 94.00 353 PHE A O 1
ATOM 2638 N N . ALA A 1 354 ? 26.478 7.171 -6.592 1.00 91.94 354 ALA A N 1
ATOM 2639 C CA . ALA A 1 354 ? 25.854 7.754 -5.403 1.00 91.94 354 ALA A CA 1
ATOM 2640 C C . ALA A 1 354 ? 24.327 7.495 -5.335 1.00 91.94 354 ALA A C 1
ATOM 2642 O O . ALA A 1 354 ? 23.865 7.008 -4.301 1.00 91.94 354 ALA A O 1
ATOM 2643 N N . PRO A 1 355 ? 23.531 7.713 -6.407 1.00 91.25 355 PRO A N 1
ATOM 2644 C CA . PRO A 1 355 ? 22.132 7.277 -6.466 1.00 91.25 355 PRO A CA 1
ATOM 2645 C C . PRO A 1 355 ? 21.916 5.779 -6.260 1.00 91.25 355 PRO A C 1
ATOM 2647 O O . PRO A 1 355 ? 20.964 5.397 -5.585 1.00 91.25 355 PRO A O 1
ATOM 2650 N N . LEU A 1 356 ? 22.784 4.934 -6.826 1.00 94.62 356 LEU A N 1
ATOM 2651 C CA . LEU A 1 356 ? 22.697 3.482 -6.668 1.00 94.62 356 LEU A CA 1
ATOM 2652 C C . LEU A 1 356 ? 22.918 3.069 -5.207 1.00 94.62 356 LEU A C 1
ATOM 2654 O O . LEU A 1 356 ? 22.125 2.306 -4.661 1.00 94.62 356 LEU A O 1
ATOM 2658 N N . VAL A 1 357 ? 23.949 3.609 -4.555 1.00 95.12 357 VAL A N 1
ATOM 2659 C CA . VAL A 1 357 ? 24.208 3.372 -3.128 1.00 95.12 357 VAL A CA 1
ATOM 2660 C C . VAL A 1 357 ? 23.040 3.870 -2.283 1.00 95.12 357 VAL A C 1
ATOM 2662 O O . VAL A 1 357 ? 22.578 3.148 -1.403 1.00 95.12 357 VAL A O 1
ATOM 2665 N N . LEU A 1 358 ? 22.509 5.061 -2.572 1.00 93.56 358 LEU A N 1
ATOM 2666 C CA . LEU A 1 358 ? 21.334 5.583 -1.877 1.00 93.56 358 LEU A CA 1
ATOM 2667 C C . LEU A 1 358 ? 20.117 4.665 -2.053 1.00 93.56 358 LEU A C 1
ATOM 2669 O O . LEU A 1 358 ? 19.429 4.390 -1.076 1.00 93.56 358 LEU A O 1
ATOM 2673 N N . LEU A 1 359 ? 19.871 4.151 -3.261 1.00 93.50 359 LEU A N 1
ATOM 2674 C CA . LEU A 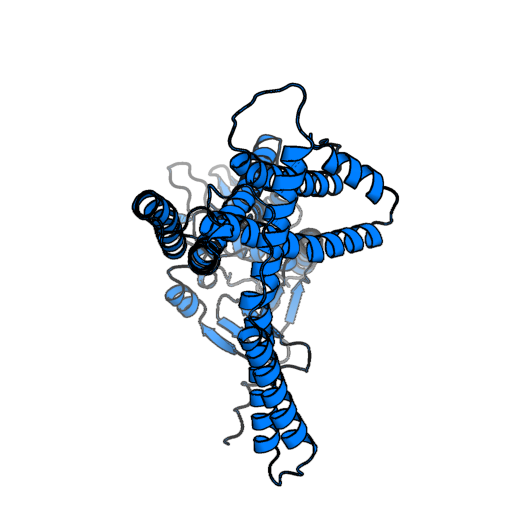1 359 ? 18.786 3.207 -3.530 1.00 93.50 359 LEU A CA 1
ATOM 2675 C C . LEU A 1 359 ? 18.959 1.906 -2.734 1.00 93.50 359 LEU A C 1
ATOM 2677 O O . LEU A 1 359 ? 17.993 1.429 -2.143 1.00 93.50 359 LEU A O 1
ATOM 2681 N N . ILE A 1 360 ? 20.179 1.365 -2.663 1.00 93.88 360 ILE A N 1
ATOM 2682 C CA . ILE A 1 360 ? 20.494 0.172 -1.861 1.00 93.88 360 ILE A CA 1
ATOM 2683 C C . ILE A 1 360 ? 20.232 0.447 -0.376 1.00 93.88 360 ILE A C 1
ATOM 2685 O O . ILE A 1 360 ? 19.517 -0.319 0.269 1.00 93.88 360 ILE A O 1
ATOM 2689 N N . LEU A 1 361 ? 20.722 1.570 0.157 1.00 92.25 361 LEU A N 1
ATOM 2690 C CA . LEU A 1 361 ? 20.482 1.972 1.547 1.00 92.25 361 LEU A CA 1
ATOM 2691 C C . LEU A 1 361 ? 18.986 2.139 1.843 1.00 92.25 361 LEU A C 1
ATOM 2693 O O . LEU A 1 361 ? 18.503 1.653 2.863 1.00 92.25 361 LEU A O 1
ATOM 2697 N N . MET A 1 362 ? 18.240 2.772 0.934 1.00 90.69 362 MET A N 1
ATOM 2698 C CA . MET A 1 362 ? 16.788 2.922 1.042 1.00 90.69 362 MET A CA 1
ATOM 2699 C C . MET A 1 362 ? 16.058 1.582 0.945 1.00 90.69 362 MET A C 1
ATOM 2701 O O . MET A 1 362 ? 15.058 1.410 1.622 1.00 90.69 362 MET A O 1
ATOM 2705 N N . SER A 1 363 ? 16.531 0.625 0.147 1.00 88.06 363 SER A N 1
ATOM 2706 C CA . SER A 1 363 ? 15.927 -0.714 0.087 1.00 88.06 363 SER A CA 1
ATOM 2707 C C . SER A 1 363 ? 16.188 -1.534 1.352 1.00 88.06 363 SER A C 1
ATOM 2709 O O . SER A 1 363 ? 15.357 -2.347 1.742 1.00 88.06 363 SER A O 1
ATOM 2711 N N . TRP A 1 364 ? 17.326 -1.296 2.009 1.00 87.94 364 TRP A N 1
ATOM 2712 C CA . TRP A 1 364 ? 17.732 -2.018 3.210 1.00 87.94 364 TRP A CA 1
ATOM 2713 C C . TRP A 1 364 ? 17.081 -1.469 4.487 1.00 87.94 364 TRP A C 1
ATOM 2715 O O . TRP A 1 364 ? 16.683 -2.241 5.352 1.00 87.94 364 TRP A O 1
ATOM 2725 N N . GLN A 1 365 ? 16.960 -0.143 4.606 1.00 86.38 365 GLN A N 1
ATOM 2726 C CA . GLN A 1 365 ? 16.442 0.541 5.803 1.00 86.38 365 GLN A CA 1
ATOM 2727 C C . GLN A 1 365 ? 15.045 1.150 5.608 1.00 86.38 365 GLN A C 1
ATOM 2729 O O . GLN A 1 365 ? 14.439 1.650 6.556 1.00 86.38 365 GLN A O 1
ATOM 2734 N N . GLY A 1 366 ? 14.542 1.184 4.376 1.00 81.56 366 GLY A N 1
ATOM 2735 C CA . GLY A 1 366 ? 13.285 1.839 4.047 1.00 81.56 366 GLY A CA 1
ATOM 2736 C C . GLY A 1 366 ? 12.075 1.036 4.488 1.00 81.56 366 GLY A C 1
ATOM 2737 O O . GLY A 1 366 ? 11.930 -0.142 4.173 1.00 81.56 366 GLY A O 1
ATOM 2738 N N . ASP A 1 367 ? 11.159 1.720 5.163 1.00 80.00 367 ASP A N 1
ATOM 2739 C CA . ASP A 1 367 ? 9.852 1.192 5.521 1.00 80.00 367 ASP A CA 1
ATOM 2740 C C . ASP A 1 367 ? 8.781 1.910 4.687 1.00 80.00 367 ASP A C 1
ATOM 2742 O O . ASP A 1 367 ? 8.422 3.064 4.942 1.00 80.00 367 ASP A O 1
ATOM 2746 N N . LEU A 1 368 ? 8.265 1.207 3.674 1.00 76.12 368 LEU A N 1
ATOM 2747 C CA . LEU A 1 368 ? 7.205 1.694 2.784 1.00 76.12 368 LEU A CA 1
ATOM 2748 C C . LEU A 1 368 ? 5.949 2.119 3.557 1.00 76.12 368 LEU A C 1
ATOM 2750 O O . LEU A 1 368 ? 5.273 3.075 3.169 1.00 76.12 368 LEU A O 1
ATOM 2754 N N . VAL A 1 369 ? 5.644 1.444 4.670 1.00 75.94 369 VAL A N 1
ATOM 2755 C CA . VAL A 1 369 ? 4.505 1.792 5.521 1.00 75.94 369 VAL A CA 1
ATOM 2756 C C . VAL A 1 369 ? 4.781 3.122 6.213 1.00 75.94 369 VAL A C 1
ATOM 2758 O O . VAL A 1 369 ? 3.907 3.991 6.218 1.00 75.94 369 VAL A O 1
ATOM 2761 N N . ALA A 1 370 ? 5.998 3.336 6.720 1.00 78.56 370 ALA A N 1
ATOM 2762 C CA . ALA A 1 370 ? 6.395 4.582 7.377 1.00 78.56 370 ALA A CA 1
ATOM 2763 C C . ALA A 1 370 ? 6.352 5.805 6.444 1.00 78.56 370 ALA A C 1
ATOM 2765 O O . ALA A 1 370 ? 6.028 6.906 6.894 1.00 78.56 370 ALA A O 1
ATOM 2766 N N . TRP A 1 371 ? 6.637 5.616 5.153 1.00 78.75 371 TRP A N 1
ATOM 2767 C CA . TRP A 1 371 ? 6.601 6.677 4.137 1.00 78.75 371 TRP A CA 1
ATOM 2768 C C . TRP A 1 371 ? 5.193 6.996 3.621 1.00 78.75 371 TRP A C 1
ATOM 2770 O O . TRP A 1 371 ? 5.006 7.944 2.857 1.00 78.75 371 TRP A O 1
ATOM 2780 N N . SER A 1 372 ? 4.190 6.226 4.042 1.00 79.12 372 SER A N 1
ATOM 2781 C CA . SER A 1 372 ? 2.801 6.397 3.628 1.00 79.12 372 SER A CA 1
ATOM 2782 C C . SER A 1 372 ? 1.965 7.180 4.652 1.00 79.12 372 SER A C 1
ATOM 2784 O O . SER A 1 372 ? 2.400 7.511 5.757 1.00 79.12 372 SER A O 1
ATOM 2786 N N . LEU A 1 373 ? 0.701 7.449 4.309 1.00 77.81 373 LEU A N 1
ATOM 2787 C CA . LEU A 1 373 ? -0.281 7.993 5.254 1.00 77.81 373 LEU A CA 1
ATOM 2788 C C . LEU A 1 373 ? -0.766 6.964 6.287 1.00 77.81 373 LEU A C 1
ATOM 2790 O O . LEU A 1 373 ? -1.428 7.345 7.255 1.00 77.81 373 LEU A O 1
ATOM 2794 N N . HIS A 1 374 ? -0.430 5.684 6.113 1.00 81.75 374 HIS A N 1
ATOM 2795 C CA . HIS A 1 374 ? -0.931 4.596 6.943 1.00 81.75 374 HIS A CA 1
ATOM 2796 C C . HIS A 1 374 ? -0.658 4.794 8.447 1.00 81.75 374 HIS A C 1
ATOM 2798 O O . HIS A 1 374 ? -1.615 4.725 9.214 1.00 81.75 374 HIS A O 1
ATOM 2804 N N . PRO A 1 375 ? 0.556 5.157 8.916 1.00 80.06 375 PRO A N 1
ATOM 2805 C CA . PRO A 1 375 ? 0.811 5.330 10.348 1.00 80.06 375 PRO A CA 1
ATOM 2806 C C . PRO A 1 375 ? 0.022 6.491 10.954 1.00 80.06 375 PRO A C 1
ATOM 2808 O O . PRO A 1 375 ? -0.371 6.442 12.117 1.00 80.06 375 PRO A O 1
ATOM 2811 N N . MET A 1 376 ? -0.213 7.555 10.174 1.00 81.44 376 MET A N 1
ATOM 2812 C CA . MET A 1 376 ? -1.058 8.658 10.624 1.00 81.44 376 MET A CA 1
ATOM 2813 C C . MET A 1 376 ? -2.498 8.172 10.767 1.00 81.44 376 MET A C 1
ATOM 2815 O O . MET A 1 376 ? -3.096 8.369 11.820 1.00 81.44 376 MET A O 1
ATOM 2819 N N . TYR A 1 377 ? -3.033 7.531 9.728 1.00 81.12 377 TYR A N 1
ATOM 2820 C CA . TYR A 1 377 ? -4.388 6.997 9.724 1.00 81.12 377 TYR A CA 1
ATOM 2821 C C . TYR A 1 377 ? -4.617 6.017 10.883 1.00 81.12 377 TYR A C 1
ATOM 2823 O O . TYR A 1 377 ? -5.520 6.234 11.689 1.00 81.12 377 TYR A O 1
ATOM 2831 N N . LYS A 1 378 ? -3.732 5.025 11.035 1.00 83.25 378 LYS A N 1
ATOM 2832 C CA . LYS A 1 378 ? -3.759 4.023 12.106 1.00 83.25 378 LYS A CA 1
ATOM 2833 C C . LYS A 1 378 ? -3.708 4.667 13.492 1.00 83.25 378 LYS A C 1
ATOM 2835 O O . LYS A 1 378 ? -4.539 4.365 14.339 1.00 83.25 378 LYS A O 1
ATOM 2840 N N . ARG A 1 379 ? -2.820 5.645 13.712 1.00 83.12 379 ARG A N 1
ATOM 2841 C CA . ARG A 1 379 ? -2.749 6.390 14.983 1.00 83.12 379 ARG A CA 1
ATOM 2842 C C . ARG A 1 379 ? -4.025 7.175 15.285 1.00 83.12 379 ARG A C 1
ATOM 2844 O O . ARG A 1 379 ? -4.434 7.251 16.441 1.00 83.12 379 ARG A O 1
ATOM 2851 N N . ARG A 1 380 ? -4.643 7.788 14.271 1.00 85.31 380 ARG A N 1
ATOM 2852 C CA . ARG A 1 380 ? -5.906 8.522 14.439 1.00 85.31 380 ARG A CA 1
ATOM 2853 C C . ARG A 1 380 ? -7.054 7.579 14.768 1.00 85.31 380 ARG A C 1
ATOM 2855 O O . ARG A 1 380 ? -7.822 7.874 15.679 1.00 85.31 380 ARG A O 1
ATOM 2862 N N . LEU A 1 381 ? -7.149 6.459 14.062 1.00 86.19 381 LEU A N 1
ATOM 2863 C CA . LEU A 1 381 ? -8.147 5.434 14.338 1.00 86.19 381 LEU A CA 1
ATOM 2864 C C . LEU A 1 381 ? -7.984 4.893 15.763 1.00 86.19 381 LEU A C 1
ATOM 2866 O O . LEU A 1 381 ? -8.951 4.863 16.522 1.00 86.19 381 LEU A O 1
ATOM 2870 N N . ALA A 1 382 ? -6.747 4.595 16.161 1.00 86.88 382 ALA A N 1
ATOM 2871 C CA . ALA A 1 382 ? -6.450 4.108 17.496 1.00 86.88 382 ALA A CA 1
ATOM 2872 C C . ALA A 1 382 ? -6.837 5.113 18.595 1.00 86.88 382 ALA A C 1
ATOM 2874 O O . ALA A 1 382 ? -7.442 4.755 19.599 1.00 86.88 382 ALA A O 1
ATOM 2875 N N . SER A 1 383 ? -6.591 6.411 18.378 1.00 87.38 383 SER A N 1
ATOM 2876 C CA . SER A 1 383 ? -7.003 7.445 19.340 1.00 87.38 383 SER A CA 1
ATOM 2877 C C . SER A 1 383 ? -8.521 7.556 19.542 1.00 87.38 383 SER A C 1
ATOM 2879 O O . SER A 1 383 ? -8.963 8.098 20.552 1.00 87.38 383 SER A O 1
ATOM 2881 N N . ALA A 1 384 ? -9.319 7.067 18.590 1.00 89.69 384 ALA A N 1
ATOM 2882 C CA . ALA A 1 384 ? -10.774 7.104 18.666 1.00 89.69 384 ALA A CA 1
ATOM 2883 C C . ALA A 1 384 ? -11.378 5.797 19.201 1.00 89.69 384 ALA A C 1
ATOM 2885 O O . ALA A 1 384 ? -12.337 5.861 19.960 1.00 89.69 384 ALA A O 1
ATOM 2886 N N . PHE A 1 385 ? -10.826 4.640 18.817 1.00 90.88 385 PHE A N 1
ATOM 2887 C CA . PHE A 1 385 ? -11.443 3.328 19.061 1.00 90.88 385 PHE A CA 1
ATOM 2888 C C . PHE A 1 385 ? -10.636 2.406 19.992 1.00 90.88 385 PHE A C 1
ATOM 2890 O O . PHE A 1 385 ? -11.206 1.490 20.573 1.00 90.88 385 PHE A O 1
ATOM 2897 N N . THR A 1 386 ? -9.337 2.636 20.209 1.00 90.31 386 THR A N 1
ATOM 2898 C CA . THR A 1 386 ? -8.526 1.848 21.161 1.00 90.31 386 THR A CA 1
ATOM 2899 C C . THR A 1 386 ? -8.727 2.384 22.574 1.00 90.31 386 THR A C 1
ATOM 2901 O O . THR A 1 386 ? -7.880 3.109 23.092 1.00 90.31 386 THR A O 1
ATOM 2904 N N . LEU A 1 387 ? -9.868 2.102 23.196 1.00 91.50 387 LEU A N 1
ATOM 2905 C CA . LEU A 1 387 ? -10.240 2.711 24.476 1.00 91.50 387 LEU A CA 1
ATOM 2906 C C . LEU A 1 387 ? -10.006 1.782 25.670 1.00 91.50 387 LEU A C 1
ATOM 2908 O O . LEU A 1 387 ? -9.913 0.561 25.542 1.00 91.50 387 LEU A O 1
ATOM 2912 N N . ARG A 1 388 ? -9.909 2.399 26.846 1.00 91.62 388 ARG A N 1
ATOM 2913 C CA . ARG A 1 388 ? -9.982 1.761 28.163 1.00 91.62 388 ARG A CA 1
ATOM 2914 C C . ARG A 1 388 ? -10.812 2.634 29.101 1.00 91.62 388 ARG A C 1
ATOM 2916 O O . ARG A 1 388 ? -10.758 3.864 28.986 1.00 91.62 388 ARG A O 1
ATOM 2923 N N . ARG A 1 389 ? -11.530 2.008 30.036 1.00 93.12 389 ARG A N 1
ATOM 2924 C CA . ARG A 1 389 ? -12.214 2.714 31.123 1.00 93.12 389 ARG A CA 1
ATOM 2925 C C . ARG A 1 389 ? -11.268 2.856 32.311 1.00 93.12 389 ARG A C 1
ATOM 2927 O O . ARG A 1 389 ? -10.612 1.895 32.712 1.00 93.12 389 ARG A O 1
ATOM 2934 N N . LEU A 1 390 ? -11.178 4.068 32.846 1.00 92.12 390 LEU A N 1
ATOM 2935 C CA . LEU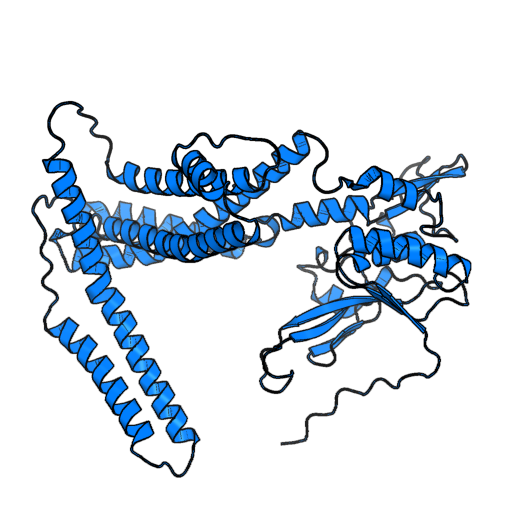 A 1 390 ? -10.367 4.406 34.008 1.00 92.12 390 LEU A CA 1
ATOM 2936 C C . LEU A 1 390 ? -11.265 4.877 35.145 1.00 92.12 390 LEU A C 1
ATOM 2938 O O . LEU A 1 390 ? -12.149 5.699 34.918 1.00 92.12 390 LEU A O 1
ATOM 2942 N N . ARG A 1 391 ? -10.993 4.418 36.366 1.00 91.56 391 ARG A N 1
ATOM 2943 C CA . ARG A 1 391 ? -11.645 4.875 37.596 1.00 91.56 391 ARG A CA 1
ATOM 2944 C C . ARG A 1 391 ? -10.639 5.600 38.480 1.00 91.56 391 ARG A C 1
ATOM 2946 O O . ARG A 1 391 ? -9.583 5.062 38.814 1.00 91.56 391 ARG A O 1
ATOM 2953 N N . ARG A 1 392 ? -10.948 6.844 38.840 1.00 90.56 392 ARG A N 1
ATOM 2954 C CA . ARG A 1 392 ? -10.164 7.629 39.805 1.00 90.56 392 ARG A CA 1
ATOM 2955 C C . ARG A 1 392 ? -10.426 7.162 41.235 1.00 90.56 392 ARG A C 1
ATOM 2957 O O . ARG A 1 392 ? -11.415 6.492 41.511 1.00 90.56 392 ARG A O 1
ATOM 2964 N N . LYS A 1 393 ? -9.569 7.593 42.165 1.00 86.25 393 LYS A N 1
ATOM 2965 C CA . LYS A 1 393 ? -9.768 7.377 43.609 1.00 86.25 393 LYS A CA 1
ATOM 2966 C C . LYS A 1 393 ? -11.078 7.964 44.140 1.00 86.25 393 LYS A C 1
ATOM 2968 O O . LYS A 1 393 ? -11.631 7.427 45.088 1.00 86.25 393 LYS A O 1
ATOM 2973 N N . ASP A 1 394 ? -11.566 9.040 43.523 1.00 88.06 394 ASP A N 1
ATOM 2974 C CA . ASP A 1 394 ? -12.848 9.676 43.855 1.00 88.06 394 ASP A CA 1
ATOM 2975 C C . ASP A 1 394 ? -14.076 8.894 43.334 1.00 88.06 394 ASP A C 1
ATOM 2977 O O . ASP A 1 394 ? -15.208 9.310 43.559 1.00 88.06 394 ASP A O 1
ATOM 2981 N N . GLY A 1 395 ? -13.866 7.766 42.643 1.00 86.56 395 GLY A N 1
ATOM 2982 C CA . GLY A 1 395 ? -14.920 6.943 42.048 1.00 86.56 395 GLY A CA 1
ATOM 2983 C C . GLY A 1 395 ? -15.353 7.382 40.646 1.00 86.56 395 GLY A C 1
ATOM 2984 O O . GLY A 1 395 ? -16.093 6.651 39.993 1.00 86.56 395 GLY A O 1
ATOM 2985 N N . THR A 1 396 ? -14.869 8.519 40.141 1.00 91.00 396 THR A N 1
ATOM 2986 C CA . THR A 1 396 ? -15.223 9.024 38.809 1.00 91.00 396 THR A CA 1
ATOM 2987 C C . THR A 1 396 ? -14.633 8.135 37.723 1.00 91.00 396 THR A C 1
ATOM 2989 O O . THR A 1 396 ? -13.415 7.917 37.669 1.00 91.00 396 THR A O 1
ATOM 2992 N N . GLU A 1 397 ? -15.490 7.673 36.816 1.00 93.12 397 GLU A N 1
ATOM 2993 C CA . GLU A 1 397 ? -15.093 6.895 35.647 1.00 93.12 397 GLU A CA 1
ATOM 2994 C C . GLU A 1 397 ? -15.002 7.761 34.395 1.00 93.12 397 GLU A C 1
ATOM 2996 O O . GLU A 1 397 ? -15.846 8.620 34.138 1.00 93.12 397 GLU A O 1
ATOM 3001 N N . TYR A 1 398 ? -13.972 7.529 33.588 1.00 93.12 398 TYR A N 1
ATOM 3002 C CA . TYR A 1 398 ? -13.809 8.191 32.302 1.00 93.12 398 TYR A CA 1
ATOM 3003 C C . TYR A 1 398 ? -13.105 7.279 31.296 1.00 93.12 398 TYR A C 1
ATOM 3005 O O . TYR A 1 398 ? -12.305 6.415 31.660 1.00 93.12 398 TYR A O 1
ATOM 3013 N N . ALA A 1 399 ? -13.385 7.482 30.011 1.00 93.19 399 ALA A N 1
ATOM 3014 C CA . ALA A 1 399 ? -12.705 6.770 28.940 1.00 93.19 399 ALA A CA 1
ATOM 3015 C C . ALA A 1 399 ? -11.413 7.489 28.546 1.00 93.19 399 ALA A C 1
ATOM 3017 O O . ALA A 1 399 ? -11.329 8.721 28.544 1.00 93.19 399 ALA A O 1
ATOM 3018 N N . GLN A 1 400 ? -10.405 6.710 28.168 1.00 91.81 400 GLN A N 1
ATOM 3019 C CA . GLN A 1 400 ? -9.156 7.220 27.621 1.00 91.81 400 GLN A CA 1
ATOM 3020 C C . GLN A 1 400 ? -8.680 6.325 26.478 1.00 91.81 400 GLN A C 1
ATOM 3022 O O . GLN A 1 400 ? -8.800 5.102 26.544 1.00 91.81 400 GLN A O 1
ATOM 3027 N N . ALA A 1 401 ? -8.081 6.927 25.449 1.00 89.62 401 ALA A N 1
ATOM 3028 C CA . ALA A 1 401 ? -7.345 6.172 24.444 1.00 89.62 401 ALA A CA 1
ATOM 3029 C C . ALA A 1 401 ? -6.115 5.481 25.057 1.00 89.62 401 ALA A C 1
ATOM 3031 O O . ALA A 1 401 ? -5.312 6.107 25.757 1.00 89.62 401 ALA A O 1
ATOM 3032 N N . ARG A 1 402 ? -5.940 4.197 24.751 1.00 87.81 402 ARG A N 1
ATOM 3033 C CA . ARG A 1 402 ? -4.738 3.429 25.078 1.00 87.81 402 ARG A CA 1
ATOM 3034 C C . ARG A 1 402 ? -3.529 4.018 24.330 1.00 87.81 402 ARG A C 1
ATOM 3036 O O . ARG A 1 402 ? -3.677 4.512 23.206 1.00 87.81 402 ARG A O 1
ATOM 3043 N N . PRO A 1 403 ? -2.319 3.991 24.916 1.00 83.31 403 PRO A N 1
ATOM 3044 C CA . PRO A 1 403 ? -1.132 4.522 24.254 1.00 83.31 403 PRO A CA 1
ATOM 3045 C C . PRO A 1 403 ? -0.828 3.792 22.938 1.00 83.31 403 PRO A C 1
ATOM 3047 O O . PRO A 1 403 ? -0.615 2.586 22.930 1.00 83.31 403 PRO A O 1
ATOM 3050 N N . TYR A 1 404 ? -0.718 4.533 21.829 1.00 78.94 404 TYR A N 1
ATOM 3051 C CA . TYR A 1 404 ? -0.443 3.961 20.496 1.00 78.94 404 TYR A CA 1
ATOM 3052 C C . TYR A 1 404 ? 0.878 3.176 20.405 1.00 78.94 404 TYR A C 1
ATOM 3054 O O . TYR A 1 404 ? 1.052 2.329 19.538 1.00 78.94 404 TYR A O 1
ATOM 3062 N N . THR A 1 405 ? 1.842 3.491 21.269 1.00 75.31 405 THR A N 1
ATOM 3063 C CA . THR A 1 405 ? 3.152 2.832 21.303 1.00 75.31 405 THR A CA 1
ATOM 3064 C C . THR A 1 405 ? 3.131 1.481 22.017 1.00 75.31 405 THR A C 1
ATOM 3066 O O . THR A 1 405 ? 4.142 0.785 21.990 1.00 75.31 405 THR A O 1
ATOM 3069 N N . ARG A 1 406 ? 2.022 1.115 22.674 1.00 77.06 406 ARG A N 1
ATOM 3070 C CA . ARG A 1 406 ? 1.880 -0.137 23.422 1.00 77.06 406 ARG A CA 1
ATOM 3071 C C . ARG A 1 406 ? 1.085 -1.143 22.597 1.00 77.06 406 ARG A C 1
ATOM 3073 O O . ARG A 1 406 ? 0.050 -0.812 22.025 1.00 77.06 406 ARG A O 1
ATOM 3080 N N . LEU A 1 407 ? 1.587 -2.372 22.539 1.00 74.00 407 LEU A N 1
ATOM 3081 C CA . LEU A 1 407 ? 0.940 -3.462 21.819 1.00 74.00 407 LEU A CA 1
ATOM 3082 C C . LEU A 1 407 ? -0.253 -3.981 22.630 1.00 74.00 407 LEU A C 1
ATOM 3084 O O . LEU A 1 407 ? -0.123 -4.243 23.825 1.00 74.00 407 LEU A O 1
ATOM 3088 N N . CYS A 1 408 ? -1.394 -4.143 21.963 1.00 81.38 408 CYS A N 1
ATOM 3089 C CA . CYS A 1 408 ? -2.534 -4.908 22.464 1.00 81.38 408 CYS A CA 1
ATOM 3090 C C . CYS A 1 408 ? -2.585 -6.207 21.647 1.00 81.38 408 CYS A C 1
ATOM 3092 O O . CYS A 1 408 ? -3.186 -6.186 20.567 1.00 81.38 408 CYS A O 1
ATOM 3094 N N . PRO A 1 409 ? -1.877 -7.273 22.075 1.00 86.50 409 PRO A N 1
ATOM 3095 C CA . PRO A 1 409 ? -1.847 -8.533 21.337 1.00 86.50 409 PRO A CA 1
ATOM 3096 C C . PRO A 1 409 ? -3.264 -9.091 21.225 1.00 86.50 409 PRO A C 1
ATOM 3098 O O . PRO A 1 409 ? -4.031 -9.072 22.195 1.00 86.50 409 PRO A O 1
ATOM 3101 N N . LEU A 1 410 ? -3.627 -9.554 20.033 1.00 88.62 410 LEU A N 1
ATOM 3102 C CA . LEU A 1 410 ? -4.951 -10.094 19.752 1.00 88.62 410 LEU A CA 1
ATOM 3103 C C . LEU A 1 410 ? -5.208 -11.343 20.602 1.00 88.62 410 LEU A C 1
ATOM 3105 O O . LEU A 1 410 ? -6.304 -11.492 21.145 1.00 88.62 410 LEU A O 1
ATOM 3109 N N . SER A 1 411 ? -4.174 -12.165 20.799 1.00 89.69 411 SER A N 1
ATOM 3110 C CA . SER A 1 411 ? -4.200 -13.359 21.654 1.00 89.69 411 SER A CA 1
ATOM 3111 C C . SER A 1 411 ? -4.643 -13.074 23.097 1.00 89.69 411 SER A C 1
ATOM 3113 O O . SER A 1 411 ? -5.362 -13.872 23.693 1.00 89.69 411 SER A O 1
ATOM 3115 N N . ALA A 1 412 ? -4.293 -11.906 23.647 1.00 88.81 412 ALA A N 1
ATOM 3116 C CA . ALA A 1 412 ? -4.613 -11.533 25.029 1.00 88.81 412 ALA A CA 1
ATOM 3117 C C . ALA A 1 412 ? -5.808 -10.572 25.159 1.00 88.81 412 ALA A C 1
ATOM 3119 O O . ALA A 1 412 ? -6.155 -10.171 26.269 1.00 88.81 412 ALA A O 1
ATOM 3120 N N . SER A 1 413 ? -6.428 -10.164 24.049 1.00 89.50 413 SER A N 1
ATOM 3121 C CA . SER A 1 413 ? -7.446 -9.103 24.054 1.00 89.50 413 SER A CA 1
ATOM 3122 C C . SER A 1 413 ? -8.882 -9.607 24.224 1.00 89.50 413 SER A C 1
ATOM 3124 O O . SER A 1 413 ? -9.762 -8.787 24.460 1.00 89.50 413 SER A O 1
ATOM 3126 N N . GLN A 1 414 ? -9.142 -10.916 24.122 1.00 92.19 414 GLN A N 1
ATOM 3127 C CA . GLN A 1 414 ? -10.496 -11.480 24.219 1.00 92.19 414 GLN A CA 1
ATOM 3128 C C . GLN A 1 414 ? -10.983 -11.560 25.683 1.00 92.19 414 GLN A C 1
ATOM 3130 O O . GLN A 1 414 ? -10.297 -12.166 26.516 1.00 92.19 414 GLN A O 1
ATOM 3135 N N . PRO A 1 415 ? -12.136 -10.952 26.025 1.00 91.38 415 PRO A N 1
ATOM 3136 C CA . PRO A 1 415 ? -12.821 -11.140 27.305 1.00 91.38 415 PRO A CA 1
ATOM 3137 C C . PRO A 1 415 ? -13.575 -12.472 27.365 1.00 91.38 415 PRO A C 1
ATOM 3139 O O . PRO A 1 415 ? -14.017 -12.982 26.334 1.00 91.38 415 PRO A O 1
ATOM 3142 N N . ASP A 1 416 ? -13.776 -12.979 28.582 1.00 88.69 416 ASP A N 1
ATOM 3143 C CA . ASP A 1 416 ? -14.455 -14.260 28.829 1.00 88.69 416 ASP A CA 1
ATOM 3144 C C . ASP A 1 416 ? -15.986 -14.154 28.756 1.00 88.69 416 ASP A C 1
ATOM 3146 O O . ASP A 1 416 ? -16.661 -15.145 28.517 1.00 88.69 416 ASP A O 1
ATOM 3150 N N . ASN A 1 417 ? -16.538 -12.956 28.961 1.00 91.50 417 ASN A N 1
ATOM 3151 C CA . ASN A 1 417 ? -17.975 -12.691 29.079 1.00 91.50 417 ASN A CA 1
ATOM 3152 C C . ASN A 1 417 ? -18.561 -11.962 27.859 1.00 91.50 417 ASN A C 1
ATOM 3154 O O . ASN A 1 417 ? -19.576 -11.275 27.984 1.00 91.50 417 ASN A O 1
ATOM 3158 N N . THR A 1 418 ? -17.903 -12.058 26.706 1.00 93.75 418 THR A N 1
ATOM 3159 C CA . THR A 1 418 ? -18.325 -11.430 25.446 1.00 93.75 418 THR A CA 1
ATOM 3160 C C . THR A 1 418 ? -18.122 -12.397 24.280 1.00 93.75 418 THR A C 1
ATOM 3162 O O . THR A 1 418 ? -17.224 -13.238 24.370 1.00 93.75 418 THR A O 1
ATOM 3165 N N . PRO A 1 419 ? -18.845 -12.233 23.156 1.00 95.12 419 PRO A N 1
ATOM 3166 C CA . PRO A 1 419 ? -18.649 -13.057 21.968 1.00 95.12 419 PRO A CA 1
ATOM 3167 C C . PRO A 1 419 ? -17.196 -13.043 21.480 1.00 95.12 419 PRO A C 1
ATOM 3169 O O . PRO A 1 419 ? -16.508 -12.019 21.585 1.00 95.12 419 PRO A O 1
ATOM 3172 N N . GLU A 1 420 ? -16.729 -14.149 20.896 1.00 95.12 420 GLU A N 1
ATOM 3173 C CA . GLU A 1 420 ? -15.398 -14.205 20.289 1.00 95.12 420 GLU A CA 1
ATOM 3174 C C . GLU A 1 420 ? -15.334 -13.243 19.096 1.00 95.12 420 GLU A C 1
ATOM 3176 O O . GLU A 1 420 ? -16.119 -13.343 18.146 1.00 95.12 420 GLU A O 1
ATOM 3181 N N . LEU A 1 421 ? -14.400 -12.291 19.142 1.00 95.88 421 LEU A N 1
ATOM 3182 C CA . LEU A 1 421 ? -14.210 -11.331 18.063 1.00 95.88 421 LEU A CA 1
ATOM 3183 C C . LEU A 1 421 ? -13.551 -12.011 16.857 1.00 95.88 421 LEU A C 1
ATOM 3185 O O . LEU A 1 421 ? -12.401 -12.447 16.931 1.00 95.88 421 LEU A O 1
ATOM 3189 N N . LEU A 1 422 ? -14.248 -12.009 15.721 1.00 95.25 422 LEU A N 1
ATOM 3190 C CA . LEU A 1 422 ? -13.729 -12.465 14.433 1.00 95.25 422 LEU A CA 1
ATOM 3191 C C . LEU A 1 422 ? -13.533 -11.257 13.511 1.00 95.25 422 LEU A C 1
ATOM 3193 O O . LEU A 1 422 ? -14.493 -10.706 12.966 1.00 95.25 422 LEU A O 1
ATOM 3197 N N . VAL A 1 423 ? -12.287 -10.828 13.312 1.00 94.75 423 VAL A N 1
ATOM 3198 C CA . VAL A 1 423 ? -11.961 -9.764 12.355 1.00 94.75 423 VAL A CA 1
ATOM 3199 C C . VAL A 1 423 ? -11.807 -10.383 10.972 1.00 94.75 423 VAL A C 1
ATOM 3201 O O . VAL A 1 423 ? -10.825 -11.065 10.681 1.00 94.75 423 VAL A O 1
ATOM 3204 N N . CYS A 1 424 ? -12.791 -10.148 10.112 1.00 94.44 424 CYS A N 1
ATOM 3205 C CA . CYS A 1 424 ? -12.836 -10.709 8.771 1.00 94.44 424 CYS A CA 1
ATOM 3206 C C . CYS A 1 424 ? -12.050 -9.838 7.782 1.00 94.44 424 CYS A C 1
ATOM 3208 O O . CYS A 1 424 ? -12.245 -8.623 7.690 1.00 94.44 424 CYS A O 1
ATOM 3210 N N . ALA A 1 425 ? -11.207 -10.488 6.995 1.00 92.31 425 ALA A N 1
ATOM 3211 C CA . ALA A 1 425 ? -10.384 -9.937 5.935 1.00 92.31 425 ALA A CA 1
ATOM 3212 C C . ALA A 1 425 ? -10.475 -10.812 4.673 1.00 92.31 425 ALA A C 1
ATOM 3214 O O . ALA A 1 425 ? -11.096 -11.877 4.653 1.00 92.31 425 ALA A O 1
ATOM 3215 N N . ALA A 1 426 ? -9.859 -10.329 3.601 1.00 90.31 426 ALA A N 1
ATOM 3216 C CA . ALA A 1 426 ? -9.727 -11.044 2.342 1.00 90.31 426 ALA A CA 1
ATOM 3217 C C . ALA A 1 426 ? -8.254 -11.380 2.107 1.00 90.31 426 ALA A C 1
ATOM 3219 O O . ALA A 1 426 ? -7.376 -10.567 2.408 1.00 90.31 426 ALA A O 1
ATOM 3220 N N . VAL A 1 427 ? -7.993 -12.556 1.545 1.00 90.88 427 VAL A N 1
ATOM 3221 C CA . VAL A 1 427 ? -6.662 -12.983 1.108 1.00 90.88 427 VAL A CA 1
ATOM 3222 C C . VAL A 1 427 ? -6.693 -13.261 -0.388 1.00 90.88 427 VAL A C 1
ATOM 3224 O O . VAL A 1 427 ? -7.620 -13.900 -0.879 1.00 90.88 427 VAL A O 1
ATOM 3227 N N . ASN A 1 428 ? -5.696 -12.769 -1.121 1.00 90.94 428 ASN A N 1
ATOM 3228 C CA . ASN A 1 428 ? -5.574 -13.059 -2.547 1.00 90.94 428 ASN A CA 1
ATOM 3229 C C . ASN A 1 428 ? -5.047 -14.485 -2.736 1.00 90.94 428 ASN A C 1
ATOM 3231 O O . ASN A 1 428 ? -4.043 -14.853 -2.126 1.00 90.94 428 ASN A O 1
ATOM 3235 N N . ILE A 1 429 ? -5.704 -15.256 -3.599 1.00 88.12 429 ILE A N 1
ATOM 3236 C CA . ILE A 1 429 ? -5.362 -16.640 -3.926 1.00 88.12 429 ILE A CA 1
ATOM 3237 C C . ILE A 1 429 ? -5.003 -16.699 -5.407 1.00 88.12 429 ILE A C 1
ATOM 3239 O O . ILE A 1 429 ? -5.862 -16.517 -6.263 1.00 88.12 429 ILE A O 1
ATOM 3243 N N . SER A 1 430 ? -3.729 -16.953 -5.705 1.00 84.50 430 SER A N 1
ATOM 3244 C CA . SER A 1 430 ? -3.226 -17.090 -7.079 1.00 84.50 430 SER A CA 1
ATOM 3245 C C . SER A 1 430 ? -3.410 -18.490 -7.665 1.00 84.50 430 SER A C 1
ATOM 3247 O O . SER A 1 430 ? -3.237 -18.683 -8.867 1.00 84.50 430 SER A O 1
ATOM 3249 N N . ASP A 1 431 ? -3.716 -19.474 -6.823 1.00 83.44 431 ASP A N 1
ATOM 3250 C CA . ASP A 1 431 ? -3.805 -20.871 -7.226 1.00 83.44 431 ASP A CA 1
ATOM 3251 C C . ASP A 1 431 ? -5.055 -21.115 -8.077 1.00 83.44 431 ASP A C 1
ATOM 3253 O O . ASP A 1 431 ? -6.196 -20.990 -7.614 1.00 83.44 431 ASP A O 1
ATOM 3257 N N . TYR A 1 432 ? -4.835 -21.504 -9.334 1.00 82.25 432 TYR A N 1
ATOM 3258 C CA . TYR A 1 432 ? -5.912 -21.808 -10.268 1.00 82.25 432 TYR A CA 1
ATOM 3259 C C . TYR A 1 432 ? -6.822 -22.920 -9.725 1.00 82.25 432 TYR A C 1
ATOM 3261 O O . TYR A 1 432 ? -6.359 -23.961 -9.262 1.00 82.25 432 TYR A O 1
ATOM 3269 N N . GLY A 1 433 ? -8.137 -22.700 -9.793 1.00 83.50 433 GLY A N 1
ATOM 3270 C CA . GLY A 1 433 ? -9.144 -23.669 -9.352 1.00 83.50 433 GLY A CA 1
ATOM 3271 C C . GLY A 1 433 ? -9.385 -23.725 -7.838 1.00 83.50 433 GLY A C 1
ATOM 3272 O O . GLY A 1 433 ? -10.255 -24.478 -7.408 1.00 83.50 433 GLY A O 1
ATOM 3273 N N . ARG A 1 434 ? -8.677 -22.930 -7.019 1.00 84.50 434 ARG A N 1
ATOM 3274 C CA . ARG A 1 434 ? -8.935 -22.830 -5.565 1.00 84.50 434 ARG A CA 1
ATOM 3275 C C . ARG A 1 434 ? -10.074 -21.876 -5.205 1.00 84.50 434 ARG A C 1
ATOM 3277 O O . ARG A 1 434 ? -10.678 -22.031 -4.148 1.00 84.50 434 ARG A O 1
ATOM 3284 N N . THR A 1 435 ? -10.368 -20.900 -6.060 1.00 86.31 435 THR A N 1
ATOM 3285 C CA . THR A 1 435 ? -11.482 -19.952 -5.897 1.00 86.31 435 THR A CA 1
ATOM 3286 C C . THR A 1 435 ? -12.348 -19.929 -7.162 1.00 86.31 435 THR A C 1
ATOM 3288 O O . THR A 1 435 ? -11.879 -20.345 -8.227 1.00 86.31 435 THR A O 1
ATOM 3291 N N . PRO A 1 436 ? -13.617 -19.474 -7.086 1.00 83.19 436 PRO A N 1
ATOM 3292 C CA . PRO A 1 436 ? -14.437 -19.267 -8.275 1.00 83.19 436 PRO A CA 1
ATOM 3293 C C . PRO A 1 436 ? -13.731 -18.362 -9.289 1.00 83.19 436 PRO A C 1
ATOM 3295 O O . PRO A 1 436 ? -13.143 -17.342 -8.914 1.00 83.19 436 PRO A O 1
ATOM 3298 N N . THR A 1 437 ? -13.812 -18.719 -10.572 1.00 81.50 437 THR A N 1
ATOM 3299 C CA . THR A 1 437 ? -13.139 -17.999 -11.660 1.00 81.50 437 THR A CA 1
ATOM 3300 C C . THR A 1 437 ? -13.449 -16.502 -11.616 1.00 81.50 437 THR A C 1
ATOM 3302 O O . THR A 1 437 ? -14.612 -16.100 -11.613 1.00 81.50 437 THR A O 1
ATOM 3305 N N . GLY A 1 438 ? -12.398 -15.678 -11.596 1.00 77.12 438 GLY A N 1
ATOM 3306 C CA . GLY A 1 438 ? -12.500 -14.217 -11.581 1.00 77.12 438 GLY A CA 1
ATOM 3307 C C . GLY A 1 438 ? -12.662 -13.587 -10.195 1.00 77.12 438 GLY A C 1
ATOM 3308 O O . GLY A 1 438 ? -12.757 -12.364 -10.116 1.00 77.12 438 GLY A O 1
ATOM 3309 N N . SER A 1 439 ? -12.698 -14.381 -9.117 1.00 81.81 439 SER A N 1
ATOM 3310 C CA . SER A 1 439 ? -12.671 -13.847 -7.751 1.00 81.81 439 SER A CA 1
ATOM 3311 C C . SER A 1 439 ? -11.252 -13.701 -7.202 1.00 81.81 439 SER A C 1
ATOM 3313 O O . SER A 1 439 ? -10.983 -12.681 -6.578 1.00 81.81 439 SER A O 1
ATOM 3315 N N . ASP A 1 440 ? -10.371 -14.686 -7.436 1.00 86.38 440 ASP A N 1
ATOM 3316 C CA . ASP A 1 440 ? -8.973 -14.763 -6.965 1.00 86.38 440 ASP A CA 1
ATOM 3317 C C . ASP A 1 440 ? -8.788 -14.384 -5.479 1.00 86.38 440 ASP A C 1
ATOM 3319 O O . ASP A 1 440 ? -7.733 -13.906 -5.053 1.00 86.38 440 ASP A O 1
ATOM 3323 N N . VAL A 1 441 ? -9.837 -14.571 -4.670 1.00 89.50 441 VAL A N 1
ATOM 3324 C CA . VAL A 1 441 ? -9.931 -14.081 -3.291 1.00 89.50 441 VAL A CA 1
ATOM 3325 C C . VAL A 1 441 ? -10.611 -15.121 -2.403 1.00 89.50 441 VAL A C 1
ATOM 3327 O O . VAL A 1 441 ? -11.679 -15.639 -2.723 1.00 89.50 441 VAL A O 1
ATOM 3330 N N . GLY A 1 442 ? -9.997 -15.392 -1.253 1.00 89.50 442 GLY A N 1
ATOM 3331 C CA . GLY A 1 442 ? -10.532 -16.211 -0.171 1.00 89.50 442 GLY A CA 1
ATOM 3332 C C . GLY A 1 442 ? -10.834 -15.395 1.088 1.00 89.50 442 GLY A C 1
ATOM 3333 O O . GLY A 1 442 ? -10.371 -14.264 1.254 1.00 89.50 442 GLY A O 1
ATOM 3334 N N . GLY A 1 443 ? -11.606 -15.989 1.999 1.00 90.06 443 GLY A N 1
ATOM 3335 C CA . GLY A 1 443 ? -11.816 -15.441 3.338 1.00 90.06 443 GLY A CA 1
ATOM 3336 C C . GLY A 1 443 ? -10.591 -15.653 4.227 1.00 90.06 443 GLY A C 1
ATOM 3337 O O . GLY A 1 443 ? -9.972 -16.715 4.192 1.00 90.06 443 GLY A O 1
ATOM 3338 N N . PHE A 1 444 ? -10.266 -14.647 5.032 1.00 93.00 444 PHE A N 1
ATOM 3339 C CA . PHE A 1 444 ? -9.210 -14.689 6.037 1.00 93.00 444 PHE A CA 1
ATOM 3340 C C . PHE A 1 444 ? -9.749 -14.097 7.338 1.00 93.00 444 PHE A C 1
ATOM 3342 O O . PHE A 1 444 ? -10.435 -13.080 7.308 1.00 93.00 444 PHE A O 1
ATOM 3349 N N . VAL A 1 445 ? -9.482 -14.710 8.480 1.00 93.50 445 VAL A N 1
ATOM 3350 C CA . VAL A 1 445 ? -10.029 -14.297 9.773 1.00 93.50 445 VAL A CA 1
ATOM 3351 C C . VAL A 1 445 ? -8.899 -14.167 10.779 1.00 93.50 445 VAL A C 1
ATOM 3353 O O . VAL A 1 445 ? -8.001 -15.005 10.830 1.00 93.50 445 VAL A O 1
ATOM 3356 N N . PHE A 1 446 ? -8.964 -13.111 11.585 1.00 92.81 446 PHE A N 1
ATOM 3357 C CA . PHE A 1 446 ? -8.156 -12.957 12.784 1.00 92.81 446 PHE A CA 1
ATOM 3358 C C . PHE A 1 446 ? -9.065 -13.085 14.009 1.00 92.81 446 PHE A C 1
ATOM 3360 O O . PHE A 1 446 ? -9.994 -12.287 14.163 1.00 92.81 446 PHE A O 1
ATOM 3367 N N . SER A 1 447 ? -8.793 -14.051 14.882 1.00 93.00 447 SER A N 1
ATOM 3368 C CA . SER A 1 447 ? -9.386 -14.139 16.220 1.00 93.00 447 SER A CA 1
ATOM 3369 C C . SER A 1 447 ? -8.297 -14.212 17.288 1.00 93.00 447 SER A C 1
ATOM 3371 O O . SER A 1 447 ? -7.107 -14.293 16.977 1.00 93.00 447 SER A O 1
ATOM 3373 N N . SER A 1 448 ? -8.672 -14.167 18.565 1.00 91.12 448 SER A N 1
ATOM 3374 C CA . SER A 1 448 ? -7.719 -14.376 19.664 1.00 91.12 448 SER A CA 1
ATOM 3375 C C . SER A 1 448 ? -7.161 -15.798 19.716 1.00 91.12 448 SER A C 1
ATOM 3377 O O . SER A 1 448 ? -6.111 -16.013 20.314 1.00 91.12 448 SER A O 1
ATOM 3379 N N . ARG A 1 449 ? -7.844 -16.762 19.087 1.00 91.56 449 ARG A N 1
ATOM 3380 C CA . ARG A 1 449 ? -7.474 -18.179 19.097 1.00 91.56 449 ARG A CA 1
ATOM 3381 C C . ARG A 1 449 ? -6.694 -18.577 17.855 1.00 91.56 449 ARG A C 1
ATOM 3383 O O . ARG A 1 449 ? -5.662 -19.232 17.975 1.00 91.56 449 ARG A O 1
ATOM 3390 N N . GLN A 1 450 ? -7.198 -18.219 16.675 1.00 91.94 450 GLN A N 1
ATOM 3391 C CA . GLN A 1 450 ? -6.606 -18.623 15.402 1.00 91.94 450 GLN A CA 1
ATOM 3392 C C . GLN A 1 450 ? -6.606 -17.486 14.379 1.00 91.94 450 GLN A C 1
ATOM 3394 O O . GLN A 1 450 ? -7.500 -16.637 14.336 1.00 91.94 450 GLN A O 1
ATOM 3399 N N . VAL A 1 451 ? -5.600 -17.512 13.509 1.00 91.62 451 VAL A N 1
ATOM 3400 C CA . VAL A 1 451 ? -5.468 -16.628 12.352 1.00 91.62 451 VAL A CA 1
ATOM 3401 C C . VAL A 1 451 ? -5.315 -17.486 11.104 1.00 91.62 451 VAL A C 1
ATOM 3403 O O . VAL A 1 451 ? -4.438 -18.351 11.050 1.00 91.62 451 VAL A O 1
ATOM 3406 N N . GLY A 1 452 ? -6.142 -17.244 10.090 1.00 92.25 452 GLY A N 1
ATOM 3407 C CA . GLY A 1 452 ? -6.071 -18.001 8.845 1.00 92.25 452 GLY A CA 1
ATOM 3408 C C . GLY A 1 452 ? -7.360 -18.016 8.045 1.00 92.25 452 GLY A C 1
ATOM 3409 O O . GLY A 1 452 ? -8.231 -17.162 8.206 1.00 92.25 452 GLY A O 1
ATOM 3410 N N . GLY A 1 453 ? -7.484 -18.994 7.158 1.00 89.00 453 GLY A N 1
ATOM 3411 C CA . GLY A 1 453 ? -8.675 -19.161 6.339 1.00 89.00 453 GLY A CA 1
ATOM 3412 C C . GLY A 1 453 ? -8.776 -20.556 5.731 1.00 89.00 453 GLY A C 1
ATOM 3413 O O . GLY A 1 453 ? -7.777 -21.263 5.631 1.00 89.00 453 GLY A O 1
ATOM 3414 N N . PRO A 1 454 ? -9.967 -20.948 5.251 1.00 84.44 454 PRO A N 1
ATOM 3415 C CA . PRO A 1 454 ? -10.226 -22.302 4.752 1.00 84.44 454 PRO A CA 1
ATOM 3416 C C . PRO A 1 454 ? -9.367 -22.703 3.541 1.00 84.44 454 PRO A C 1
ATOM 3418 O O . PRO A 1 454 ? -9.286 -23.883 3.220 1.00 84.44 454 PRO A O 1
ATOM 3421 N N . LEU A 1 455 ? -8.754 -21.733 2.853 1.00 85.94 455 LEU A N 1
ATOM 3422 C CA . LEU A 1 455 ? -7.907 -21.955 1.675 1.00 85.94 455 LEU A CA 1
ATOM 3423 C C . LEU A 1 455 ? -6.406 -21.758 1.936 1.00 85.94 455 LEU A C 1
ATOM 3425 O O . LEU A 1 455 ? -5.615 -22.036 1.041 1.00 85.94 455 LEU A O 1
ATOM 3429 N N . VAL A 1 456 ? -6.013 -21.248 3.106 1.00 86.50 456 VAL A N 1
ATOM 3430 C CA . VAL A 1 456 ? -4.616 -20.878 3.426 1.00 86.50 456 VAL A CA 1
ATOM 3431 C C . VAL A 1 456 ? -4.139 -21.448 4.764 1.00 86.50 456 VAL A C 1
ATOM 3433 O O . VAL A 1 456 ? -3.132 -20.991 5.299 1.00 86.50 456 VAL A O 1
ATOM 3436 N N . ASP A 1 457 ? -4.877 -22.430 5.283 1.00 89.00 457 ASP A N 1
ATOM 3437 C CA . ASP A 1 457 ? -4.746 -23.004 6.620 1.00 89.00 457 ASP A CA 1
ATOM 3438 C C . ASP A 1 457 ? -4.892 -21.975 7.757 1.00 89.00 457 ASP A C 1
ATOM 3440 O O . ASP A 1 457 ? -5.017 -20.762 7.551 1.00 89.00 457 ASP A O 1
ATOM 3444 N N . CYS A 1 458 ? -4.949 -22.483 8.988 1.00 89.88 458 CYS A N 1
ATOM 3445 C CA . CYS A 1 458 ? -5.053 -21.687 10.206 1.00 89.88 458 CYS A CA 1
ATOM 3446 C C . CYS A 1 458 ? -3.901 -22.026 11.147 1.00 89.88 458 CYS A C 1
ATOM 3448 O O . CYS A 1 458 ? -3.546 -23.194 11.301 1.00 89.88 458 CYS A O 1
ATOM 3450 N N . ILE A 1 459 ? -3.359 -21.009 11.815 1.00 92.81 459 ILE A N 1
ATOM 3451 C CA . ILE A 1 459 ? -2.384 -21.185 12.895 1.00 92.81 459 ILE A CA 1
ATOM 3452 C C . ILE A 1 459 ? -2.859 -20.491 14.178 1.00 92.81 459 ILE A C 1
ATOM 3454 O O . ILE A 1 459 ? -3.625 -19.524 14.090 1.00 92.81 459 ILE A O 1
ATOM 3458 N N . PRO A 1 460 ? -2.431 -20.957 15.365 1.00 93.81 460 PRO A N 1
ATOM 3459 C CA . PRO A 1 460 ? -2.702 -20.275 16.627 1.00 93.81 460 PRO A CA 1
ATOM 3460 C C . PRO A 1 460 ? -2.234 -18.813 16.610 1.00 93.81 460 PRO A C 1
ATOM 3462 O O . PRO A 1 460 ? -1.174 -18.489 16.064 1.00 93.81 460 PRO A O 1
ATOM 3465 N N . THR A 1 461 ? -3.030 -17.912 17.188 1.00 91.19 461 THR A N 1
ATOM 3466 C CA . THR A 1 461 ? -2.769 -16.461 17.139 1.00 91.19 461 THR A CA 1
ATOM 3467 C C . THR A 1 461 ? -1.482 -16.067 17.866 1.00 91.19 461 THR A C 1
ATOM 3469 O O . THR A 1 461 ? -0.741 -15.214 17.386 1.00 91.19 461 THR A O 1
ATOM 3472 N N . ASP A 1 462 ? -1.171 -16.702 18.990 1.00 89.69 462 ASP A N 1
ATOM 3473 C CA . ASP A 1 462 ? 0.060 -16.497 19.761 1.00 89.69 462 ASP A CA 1
ATOM 3474 C C . ASP A 1 462 ? 1.318 -16.953 18.997 1.00 89.69 462 ASP A C 1
ATOM 3476 O O . ASP A 1 462 ? 2.352 -16.269 18.989 1.00 89.69 462 ASP A O 1
ATOM 3480 N N . GLU A 1 463 ? 1.225 -18.078 18.289 1.00 90.75 463 GLU A N 1
ATOM 3481 C CA . GLU A 1 463 ? 2.270 -18.562 17.391 1.00 90.75 463 GLU A CA 1
ATOM 3482 C C . GLU A 1 463 ? 2.471 -17.590 16.221 1.00 90.75 463 GLU A C 1
ATOM 3484 O O . GLU A 1 463 ? 3.611 -17.242 15.887 1.00 90.75 463 GLU A O 1
ATOM 3489 N N . TYR A 1 464 ? 1.372 -17.098 15.638 1.00 87.94 464 TYR A N 1
ATOM 3490 C CA . TYR A 1 464 ? 1.397 -16.083 14.588 1.00 87.94 464 TYR A CA 1
ATOM 3491 C C . TYR A 1 464 ? 2.131 -14.820 15.074 1.00 87.94 464 TYR A C 1
ATOM 3493 O O . TYR A 1 464 ? 3.081 -14.361 14.433 1.00 87.94 464 TYR A O 1
ATOM 3501 N N . GLU A 1 465 ? 1.740 -14.271 16.228 1.00 86.38 465 GLU A N 1
ATOM 3502 C CA . GLU A 1 465 ? 2.342 -13.075 16.835 1.00 86.38 465 GLU A CA 1
ATOM 3503 C C . GLU A 1 465 ? 3.843 -13.267 17.119 1.00 86.38 465 GLU A C 1
ATOM 3505 O O . GLU A 1 465 ? 4.660 -12.380 16.846 1.00 86.38 465 GLU A O 1
ATOM 3510 N N . THR A 1 466 ? 4.234 -14.453 17.592 1.00 85.12 466 THR A N 1
ATOM 3511 C CA . THR A 1 466 ? 5.632 -14.800 17.892 1.00 85.12 466 THR A CA 1
ATOM 3512 C C . THR A 1 466 ? 6.489 -14.906 16.631 1.00 85.12 466 THR A C 1
ATOM 3514 O O . THR A 1 466 ? 7.642 -14.461 16.627 1.00 85.12 466 THR A O 1
ATOM 3517 N N . LYS A 1 467 ? 5.951 -15.466 15.543 1.00 85.19 467 LYS A N 1
ATOM 3518 C CA . LYS A 1 467 ? 6.637 -15.535 14.241 1.00 85.19 467 LYS A CA 1
ATOM 3519 C C . LYS A 1 467 ? 6.730 -14.162 13.576 1.00 85.19 467 LYS A C 1
ATOM 3521 O O . LYS A 1 467 ? 7.704 -13.867 12.886 1.00 85.19 467 LYS A O 1
ATOM 3526 N N . ALA A 1 468 ? 5.770 -13.284 13.847 1.00 76.56 468 ALA A N 1
ATOM 3527 C CA . ALA A 1 468 ? 5.701 -11.940 13.297 1.00 76.56 468 ALA A CA 1
ATOM 3528 C C . ALA A 1 468 ? 6.530 -10.886 14.058 1.00 76.56 468 ALA A C 1
ATOM 3530 O O . ALA A 1 468 ? 6.317 -9.700 13.828 1.00 76.56 468 ALA A O 1
ATOM 3531 N N . LYS A 1 469 ? 7.491 -11.252 14.927 1.00 66.31 469 LYS A N 1
ATOM 3532 C CA . LYS A 1 469 ? 8.233 -10.328 15.826 1.00 66.31 469 LYS A CA 1
ATOM 3533 C C . LYS A 1 469 ? 8.713 -9.009 15.196 1.00 66.31 469 LYS A C 1
ATOM 3535 O O . LYS A 1 469 ? 8.572 -7.961 15.819 1.00 66.31 469 LYS A O 1
ATOM 3540 N N . GLY A 1 470 ? 9.215 -9.017 13.956 1.00 64.31 470 GLY A N 1
ATOM 3541 C CA . GLY A 1 470 ? 9.634 -7.789 13.248 1.00 64.31 470 GLY A CA 1
ATOM 3542 C C . GLY A 1 470 ? 8.485 -6.846 12.841 1.00 64.31 470 GLY A C 1
ATOM 3543 O O . GLY A 1 470 ? 8.713 -5.683 12.518 1.00 64.31 470 GLY A O 1
ATOM 3544 N N . ARG A 1 471 ? 7.246 -7.342 12.868 1.00 66.56 471 ARG A N 1
ATOM 3545 C CA . ARG A 1 471 ? 5.983 -6.682 12.504 1.00 66.56 471 ARG A CA 1
ATOM 3546 C C . ARG A 1 471 ? 4.918 -6.813 13.602 1.00 66.56 471 ARG A C 1
ATOM 3548 O O . ARG A 1 471 ? 3.737 -6.666 13.325 1.00 66.56 471 ARG A O 1
ATOM 3555 N N . ALA A 1 472 ? 5.306 -7.037 14.861 1.00 61.44 472 ALA A N 1
ATOM 3556 C CA . ALA A 1 472 ? 4.362 -7.247 15.969 1.00 61.44 472 ALA A CA 1
ATOM 3557 C C . ALA A 1 472 ? 3.338 -6.101 16.133 1.00 61.44 472 ALA A C 1
ATOM 3559 O O . ALA A 1 472 ? 2.194 -6.323 16.511 1.00 61.44 472 ALA A O 1
ATOM 3560 N N . ARG A 1 473 ? 3.720 -4.871 15.761 1.00 62.41 473 ARG A N 1
ATOM 3561 C CA . ARG A 1 473 ? 2.831 -3.694 15.722 1.00 62.41 473 ARG A CA 1
ATOM 3562 C C . ARG A 1 473 ? 1.684 -3.787 14.714 1.00 62.41 473 ARG A C 1
ATOM 3564 O O . ARG A 1 473 ? 0.789 -2.947 14.759 1.00 62.41 473 ARG A O 1
ATOM 3571 N N . ASP A 1 474 ? 1.726 -4.735 13.785 1.00 62.44 474 ASP A N 1
ATOM 3572 C CA . ASP A 1 474 ? 0.725 -4.907 12.733 1.00 62.44 474 ASP A CA 1
ATOM 3573 C C . ASP A 1 474 ? -0.399 -5.876 13.148 1.00 62.44 474 ASP A C 1
ATOM 3575 O O . ASP A 1 474 ? -1.456 -5.853 12.526 1.00 62.44 474 ASP A O 1
ATOM 3579 N N . PHE A 1 475 ? -0.231 -6.615 14.255 1.00 58.94 475 PHE A N 1
ATOM 3580 C CA . PHE A 1 475 ? -1.201 -7.574 14.814 1.00 58.94 475 PHE A CA 1
ATOM 3581 C C . PHE A 1 475 ? -1.795 -7.073 16.138 1.00 58.94 475 PHE A C 1
ATOM 3583 O O . PHE A 1 475 ? -1.727 -7.734 17.168 1.00 58.94 475 PHE A O 1
ATOM 3590 N N . THR A 1 476 ? -2.337 -5.856 16.131 1.00 61.72 476 THR A N 1
ATOM 3591 C CA . THR A 1 476 ? -2.889 -5.204 17.330 1.00 61.72 476 THR A CA 1
ATOM 3592 C C . THR A 1 476 ? -4.303 -4.711 17.086 1.00 61.72 476 THR A C 1
ATOM 3594 O O . THR A 1 476 ? -4.549 -4.119 16.038 1.00 61.72 476 THR A O 1
ATOM 3597 N N . LEU A 1 477 ? -5.199 -4.832 18.068 1.00 60.41 477 LEU A N 1
ATOM 3598 C CA . LEU A 1 477 ? -6.508 -4.175 18.005 1.00 60.41 477 LEU A CA 1
ATOM 3599 C C . LEU A 1 477 ? -6.414 -2.671 18.317 1.00 60.41 477 LEU A C 1
ATOM 3601 O O . LEU A 1 477 ? -5.662 -2.275 19.215 1.00 60.41 477 LEU A O 1
ATOM 3605 N N . PRO A 1 478 ? -7.221 -1.820 17.652 1.00 50.16 478 PRO A N 1
ATOM 3606 C CA . PRO A 1 478 ? -8.027 -2.054 16.461 1.00 50.16 478 PRO A CA 1
ATOM 3607 C C . PRO A 1 478 ? -7.106 -2.048 15.234 1.00 50.16 478 PRO A C 1
ATOM 3609 O O . PRO A 1 478 ? -6.397 -1.066 14.988 1.00 50.16 478 PRO A O 1
ATOM 3612 N N . ALA A 1 479 ? -7.099 -3.165 14.509 1.00 39.78 479 ALA A N 1
ATOM 3613 C CA . ALA A 1 479 ? -6.322 -3.329 13.285 1.00 39.78 479 ALA A CA 1
ATOM 3614 C C . ALA A 1 479 ? -6.988 -2.600 12.111 1.00 39.78 479 ALA A C 1
ATOM 3616 O O . ALA A 1 479 ? -8.236 -2.689 11.990 1.00 39.78 479 ALA A O 1
#

Secondary structure (DSSP, 8-state):
-PPPPPP------TT--EEEE---HHHHHHHHHHHHHHHHTTTSSSSTT--SEEEEETHHHHHHHHHHHHHH---SGGGSPPSTTPPEEE--SSTT-TT-HHHHHHHHTTTTT--HHHHHHHHHHHHHHHHHHHHHHHHHHHHHHHHHHHHHHHHH-GGGSTT--SPP-----HHHHHHHHHHHHHHHHHHHHHHHS--SSHHHHHHHHHHHHHHHHHHHHHHIIIIIHHHHHHHHHHHHHHHHHH--SS------HHHHHHHHHHHHHHHHHHHHHHHH-SS----SSHHHHHHHHHHTTS-HHHHHHHHHHHHHHHHHHHHHHHHHHHHHHHHHT-TTSHHHHHHHHHHHHHHHHHHHHHHHH--TTTTSSHHHHHHHHHHHHSEEEEE-TTS-EEEEEPPTTS--BGGG---TTSPEEEEEEEEE--STTSS-TTT-EEEEEE-SSEEEETTTEEEEHHHHHHHTGGGGGGSBS--

pLDDT: mean 79.63, std 15.36, range [27.48, 97.0]

Sequence (479 aa):
MEPAAQPHAATMVPGTTGICLSGGGIRAAAFGLGALQALSTRGLVVGDGHADYLAAVSGGSYIAGALTLVAKGPITQDDFPTGPDAPQVVAPPDPFDRGSPEEAWVRNHLRYLVHGPASLMSAVGRLLGGILINLLVISLVINTVARPLGWLYGWQIKQLRSGYSHHVHVQVRSLTLGFVVALAGVGLLCGLWAILRRFGADESRHDFALVATGFFVASAVTALLFVLVPLALVAIRNWHILGNATSVKGLSAQRSTDRVGYATLFATIGSIVTGVLALIGRDGAAGSSATGRWLVRVLRPYSRRLRTFLLNLLATVFGPALLIGVFLLSSNWGAAHTIAVPAQRGHELWWWFAPLVLLILMSWQGDLVAWSLHPMYKRRLASAFTLRRLRRKDGTEYAQARPYTRLCPLSASQPDNTPELLVCAAVNISDYGRTPTGSDVGGFVFSSRQVGGPLVDCIPTDEYETKAKGRARDFTLPA